Protein AF-A0AAD5XVQ6-F1 (afdb_monomer_lite)

Sequence (714 aa):
MLKSLTPLGGIIAFISSATHSPVLASCSLSILAYYFTKKLIHKSKDAFVKRSIMGKDLLKTDHPIIQEGLSQYLASLLSLFSMLFLGFADDIIDIRWRVKIWLPFLASIPMLMVYLVTFGLMRTTVKVPPFLRGLVGRGQSLVLALSILGNNIFKILTTFDPEREAHFNSFFFLLPFVGVTCGYLRHNWYPATVFGGDTYAYFAGMLFAVVSIQGHFSLTVLLFMTPQIFNFLYSCPQIFRFIECPRHRMPTYNSKTDKLEPSKVSINNAGKFGIAMIKVLDALFLVDLEIDPKTGKLEKCNNLTLINFVLIKSKNKTLSEEECCSRLLKIQSLVSLFLFFVKLSIATYWVYSEIVKMKKQILTTEDLNNFNACSAKSELMDFLHLLNNSIKNKKLSDLKVSDSSTLIHLKNLFKTLKDEIKNFKPVENGKSRFGNPSFRLWFEKVEELLFNQNLLSFLSLGDSQRDEVNSYLLDSFGNKQRIDYGTGHELNFLCFLFCLYKLNIFTKNKENIEVEMEVIFENLVFSVFWNGYINLMRELQKVYWLEPAGSHGVWGLDDFHFLPFLFGSGQIVDHKHLKPKSVRDKEILEQFSNNYIYFDCVKFINETKSVGLGWHSPMLNDISGVKSWKKVNEGMFKMFEAEVLSKLPIMQHLKFGSLIHFRGTDFPEDVVLNNEHVHAFGQEFPTCCGMRIPSSIAANAKGTDNIAKPLPFD

Structure (mmCIF, N/CA/C/O backbone):
data_AF-A0AAD5XVQ6-F1
#
_entry.id   AF-A0AAD5XVQ6-F1
#
loop_
_atom_site.group_PDB
_atom_site.id
_atom_site.type_symbol
_atom_site.label_atom_id
_atom_site.label_alt_id
_atom_site.label_comp_id
_atom_site.label_asym_id
_atom_site.label_entity_id
_atom_site.label_seq_id
_atom_site.pdbx_PDB_ins_code
_atom_site.Cartn_x
_atom_site.Cartn_y
_atom_site.Cartn_z
_atom_site.occupancy
_atom_site.B_iso_or_equiv
_atom_site.auth_seq_id
_atom_site.auth_comp_id
_atom_site.auth_asym_id
_atom_site.auth_atom_id
_atom_site.pdbx_PDB_model_num
ATOM 1 N N . MET A 1 1 ? -46.615 -14.784 -13.186 1.00 34.44 1 MET A N 1
ATOM 2 C CA . MET A 1 1 ? -46.485 -14.525 -11.732 1.00 34.44 1 MET A CA 1
ATOM 3 C C . MET A 1 1 ? -47.573 -15.220 -10.895 1.00 34.44 1 MET A C 1
ATOM 5 O O . MET A 1 1 ? -47.254 -15.677 -9.809 1.00 34.44 1 MET A O 1
ATOM 9 N N . LEU A 1 2 ? -48.804 -15.412 -11.402 1.00 31.55 2 LEU A N 1
ATOM 10 C CA . LEU A 1 2 ? -49.885 -16.094 -10.660 1.00 31.55 2 LEU A CA 1
ATOM 11 C C . LEU A 1 2 ? -49.788 -17.635 -10.552 1.00 31.55 2 LEU A C 1
ATOM 13 O O . LEU A 1 2 ? -50.266 -18.196 -9.575 1.00 31.55 2 LEU A O 1
ATOM 17 N N . LYS A 1 3 ? -49.113 -18.343 -11.472 1.00 33.66 3 LYS A N 1
ATOM 18 C CA . LYS A 1 3 ? -48.981 -19.821 -11.410 1.00 33.66 3 LYS A CA 1
ATOM 19 C C . LYS A 1 3 ? -48.031 -20.347 -10.316 1.00 33.66 3 LYS A C 1
ATOM 21 O O . LYS A 1 3 ? -47.974 -21.547 -10.094 1.00 33.66 3 LYS A O 1
ATOM 26 N N . SER A 1 4 ? -47.279 -19.477 -9.633 1.00 42.44 4 SER A N 1
ATOM 27 C CA . SER A 1 4 ? -46.371 -19.863 -8.536 1.00 42.44 4 SER A CA 1
ATOM 28 C C . SER A 1 4 ? -46.922 -19.592 -7.133 1.00 42.44 4 SER A C 1
ATOM 30 O O . SER A 1 4 ? -46.219 -19.852 -6.161 1.00 42.44 4 SER A O 1
ATOM 32 N N . LEU A 1 5 ? -48.135 -19.042 -7.029 1.00 41.03 5 LEU A N 1
ATOM 33 C CA . LEU A 1 5 ? -48.796 -18.711 -5.759 1.00 41.03 5 LEU A CA 1
ATOM 34 C C . LEU A 1 5 ? -49.705 -19.841 -5.247 1.00 41.03 5 LEU A C 1
ATOM 36 O O . LEU A 1 5 ? -50.014 -19.877 -4.061 1.00 41.03 5 LEU A O 1
ATOM 40 N N . THR A 1 6 ? -50.077 -20.798 -6.099 1.00 51.22 6 THR A N 1
ATOM 41 C CA . THR A 1 6 ? -50.972 -21.913 -5.753 1.00 51.22 6 THR A CA 1
ATOM 42 C C . THR A 1 6 ? -50.390 -22.926 -4.752 1.00 51.22 6 THR A C 1
ATOM 44 O O . THR A 1 6 ? -51.139 -23.335 -3.868 1.00 51.22 6 THR A O 1
ATOM 47 N N . PRO A 1 7 ? -49.085 -23.285 -4.755 1.00 53.81 7 PRO A N 1
ATOM 48 C CA . PRO A 1 7 ? -48.531 -24.162 -3.716 1.00 53.81 7 PRO A CA 1
ATOM 49 C C . PRO A 1 7 ? -48.326 -23.418 -2.390 1.00 53.81 7 PRO A C 1
ATOM 51 O O . PRO A 1 7 ? -48.489 -23.988 -1.317 1.00 53.81 7 PRO A O 1
ATOM 54 N N . LEU A 1 8 ? -47.986 -22.125 -2.463 1.00 49.88 8 LEU A N 1
ATOM 55 C CA . LEU A 1 8 ? -47.715 -21.284 -1.296 1.00 49.88 8 LEU A CA 1
ATOM 56 C C . LEU A 1 8 ? -49.004 -21.000 -0.510 1.00 49.88 8 LEU A C 1
ATOM 58 O O . LEU A 1 8 ? -49.006 -21.095 0.712 1.00 49.88 8 LEU A O 1
ATOM 62 N N . GLY A 1 9 ? -50.106 -20.726 -1.217 1.00 54.72 9 GLY A N 1
ATOM 63 C CA . GLY A 1 9 ? -51.434 -20.584 -0.620 1.00 54.72 9 GLY A CA 1
ATOM 64 C C . GLY A 1 9 ? -51.931 -21.878 0.031 1.00 54.72 9 GLY A C 1
ATOM 65 O O . GLY A 1 9 ? -52.494 -21.824 1.118 1.00 54.72 9 GLY A O 1
ATOM 66 N N . GLY A 1 10 ? -51.645 -23.039 -0.574 1.00 57.25 10 GLY A N 1
ATOM 67 C CA . GLY A 1 10 ? -51.984 -24.348 -0.006 1.00 57.25 10 GLY A CA 1
ATOM 68 C C . GLY A 1 10 ? -51.236 -24.660 1.292 1.00 57.25 10 GLY A C 1
ATOM 69 O O . GLY A 1 10 ? -51.838 -25.150 2.240 1.00 57.25 10 GLY A O 1
ATOM 70 N N . ILE A 1 11 ? -49.947 -24.318 1.381 1.00 56.94 11 ILE A N 1
ATOM 71 C CA . ILE A 1 11 ? -49.161 -24.545 2.603 1.00 56.94 11 ILE A CA 1
ATOM 72 C C . ILE A 1 11 ? -49.516 -23.526 3.697 1.00 56.94 11 ILE A C 1
ATOM 74 O O . ILE A 1 11 ? -49.575 -23.896 4.863 1.00 56.94 11 ILE A O 1
ATOM 78 N N . ILE A 1 12 ? -49.808 -22.267 3.350 1.00 57.09 12 ILE A N 1
ATOM 79 C CA . ILE A 1 12 ? -50.282 -21.262 4.319 1.00 57.09 12 ILE A CA 1
ATOM 80 C C . ILE A 1 12 ? -51.658 -21.656 4.884 1.00 57.09 12 ILE A C 1
ATOM 82 O O . ILE A 1 12 ? -51.857 -21.576 6.094 1.00 57.09 12 ILE A O 1
ATOM 86 N N . ALA A 1 13 ? -52.570 -22.158 4.043 1.00 55.47 13 ALA A N 1
ATOM 87 C CA . ALA A 1 13 ? -53.857 -22.708 4.479 1.00 55.47 13 ALA A CA 1
ATOM 88 C C . ALA A 1 13 ? -53.695 -23.991 5.319 1.00 55.47 13 ALA A C 1
ATOM 90 O O . ALA A 1 13 ? -54.426 -24.203 6.284 1.00 55.47 13 ALA A O 1
ATOM 91 N N . PHE A 1 14 ? -52.699 -24.829 5.009 1.00 58.84 14 PHE A N 1
ATOM 92 C CA . PHE A 1 14 ? -52.388 -26.022 5.799 1.00 58.84 14 PHE A CA 1
ATOM 93 C C . PHE A 1 14 ? -51.796 -25.663 7.172 1.00 58.84 14 PHE A C 1
ATOM 95 O O . PHE A 1 14 ? -52.221 -26.221 8.179 1.00 58.84 14 PHE A O 1
ATOM 102 N N . ILE A 1 15 ? -50.902 -24.668 7.243 1.00 56.88 15 ILE A N 1
ATOM 103 C CA . ILE A 1 15 ? -50.360 -24.115 8.497 1.00 56.88 15 ILE A CA 1
ATOM 104 C C . ILE A 1 15 ? -51.475 -23.487 9.344 1.00 56.88 15 ILE A C 1
ATOM 106 O O . ILE A 1 15 ? -51.491 -23.691 10.555 1.00 56.88 15 ILE A O 1
ATOM 110 N N . SER A 1 16 ? -52.438 -22.787 8.729 1.00 57.31 16 SER A N 1
ATOM 111 C CA . SER A 1 16 ? -53.592 -22.245 9.460 1.00 57.31 16 SER A CA 1
ATOM 112 C C . SER A 1 16 ? -54.584 -23.323 9.908 1.00 57.31 16 SER A C 1
ATOM 114 O O . SER A 1 16 ? -55.347 -23.081 10.835 1.00 57.31 16 SER A O 1
ATOM 116 N N . SER A 1 17 ? -54.586 -24.500 9.271 1.00 56.72 17 SER A N 1
ATOM 117 C CA . SER A 1 17 ? -55.385 -25.667 9.683 1.00 56.72 17 SER A CA 1
ATOM 118 C C . SER A 1 17 ? -54.677 -26.570 10.706 1.00 56.72 17 SER A C 1
ATOM 120 O O . SER A 1 17 ? -55.326 -27.340 11.408 1.00 56.72 17 SER A O 1
ATOM 122 N N . ALA A 1 18 ? -53.348 -26.465 10.831 1.00 55.25 18 ALA A N 1
ATOM 123 C CA . ALA A 1 18 ? -52.510 -27.276 11.718 1.00 55.25 18 ALA A CA 1
ATOM 124 C C . ALA A 1 18 ? -52.457 -26.735 13.162 1.00 55.25 18 ALA A C 1
ATOM 126 O O . ALA A 1 18 ? -51.463 -26.911 13.870 1.00 55.25 18 ALA A O 1
ATOM 127 N N . THR A 1 19 ? -53.535 -26.099 13.622 1.00 52.34 19 THR A N 1
ATOM 128 C CA . THR A 1 19 ? -53.666 -25.462 14.946 1.00 52.34 19 THR A CA 1
ATOM 129 C C . THR A 1 19 ? -53.507 -26.428 16.125 1.00 52.34 19 THR A C 1
ATOM 131 O O . THR A 1 19 ? -53.282 -25.980 17.246 1.00 52.34 19 THR A O 1
ATOM 134 N N . HIS A 1 20 ? -53.571 -27.743 15.893 1.00 54.44 20 HIS A N 1
ATOM 135 C CA . HIS A 1 20 ? -53.539 -28.764 16.946 1.00 54.44 20 HIS A CA 1
ATOM 136 C C . HIS A 1 20 ? -52.226 -29.559 17.057 1.00 54.44 20 HIS A C 1
ATOM 138 O O . HIS A 1 20 ? -52.083 -30.343 17.992 1.00 54.44 20 HIS A O 1
ATOM 144 N N . SER A 1 21 ? -51.247 -29.370 16.159 1.00 58.69 21 SER A N 1
ATOM 145 C CA . SER A 1 21 ? -49.955 -30.073 16.245 1.00 58.69 21 SER A CA 1
ATOM 146 C C . SER A 1 21 ? -48.778 -29.175 15.837 1.00 58.69 21 SER A C 1
ATOM 148 O O . SER A 1 21 ? -48.542 -28.960 14.643 1.00 58.69 21 SER A O 1
ATOM 150 N N . PRO A 1 22 ? -47.977 -28.700 16.812 1.00 53.84 22 PRO A N 1
ATOM 151 C CA . PRO A 1 22 ? -46.770 -27.907 16.561 1.00 53.84 22 PRO A CA 1
ATOM 152 C C . PRO A 1 22 ? -45.763 -28.602 15.629 1.00 53.84 22 PRO A C 1
ATOM 154 O O . PRO A 1 22 ? -45.040 -27.943 14.882 1.00 53.84 22 PRO A O 1
ATOM 157 N N . VAL A 1 23 ? -45.740 -29.940 15.636 1.00 61.81 23 VAL A N 1
ATOM 158 C CA . VAL A 1 23 ? -44.846 -30.752 14.797 1.00 61.81 23 VAL A CA 1
ATOM 159 C C . VAL A 1 23 ? -45.240 -30.652 13.323 1.00 61.81 23 VAL A C 1
ATOM 161 O O . VAL A 1 23 ? -44.382 -30.411 12.478 1.00 61.81 23 VAL A O 1
ATOM 164 N N . LEU A 1 24 ? -46.535 -30.754 13.004 1.00 64.38 24 LEU A N 1
ATOM 165 C CA . LEU A 1 24 ? -47.029 -30.637 11.625 1.00 64.38 24 LEU A CA 1
ATOM 166 C C . LEU A 1 24 ? -46.821 -29.228 11.055 1.00 64.38 24 LEU A C 1
ATOM 168 O O . LEU A 1 24 ? -46.425 -29.089 9.893 1.00 64.38 24 LEU A O 1
ATOM 172 N N . ALA A 1 25 ? -47.016 -28.190 11.872 1.00 55.88 25 ALA A N 1
ATOM 173 C CA . ALA A 1 25 ? -46.714 -26.813 11.487 1.00 55.88 25 ALA A CA 1
ATOM 174 C C . ALA A 1 25 ? -45.213 -26.624 11.190 1.00 55.88 25 ALA A C 1
ATOM 176 O O . ALA A 1 25 ? -44.852 -26.048 10.161 1.00 55.88 25 ALA A O 1
ATOM 177 N N . SER A 1 26 ? -44.337 -27.182 12.033 1.00 57.31 26 SER A N 1
ATOM 178 C CA . SER A 1 26 ? -42.881 -27.134 11.849 1.00 57.31 26 SER A CA 1
ATOM 179 C C . SER A 1 26 ? -42.415 -27.882 10.591 1.00 57.31 26 SER A C 1
ATOM 181 O O . SER A 1 26 ? -41.638 -27.340 9.798 1.00 57.31 26 SER A O 1
ATOM 183 N N . CYS A 1 27 ? -42.940 -29.087 10.335 1.00 67.25 27 CYS A N 1
ATOM 184 C CA . CYS A 1 27 ? -42.651 -29.838 9.108 1.00 67.25 27 CYS A CA 1
ATOM 185 C C . CYS A 1 27 ? -43.090 -29.067 7.853 1.00 67.25 27 CYS A C 1
ATOM 187 O O . CYS A 1 27 ? -42.341 -28.984 6.880 1.00 67.25 27 CYS A O 1
ATOM 189 N N . SER A 1 28 ? -44.270 -28.446 7.893 1.00 62.75 28 SER A N 1
ATOM 190 C CA . SER A 1 28 ? -44.816 -27.673 6.769 1.00 62.75 28 SER A CA 1
ATOM 191 C C . SER A 1 28 ? -43.992 -26.416 6.477 1.00 62.75 28 SER A C 1
ATOM 193 O O . SER A 1 28 ? -43.648 -26.149 5.323 1.00 62.75 28 SER A O 1
ATOM 195 N N . LEU A 1 29 ? -43.603 -25.679 7.522 1.00 59.78 29 LEU A N 1
ATOM 196 C CA . LEU A 1 29 ? -42.700 -24.530 7.414 1.00 59.78 29 LEU A CA 1
ATOM 197 C C . LEU A 1 29 ? -41.318 -24.937 6.890 1.00 59.78 29 LEU A C 1
ATOM 199 O O . LEU A 1 29 ? -40.751 -24.227 6.062 1.00 59.78 29 LEU A O 1
ATOM 203 N N . SER A 1 30 ? -40.803 -26.097 7.302 1.00 64.44 30 SER A N 1
ATOM 204 C CA . SER A 1 30 ? -39.514 -26.623 6.837 1.00 64.44 30 SER A CA 1
ATOM 205 C C . SER A 1 30 ? -39.535 -26.978 5.345 1.00 64.44 30 SER A C 1
ATOM 207 O O . SER A 1 30 ? -38.608 -26.632 4.612 1.00 64.44 30 SER A O 1
ATOM 209 N N . ILE A 1 31 ? -40.616 -27.598 4.859 1.00 71.00 31 ILE A N 1
ATOM 210 C CA . ILE A 1 31 ? -40.805 -27.893 3.428 1.00 71.00 31 ILE A CA 1
ATOM 211 C C . ILE A 1 31 ? -40.901 -26.591 2.617 1.00 71.00 31 ILE A C 1
ATOM 213 O O . ILE A 1 31 ? -40.295 -26.467 1.547 1.00 71.00 31 ILE A O 1
ATOM 217 N N . LEU A 1 32 ? -41.615 -25.590 3.139 1.00 64.75 32 LEU A N 1
ATOM 218 C CA . LEU A 1 32 ? -41.748 -24.285 2.492 1.00 64.75 32 LEU A CA 1
ATOM 219 C C . LEU A 1 32 ? -40.404 -23.542 2.449 1.00 64.75 32 LEU A C 1
ATOM 221 O O . LEU A 1 32 ? -40.034 -23.007 1.401 1.00 64.75 32 LEU A O 1
ATOM 225 N N . ALA A 1 33 ? -39.635 -23.584 3.539 1.00 60.47 33 ALA A N 1
ATOM 226 C CA . ALA A 1 33 ? -38.288 -23.028 3.619 1.00 60.47 33 ALA A CA 1
ATOM 227 C C . ALA A 1 33 ? -37.316 -23.712 2.644 1.00 60.47 33 ALA A C 1
ATOM 229 O O . ALA A 1 33 ? -36.537 -23.018 1.986 1.00 60.47 33 ALA A O 1
ATOM 230 N N . TYR A 1 34 ? -37.392 -25.039 2.478 1.00 71.12 34 TYR A N 1
ATOM 231 C CA . TYR A 1 34 ? -36.612 -25.770 1.473 1.00 71.12 34 TYR A CA 1
ATOM 232 C C . TYR A 1 34 ? -36.933 -25.284 0.056 1.00 71.12 34 TYR A C 1
ATOM 234 O O . TYR A 1 34 ? -36.028 -24.932 -0.707 1.00 71.12 34 TYR A O 1
ATOM 242 N N . TYR A 1 35 ? -38.220 -25.216 -0.296 1.00 70.81 35 TYR A N 1
ATOM 243 C CA . TYR A 1 35 ? -38.636 -24.816 -1.640 1.00 70.81 35 TYR A CA 1
ATOM 244 C C . TYR A 1 35 ? -38.260 -23.361 -1.945 1.00 70.81 35 TYR A C 1
ATOM 246 O O . TYR A 1 35 ? -37.782 -23.052 -3.043 1.00 70.81 35 TYR A O 1
ATOM 254 N N . PHE A 1 36 ? -38.424 -22.472 -0.961 1.00 65.44 36 PHE A N 1
ATOM 255 C CA . PHE A 1 36 ? -38.041 -21.071 -1.080 1.00 65.44 36 PHE A CA 1
ATOM 256 C C . PHE A 1 36 ? -36.526 -20.928 -1.245 1.00 65.44 36 PHE A C 1
ATOM 258 O O . PHE A 1 36 ? -36.087 -20.322 -2.220 1.00 65.44 36 PHE A O 1
ATOM 265 N N . THR A 1 37 ? -35.734 -21.569 -0.380 1.00 59.78 37 THR A N 1
ATOM 266 C CA . THR A 1 37 ? -34.262 -21.563 -0.436 1.00 59.78 37 THR A CA 1
ATOM 267 C C . THR A 1 37 ? -33.749 -22.088 -1.775 1.00 59.78 37 THR A C 1
ATOM 269 O O . THR A 1 37 ? -32.973 -21.404 -2.441 1.00 59.78 37 THR A O 1
ATOM 272 N N . LYS A 1 38 ? -34.243 -23.242 -2.245 1.00 70.88 38 LYS A N 1
ATOM 273 C CA . LYS A 1 38 ? -33.856 -23.821 -3.545 1.00 70.88 38 LYS A CA 1
ATOM 274 C C . LYS A 1 38 ? -34.091 -22.844 -4.700 1.00 70.88 38 LYS A C 1
ATOM 276 O O . LYS A 1 38 ? -33.239 -22.688 -5.575 1.00 70.88 38 LYS A O 1
ATOM 281 N N . LYS A 1 39 ? -35.243 -22.169 -4.702 1.00 73.12 39 LYS A N 1
ATOM 282 C CA . LYS A 1 39 ? -35.609 -21.207 -5.747 1.00 73.12 39 LYS A CA 1
ATOM 283 C C . LYS A 1 39 ? -34.801 -19.912 -5.649 1.00 73.12 39 LYS A C 1
ATOM 285 O O . LYS A 1 39 ? -34.458 -19.339 -6.681 1.00 73.12 39 LYS A O 1
ATOM 290 N N . LEU A 1 40 ? -34.495 -19.465 -4.431 1.00 65.12 40 LEU A N 1
ATOM 291 C CA . LEU A 1 40 ? -33.737 -18.243 -4.177 1.00 65.12 40 LEU A CA 1
ATOM 292 C C . LEU A 1 40 ? -32.276 -18.401 -4.601 1.00 65.12 40 LEU A C 1
ATOM 294 O O . LEU A 1 40 ? -31.803 -17.553 -5.342 1.00 65.12 40 LEU A O 1
ATOM 298 N N . ILE A 1 41 ? -31.630 -19.521 -4.250 1.00 65.19 41 ILE A N 1
ATOM 299 C CA . ILE A 1 41 ? -30.255 -19.869 -4.662 1.00 65.19 41 ILE A CA 1
ATOM 300 C C . ILE A 1 41 ? -30.112 -19.853 -6.186 1.00 65.19 41 ILE A C 1
ATOM 302 O O . ILE A 1 41 ? -29.160 -19.295 -6.725 1.00 65.19 41 ILE A O 1
ATOM 306 N N . HIS A 1 42 ? -31.068 -20.455 -6.898 1.00 68.81 42 HIS A N 1
ATOM 307 C CA . HIS A 1 42 ? -31.017 -20.505 -8.356 1.00 68.81 42 HIS A CA 1
ATOM 308 C C . HIS A 1 42 ? -31.212 -19.118 -8.984 1.00 68.81 42 HIS A C 1
ATOM 310 O O . HIS A 1 42 ? -30.524 -18.767 -9.936 1.00 68.81 42 HIS A O 1
ATOM 316 N N . LYS A 1 43 ? -32.121 -18.308 -8.427 1.00 71.38 43 LYS A N 1
ATOM 317 C CA . LYS A 1 43 ? -32.439 -16.971 -8.948 1.00 71.38 43 LYS A CA 1
ATOM 318 C C . LYS A 1 43 ? -31.412 -15.904 -8.544 1.00 71.38 43 LYS A C 1
ATOM 320 O O . LYS A 1 43 ? -31.303 -14.890 -9.226 1.00 71.38 43 LYS A O 1
ATOM 325 N N . SER A 1 44 ? -30.678 -16.110 -7.448 1.00 59.69 44 SER A N 1
ATOM 326 C CA . SER A 1 44 ? -29.608 -15.216 -6.998 1.00 59.69 44 SER A CA 1
ATOM 327 C C . SER A 1 44 ? -28.306 -15.428 -7.764 1.00 59.69 44 SER A C 1
ATOM 329 O O . SER A 1 44 ? -27.533 -14.482 -7.861 1.00 59.69 44 SER A O 1
ATOM 331 N N . LYS A 1 45 ? -28.081 -16.614 -8.351 1.00 66.56 45 LYS A N 1
ATOM 332 C CA . LYS A 1 45 ? -26.847 -16.951 -9.079 1.00 66.56 45 LYS A CA 1
ATOM 333 C C . LYS A 1 45 ? -26.439 -15.867 -10.080 1.00 66.56 45 LYS A C 1
ATOM 335 O O . LYS A 1 45 ? -25.327 -15.354 -10.007 1.00 66.56 45 LYS A O 1
ATOM 340 N N . ASP A 1 46 ? -27.357 -15.452 -10.950 1.00 68.06 46 ASP A N 1
ATOM 341 C CA . ASP A 1 46 ? -27.072 -14.448 -11.984 1.00 68.06 46 ASP A CA 1
ATOM 342 C C . ASP A 1 46 ? -26.760 -13.063 -11.400 1.00 68.06 46 ASP A C 1
ATOM 344 O O . ASP A 1 46 ? -26.011 -12.289 -11.992 1.00 68.06 46 ASP A O 1
ATOM 348 N N . ALA A 1 47 ? -27.322 -12.732 -10.233 1.00 66.81 47 ALA A N 1
ATOM 349 C CA . ALA A 1 47 ? -27.067 -11.463 -9.557 1.00 66.81 47 ALA A CA 1
ATOM 350 C C . ALA A 1 47 ? -25.676 -11.423 -8.901 1.00 66.81 47 ALA A C 1
ATOM 352 O O . ALA A 1 47 ? -25.034 -10.375 -8.932 1.00 66.81 47 ALA A O 1
ATOM 353 N N . PHE A 1 48 ? -25.208 -12.546 -8.346 1.00 62.06 48 PHE A N 1
ATOM 354 C CA . PHE A 1 48 ? -23.861 -12.674 -7.775 1.00 62.06 48 PHE A CA 1
ATOM 355 C C . PHE A 1 48 ? -22.791 -12.695 -8.874 1.00 62.06 48 PHE A C 1
ATOM 357 O O . PHE A 1 48 ? -21.815 -11.953 -8.790 1.00 62.06 48 PHE A O 1
ATOM 364 N N . VAL A 1 49 ? -23.034 -13.438 -9.962 1.00 63.16 49 VAL A N 1
ATOM 365 C CA . VAL A 1 49 ? -22.156 -13.471 -11.148 1.00 63.16 49 VAL A CA 1
ATOM 366 C C . VAL A 1 49 ? -22.023 -12.081 -11.785 1.00 63.16 49 VAL A C 1
ATOM 368 O O . VAL A 1 49 ? -20.918 -11.655 -12.101 1.00 63.16 49 VAL A O 1
ATOM 371 N N . LYS A 1 50 ? -23.118 -11.314 -11.903 1.00 67.94 50 LYS A N 1
ATOM 372 C CA . LYS A 1 50 ? -23.082 -9.924 -12.409 1.00 67.94 50 LYS A CA 1
ATOM 373 C C . LYS A 1 50 ? -22.288 -8.948 -11.534 1.00 67.94 50 LYS A C 1
ATOM 375 O O . LYS A 1 50 ? -21.954 -7.869 -12.011 1.00 67.94 50 LYS A O 1
ATOM 380 N N . ARG A 1 51 ? -22.044 -9.286 -10.266 1.00 56.50 51 ARG A N 1
ATOM 381 C CA . ARG A 1 51 ? -21.283 -8.471 -9.306 1.00 56.50 51 ARG A CA 1
ATOM 382 C C . ARG A 1 51 ? -19.864 -8.995 -9.074 1.00 56.50 51 ARG A C 1
ATOM 384 O O . ARG A 1 51 ? -19.214 -8.532 -8.150 1.00 56.50 51 ARG A O 1
ATOM 391 N N . SER A 1 52 ? -19.404 -9.950 -9.884 1.00 55.22 52 SER A N 1
ATOM 392 C CA . SER A 1 52 ? -18.077 -10.573 -9.770 1.00 55.22 52 SER A CA 1
ATOM 393 C C . SER A 1 52 ? -17.826 -11.352 -8.468 1.00 55.22 52 SER A C 1
ATOM 395 O O . SER A 1 52 ? -16.685 -11.690 -8.181 1.00 55.22 52 SER A O 1
ATOM 397 N N . ILE A 1 53 ? -18.872 -11.714 -7.712 1.00 56.19 53 ILE A N 1
ATOM 398 C CA . ILE A 1 53 ? -18.760 -12.549 -6.500 1.00 56.19 53 ILE A CA 1
ATOM 399 C C . ILE A 1 53 ? -18.841 -14.024 -6.915 1.00 56.19 53 ILE A C 1
ATOM 401 O O . ILE A 1 53 ? -19.870 -14.697 -6.754 1.00 56.19 53 ILE A O 1
ATOM 405 N N . MET A 1 54 ? -17.785 -14.503 -7.568 1.00 58.97 54 MET A N 1
ATOM 406 C CA . MET A 1 54 ? -17.779 -15.808 -8.217 1.00 58.97 54 MET A CA 1
ATOM 407 C C . MET A 1 54 ? -16.387 -16.442 -8.268 1.00 58.97 54 MET A C 1
ATOM 409 O O . MET A 1 54 ? -15.412 -15.792 -8.628 1.00 58.97 54 MET A O 1
ATOM 413 N N . GLY A 1 55 ? -16.331 -17.739 -7.984 1.00 53.75 55 GLY A N 1
ATOM 414 C CA . GLY A 1 55 ? -15.141 -18.570 -8.103 1.00 53.75 55 GLY A CA 1
ATOM 415 C C . GLY A 1 55 ? -15.213 -19.460 -9.334 1.00 53.75 55 GLY A C 1
ATOM 416 O O . GLY A 1 55 ? -16.292 -19.897 -9.748 1.00 53.75 55 GLY A O 1
ATOM 417 N N . LYS A 1 56 ? -14.059 -19.753 -9.932 1.00 55.72 56 LYS A N 1
ATOM 418 C CA . LYS A 1 56 ? -13.947 -20.816 -10.934 1.00 55.72 56 LYS A CA 1
ATOM 419 C C . LYS A 1 56 ? -13.601 -22.111 -10.222 1.00 55.72 56 LYS A C 1
ATOM 421 O O . LYS A 1 56 ? -12.643 -22.160 -9.458 1.00 55.72 56 LYS A O 1
ATOM 426 N N . ASP A 1 57 ? -14.354 -23.165 -10.507 1.00 63.16 57 ASP A N 1
ATOM 427 C CA . ASP A 1 57 ? -13.974 -24.504 -10.069 1.00 63.16 57 ASP A CA 1
ATOM 428 C C . ASP A 1 57 ? -12.737 -24.955 -10.861 1.00 63.16 57 ASP A C 1
ATOM 430 O O . ASP A 1 57 ? -12.830 -25.376 -12.017 1.00 63.16 57 ASP A O 1
ATOM 434 N N . LEU A 1 58 ? -11.560 -24.794 -10.254 1.00 51.72 58 LEU A N 1
ATOM 435 C CA . LEU A 1 58 ? -10.269 -25.117 -10.868 1.00 51.72 58 LEU A CA 1
ATOM 436 C C . LEU A 1 58 ? -10.075 -26.628 -11.066 1.00 51.72 58 LEU A C 1
ATOM 438 O O . LEU A 1 58 ? -9.214 -27.030 -11.842 1.00 51.72 58 LEU A O 1
ATOM 442 N N . LEU A 1 59 ? -10.887 -27.458 -10.403 1.00 52.41 59 LEU A N 1
ATOM 443 C CA . LEU A 1 59 ? -10.822 -28.919 -10.488 1.00 52.41 59 LEU A CA 1
ATOM 444 C C . LEU A 1 59 ? -11.657 -29.490 -11.644 1.00 52.41 59 LEU A C 1
ATOM 446 O O . LEU A 1 59 ? -11.674 -30.703 -11.848 1.00 52.41 59 LEU A O 1
ATOM 450 N N . LYS A 1 60 ? -12.350 -28.638 -12.407 1.00 55.91 60 LYS A N 1
ATOM 451 C CA . LYS A 1 60 ? -13.110 -29.032 -13.599 1.00 55.91 60 LYS A CA 1
ATOM 452 C C . LYS A 1 60 ? -12.538 -28.357 -14.836 1.00 55.91 60 LYS A C 1
ATOM 454 O O . LYS A 1 60 ? -12.287 -27.156 -14.829 1.00 55.91 60 LYS A O 1
ATOM 459 N N . THR A 1 61 ? -12.413 -29.127 -15.912 1.00 53.94 61 THR A N 1
ATOM 460 C CA . THR A 1 61 ? -11.900 -28.695 -17.226 1.00 53.94 61 THR A CA 1
ATOM 461 C C . THR A 1 61 ? -12.666 -27.517 -17.817 1.00 53.94 61 THR A C 1
ATOM 463 O O . THR A 1 61 ? -12.097 -26.680 -18.508 1.00 53.94 61 THR A O 1
ATOM 466 N N . ASP A 1 62 ? -13.955 -27.430 -17.505 1.00 60.78 62 ASP A N 1
ATOM 467 C CA . ASP A 1 62 ? -14.865 -26.440 -18.080 1.00 60.78 62 ASP A CA 1
ATOM 468 C C . ASP A 1 62 ? -14.866 -25.135 -17.263 1.00 60.78 62 ASP A C 1
ATOM 470 O O . ASP A 1 62 ? -15.586 -24.191 -17.593 1.00 60.78 62 ASP A O 1
ATOM 474 N N . HIS A 1 63 ? -14.105 -25.111 -16.159 1.00 51.62 63 HIS A N 1
ATOM 475 C CA . HIS A 1 63 ? -14.011 -24.028 -15.182 1.00 51.62 63 HIS A CA 1
ATOM 476 C C . HIS A 1 63 ? -15.361 -23.353 -14.890 1.00 51.62 63 HIS A C 1
ATOM 478 O O . HIS A 1 63 ? -15.494 -22.131 -15.050 1.00 51.62 63 HIS A O 1
ATOM 484 N N . PRO A 1 64 ? -16.393 -24.126 -14.487 1.00 59.12 64 PRO A N 1
ATOM 485 C CA . PRO A 1 64 ? -17.715 -23.579 -14.273 1.00 59.12 64 PRO A CA 1
ATOM 486 C C . PRO A 1 64 ? -17.658 -22.502 -13.193 1.00 59.12 64 PRO A C 1
ATOM 488 O O . PRO A 1 64 ? -17.051 -22.669 -12.135 1.00 59.12 64 PRO A O 1
ATOM 491 N N . ILE A 1 65 ? -18.321 -21.390 -13.486 1.00 57.59 65 ILE A N 1
ATOM 492 C CA . ILE A 1 65 ? -18.430 -20.245 -12.592 1.00 57.59 65 ILE A CA 1
ATOM 493 C C . ILE A 1 65 ? -19.445 -20.582 -11.491 1.00 57.59 65 ILE A C 1
ATOM 495 O O . ILE A 1 65 ? -20.632 -20.823 -11.765 1.00 57.59 65 ILE A O 1
ATOM 499 N N . ILE A 1 66 ? -18.979 -20.596 -10.245 1.00 62.56 66 ILE A N 1
ATOM 500 C CA . ILE A 1 66 ? -19.758 -20.884 -9.041 1.00 62.56 66 ILE A CA 1
ATOM 501 C C . ILE A 1 66 ? -19.900 -19.593 -8.229 1.00 62.56 66 ILE A C 1
ATOM 503 O O . ILE A 1 66 ? -18.963 -18.814 -8.113 1.00 62.56 66 ILE A O 1
ATOM 507 N N . GLN A 1 67 ? -21.089 -19.347 -7.678 1.00 61.28 67 GLN A N 1
ATOM 508 C CA . GLN A 1 67 ? -21.318 -18.203 -6.790 1.00 61.28 67 GLN A CA 1
ATOM 509 C C . GLN A 1 67 ? -20.568 -18.389 -5.459 1.00 61.28 67 GLN A C 1
ATOM 511 O O . GLN A 1 67 ? -20.662 -19.456 -4.847 1.00 61.28 67 GLN A O 1
ATOM 516 N N . GLU A 1 68 ? -19.893 -17.345 -4.985 1.00 56.97 68 GLU A N 1
ATOM 517 C CA . GLU A 1 68 ? -19.231 -17.321 -3.673 1.00 56.97 68 GLU A CA 1
ATOM 518 C C . GLU A 1 68 ? -19.987 -16.406 -2.683 1.00 56.97 68 GLU A C 1
ATOM 520 O O . GLU A 1 68 ? -20.959 -15.741 -3.042 1.00 56.97 68 GLU A O 1
ATOM 525 N N . GLY A 1 69 ? -19.639 -16.440 -1.392 1.00 58.09 69 GLY A N 1
ATOM 526 C CA . GLY A 1 69 ? -20.195 -15.539 -0.362 1.00 58.09 69 GLY A CA 1
ATOM 527 C C . GLY A 1 69 ? -21.575 -15.900 0.222 1.00 58.09 69 GLY A C 1
ATOM 528 O O . GLY A 1 69 ? -21.889 -15.501 1.343 1.00 58.09 69 GLY A O 1
ATOM 529 N N . LEU A 1 70 ? -22.397 -16.719 -0.448 1.00 68.31 70 LEU A N 1
ATOM 530 C CA . LEU A 1 70 ? -23.724 -17.121 0.065 1.00 68.31 70 LEU A CA 1
ATOM 531 C C . LEU A 1 70 ? -23.661 -17.866 1.415 1.00 68.31 70 LEU A C 1
ATOM 533 O O . LEU A 1 70 ? -24.523 -17.677 2.277 1.00 68.31 70 LEU A O 1
ATOM 537 N N . SER A 1 71 ? -22.641 -18.704 1.610 1.00 68.25 71 SER A N 1
ATOM 538 C CA . SER A 1 71 ? -22.422 -19.455 2.854 1.00 68.25 71 SER A CA 1
ATOM 539 C C . SER A 1 71 ? -22.248 -18.533 4.062 1.00 68.25 71 SER A C 1
ATOM 541 O O . SER A 1 71 ? -22.764 -18.838 5.137 1.00 68.25 71 SER A O 1
ATOM 543 N N . GLN A 1 72 ? -21.598 -17.380 3.878 1.00 69.50 72 GLN A N 1
ATOM 544 C CA . GLN A 1 72 ? -21.398 -16.381 4.927 1.00 69.50 72 GLN A CA 1
ATOM 545 C C . GLN A 1 72 ? -22.729 -15.767 5.367 1.00 69.50 72 GLN A C 1
ATOM 547 O O . GLN A 1 72 ? -22.995 -15.684 6.563 1.00 69.50 72 GLN A O 1
ATOM 552 N N . TYR A 1 73 ? -23.609 -15.398 4.431 1.00 73.12 73 TYR A N 1
ATOM 553 C CA . TYR A 1 73 ? -24.935 -14.870 4.780 1.00 73.12 73 TYR A CA 1
ATOM 554 C C . TYR A 1 73 ? -25.818 -15.910 5.472 1.00 73.12 73 TYR A C 1
ATOM 556 O O . TYR A 1 73 ? -26.506 -15.588 6.442 1.00 73.12 73 TYR A O 1
ATOM 564 N N . LEU A 1 74 ? -25.800 -17.158 4.997 1.00 75.69 74 LEU A N 1
ATOM 565 C CA . LEU A 1 74 ? -26.582 -18.237 5.603 1.00 75.69 74 LEU A CA 1
ATOM 566 C C . LEU A 1 74 ? -26.094 -18.562 7.018 1.00 75.69 74 LEU A C 1
ATOM 568 O O . LEU A 1 74 ? -26.920 -18.730 7.914 1.00 75.69 74 LEU A O 1
ATOM 572 N N . ALA A 1 75 ? -24.778 -18.584 7.241 1.00 76.00 75 ALA A N 1
ATOM 573 C CA . ALA A 1 75 ? -24.211 -18.747 8.575 1.00 76.00 75 ALA A CA 1
ATOM 574 C C . ALA A 1 75 ? -24.579 -17.580 9.502 1.00 76.00 75 ALA A C 1
ATOM 576 O O . ALA A 1 75 ? -24.958 -17.823 10.648 1.00 76.00 75 ALA A O 1
ATOM 577 N N . SER A 1 76 ? -24.566 -16.339 8.999 1.00 79.56 76 SER A N 1
ATOM 578 C CA . SER A 1 76 ? -24.976 -15.154 9.766 1.00 79.56 76 SER A CA 1
ATOM 579 C C . SER A 1 76 ? -26.420 -15.252 10.218 1.00 79.56 76 SER A C 1
ATOM 581 O O . SER A 1 76 ? -26.723 -15.059 11.396 1.00 79.56 76 SER A O 1
ATOM 583 N N . LEU A 1 77 ? -27.317 -15.588 9.291 1.00 82.19 77 LEU A N 1
ATOM 584 C CA . LEU A 1 77 ? -28.734 -15.767 9.586 1.00 82.19 77 LEU A CA 1
ATOM 585 C C . LEU A 1 77 ? -28.956 -16.920 10.565 1.00 82.19 77 LEU A C 1
ATOM 587 O O . LEU A 1 77 ? -29.725 -16.769 11.510 1.00 82.19 77 LEU A O 1
ATOM 591 N N . LEU A 1 78 ? -28.253 -18.041 10.394 1.00 80.19 78 LEU A N 1
ATOM 592 C CA . LEU A 1 78 ? -28.359 -19.180 11.302 1.00 80.19 78 LEU A CA 1
ATOM 593 C C . LEU A 1 78 ? -27.909 -18.818 12.723 1.00 80.19 78 LEU A C 1
ATOM 595 O O . LEU A 1 78 ? -28.600 -19.158 13.684 1.00 80.19 78 LEU A O 1
ATOM 599 N N . SER A 1 79 ? -26.801 -18.088 12.871 1.00 81.12 79 SER A N 1
ATOM 600 C CA . SER A 1 79 ? -26.333 -17.601 14.172 1.00 81.12 79 SER A CA 1
ATOM 601 C C . SER A 1 79 ? -27.308 -16.608 14.811 1.00 81.12 79 SER A C 1
ATOM 603 O O . SER A 1 79 ? -27.588 -16.708 16.008 1.00 81.12 79 SER A O 1
ATOM 605 N N . LEU A 1 80 ? -27.882 -15.696 14.020 1.00 82.94 80 LEU A N 1
ATOM 606 C CA . LEU A 1 80 ? -28.904 -14.750 14.478 1.00 82.94 80 LEU A CA 1
ATOM 607 C C . LEU A 1 80 ? -30.179 -15.454 14.949 1.00 82.94 80 LEU A C 1
ATOM 609 O O . LEU A 1 80 ? -30.651 -15.178 16.052 1.00 82.94 80 LEU A O 1
ATOM 613 N N . PHE A 1 81 ? -30.721 -16.377 14.153 1.00 84.62 81 PHE A N 1
ATOM 614 C CA . PHE A 1 81 ? -31.943 -17.103 14.504 1.00 84.62 81 PHE A CA 1
ATOM 615 C C . PHE A 1 81 ? -31.739 -18.048 15.686 1.00 84.62 81 PHE A C 1
ATOM 617 O O . PHE A 1 81 ? -32.603 -18.117 16.558 1.00 84.62 81 PHE A O 1
ATOM 624 N N . SER A 1 82 ? -30.582 -18.712 15.771 1.00 82.56 82 SER A N 1
ATOM 625 C CA . SER A 1 82 ? -30.235 -19.545 16.930 1.00 82.56 82 SER A CA 1
ATOM 626 C C . SER A 1 82 ? -30.210 -18.713 18.210 1.00 82.56 82 SER A C 1
ATOM 628 O O . SER A 1 82 ? -30.768 -19.114 19.230 1.00 82.56 82 SER A O 1
ATOM 630 N N . MET A 1 83 ? -29.604 -17.524 18.158 1.00 84.38 83 MET A N 1
ATOM 631 C CA . MET A 1 83 ? -29.539 -16.640 19.316 1.00 84.38 83 MET A CA 1
ATOM 632 C C . MET A 1 83 ? -30.909 -16.048 19.676 1.00 84.38 83 MET A C 1
ATOM 634 O O . MET A 1 83 ? -31.233 -15.959 20.858 1.00 84.38 83 MET A O 1
ATOM 638 N N . LEU A 1 84 ? -31.719 -15.679 18.681 1.00 81.00 84 LEU A N 1
ATOM 639 C CA . LEU A 1 84 ? -33.088 -15.203 18.890 1.00 81.00 84 LEU A CA 1
ATOM 640 C C . LEU A 1 84 ? -33.937 -16.265 19.603 1.00 81.00 84 LEU A C 1
ATOM 642 O O . LEU A 1 84 ? -34.599 -15.963 20.592 1.00 81.00 84 LEU A O 1
ATOM 646 N N . PHE A 1 85 ? -33.867 -17.515 19.139 1.00 80.56 85 PHE A N 1
ATOM 647 C CA . PHE A 1 85 ? -34.566 -18.641 19.754 1.00 80.56 85 PHE A CA 1
ATOM 648 C C . PHE A 1 85 ? -34.103 -18.895 21.193 1.00 80.56 85 PHE A C 1
ATOM 650 O O . PHE A 1 85 ? -34.927 -19.052 22.089 1.00 80.56 85 PHE A O 1
ATOM 657 N N . LEU A 1 86 ? -32.790 -18.905 21.433 1.00 79.38 86 LEU A N 1
ATOM 658 C CA . LEU A 1 86 ? -32.238 -19.111 22.773 1.00 79.38 86 LEU A CA 1
ATOM 659 C C . LEU A 1 86 ? -32.597 -17.974 23.736 1.00 79.38 86 LEU A C 1
ATOM 661 O O . LEU A 1 86 ? -32.836 -18.244 24.908 1.00 79.38 86 LEU A O 1
ATOM 665 N N . GLY A 1 87 ? -32.668 -16.731 23.254 1.00 74.69 87 GLY A N 1
ATOM 666 C CA . GLY A 1 87 ? -33.140 -15.603 24.056 1.00 74.69 87 GLY A CA 1
ATOM 667 C C . GLY A 1 87 ? -34.616 -15.730 24.435 1.00 74.69 87 GLY A C 1
ATOM 668 O O . GLY A 1 87 ? -34.968 -15.514 25.589 1.00 74.69 87 GLY A O 1
ATOM 669 N N . PHE A 1 88 ? -35.454 -16.188 23.503 1.00 77.12 88 PHE A N 1
ATOM 670 C CA . PHE A 1 88 ? -36.860 -16.493 23.782 1.00 77.12 88 PHE A CA 1
ATOM 671 C C . PHE A 1 88 ? -37.023 -17.647 24.779 1.00 77.12 88 PHE A C 1
ATOM 673 O O . PHE A 1 88 ? -37.843 -17.575 25.692 1.00 77.12 88 PHE A O 1
ATOM 680 N N . ALA A 1 89 ? -36.213 -18.699 24.644 1.00 73.56 89 ALA A N 1
ATOM 681 C CA . ALA A 1 89 ? -36.190 -19.795 25.604 1.00 73.56 89 ALA A CA 1
ATOM 682 C C . ALA A 1 89 ? -35.755 -19.322 27.001 1.00 73.56 89 ALA A C 1
ATOM 684 O O . ALA A 1 89 ? -36.294 -19.805 27.993 1.00 73.56 89 ALA A O 1
ATOM 685 N N . ASP A 1 90 ? -34.818 -18.373 27.088 1.00 77.56 90 ASP A N 1
ATOM 686 C CA . ASP A 1 90 ? -34.393 -17.770 28.354 1.00 77.56 90 ASP A CA 1
ATOM 687 C C . ASP A 1 90 ? -35.530 -16.980 29.019 1.00 77.56 90 ASP A C 1
ATOM 689 O O . ASP A 1 90 ? -35.792 -17.179 30.203 1.00 77.56 90 ASP A O 1
ATOM 693 N N . ASP A 1 91 ? -36.273 -16.182 28.245 1.00 73.81 91 ASP A N 1
ATOM 694 C CA . ASP A 1 91 ? -37.436 -15.436 28.750 1.00 73.81 91 ASP A CA 1
ATOM 695 C C . ASP A 1 91 ? -38.552 -16.363 29.287 1.00 73.81 91 ASP A C 1
ATOM 697 O O . ASP A 1 91 ? -39.266 -15.987 30.215 1.00 73.81 91 ASP A O 1
ATOM 701 N N . ILE A 1 92 ? -38.705 -17.580 28.743 1.00 74.50 92 ILE A N 1
ATOM 702 C CA . ILE A 1 92 ? -39.706 -18.563 29.209 1.00 74.50 92 ILE A CA 1
ATOM 703 C C . ILE A 1 92 ? -39.205 -19.387 30.401 1.00 74.50 92 ILE A C 1
ATOM 705 O O . ILE A 1 92 ? -39.969 -19.671 31.323 1.00 74.50 92 ILE A O 1
ATOM 709 N N . ILE A 1 93 ? -37.954 -19.847 30.347 1.00 78.75 93 ILE A N 1
ATOM 710 C CA . ILE A 1 93 ? -37.429 -20.897 31.236 1.00 78.75 93 ILE A CA 1
ATOM 711 C C . ILE A 1 93 ? -36.637 -20.303 32.419 1.00 78.75 93 ILE A C 1
ATOM 713 O O . ILE A 1 93 ? -36.383 -21.016 33.388 1.00 78.75 93 ILE A O 1
ATOM 717 N N . ASP A 1 94 ? -36.262 -19.018 32.365 1.00 74.94 94 ASP A N 1
ATOM 718 C CA . ASP A 1 94 ? -35.367 -18.335 33.316 1.00 74.94 94 ASP A CA 1
ATOM 719 C C . ASP A 1 94 ? -34.068 -19.137 33.534 1.00 74.94 94 ASP A C 1
ATOM 721 O O . ASP A 1 94 ? -33.808 -19.752 34.579 1.00 74.94 94 ASP A O 1
ATOM 725 N N . ILE A 1 95 ? -33.248 -19.210 32.479 1.00 76.75 95 ILE A N 1
ATOM 726 C CA . ILE A 1 95 ? -32.076 -20.087 32.441 1.00 76.75 95 ILE A CA 1
ATOM 727 C C . ILE A 1 95 ? -31.032 -19.621 33.469 1.00 76.75 95 ILE A C 1
ATOM 729 O O . ILE A 1 95 ? -30.751 -18.441 33.665 1.00 76.75 95 ILE A O 1
ATOM 733 N N . ARG A 1 96 ? -30.351 -20.571 34.120 1.00 77.31 96 ARG A N 1
ATOM 734 C CA . ARG A 1 96 ? -29.289 -20.253 35.091 1.00 77.31 96 ARG A CA 1
ATOM 735 C C . ARG A 1 96 ? -28.141 -19.479 34.428 1.00 77.31 96 ARG A C 1
ATOM 737 O O . ARG A 1 96 ? -27.593 -19.922 33.421 1.00 77.31 96 ARG A O 1
ATOM 744 N N . TRP A 1 97 ? -27.670 -18.410 35.077 1.00 72.56 97 TRP A N 1
ATOM 745 C CA . TRP A 1 97 ? -26.613 -17.508 34.575 1.00 72.56 97 TRP A CA 1
ATOM 746 C C . TRP A 1 97 ? -25.351 -18.213 34.039 1.00 72.56 97 TRP A C 1
ATOM 748 O O . TRP A 1 97 ? -24.780 -17.798 33.037 1.00 72.56 97 TRP A O 1
ATOM 758 N N . ARG A 1 98 ? -24.932 -19.316 34.672 1.00 74.12 98 ARG A N 1
ATOM 759 C CA . ARG A 1 98 ? -23.770 -20.120 34.254 1.00 74.12 98 ARG A CA 1
ATOM 760 C C . ARG A 1 98 ? -23.922 -20.728 32.857 1.00 74.12 98 ARG A C 1
ATOM 762 O O . ARG A 1 98 ? -22.930 -20.894 32.162 1.00 74.12 98 ARG A O 1
ATOM 769 N N . VAL A 1 99 ? -25.151 -21.034 32.441 1.00 75.31 99 VAL A N 1
ATOM 770 C CA . VAL A 1 99 ? -25.459 -21.532 31.093 1.00 75.31 99 VAL A CA 1
ATOM 771 C C . VAL A 1 99 ? -25.567 -20.365 30.111 1.00 75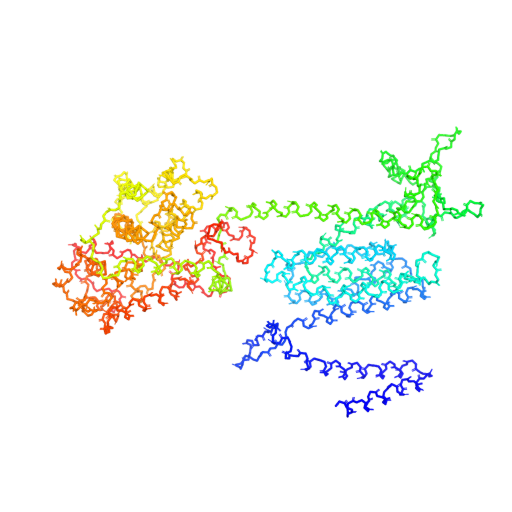.31 99 VAL A C 1
ATOM 773 O O . VAL A 1 99 ? -25.057 -20.475 28.999 1.00 75.31 99 VAL A O 1
ATOM 776 N N . LYS A 1 100 ? -26.116 -19.218 30.547 1.00 73.06 100 LYS A N 1
ATOM 777 C CA . LYS A 1 100 ? -26.224 -17.988 29.735 1.00 73.06 100 LYS A CA 1
ATOM 778 C C . LYS A 1 100 ? -24.878 -17.532 29.142 1.00 73.06 100 LYS A C 1
ATOM 780 O O . LYS A 1 100 ? -24.848 -16.956 28.060 1.00 73.06 100 LYS A O 1
ATOM 785 N N . ILE A 1 101 ? -23.756 -17.832 29.807 1.00 72.50 101 ILE A N 1
ATOM 786 C CA . ILE A 1 101 ? -22.399 -17.535 29.309 1.00 72.50 101 ILE A CA 1
ATOM 787 C C . ILE A 1 101 ? -22.063 -18.331 28.033 1.00 72.50 101 ILE A C 1
ATOM 789 O O . ILE A 1 101 ? -21.436 -17.790 27.122 1.00 72.50 101 ILE A O 1
ATOM 793 N N . TRP A 1 102 ? -22.497 -19.591 27.949 1.00 76.06 102 TRP A N 1
ATOM 794 C CA . TRP A 1 102 ? -22.127 -20.519 26.874 1.00 76.06 102 TRP A CA 1
ATOM 795 C C . TRP A 1 102 ? -23.071 -20.485 25.672 1.00 76.06 102 TRP A C 1
ATOM 797 O O . TRP A 1 102 ? -22.620 -20.714 24.549 1.00 76.06 102 TRP A O 1
ATOM 807 N N . LEU A 1 103 ? -24.356 -20.168 25.882 1.00 75.25 103 LEU A N 1
ATOM 808 C CA . LEU A 1 103 ? -25.371 -20.127 24.814 1.00 75.25 103 LEU A CA 1
ATOM 809 C C . LEU A 1 103 ? -24.897 -19.387 23.556 1.00 75.25 103 LEU A C 1
ATOM 811 O O . LEU A 1 103 ? -25.077 -19.896 22.450 1.00 75.25 103 LEU A O 1
ATOM 815 N N . PRO A 1 104 ? -24.233 -18.230 23.673 1.00 75.88 104 PRO A N 1
ATOM 816 C CA . PRO A 1 104 ? -23.939 -17.469 22.471 1.00 75.88 104 PRO A CA 1
ATOM 817 C C . PRO A 1 104 ? -22.635 -17.894 21.801 1.00 75.88 104 PRO A C 1
ATOM 819 O O . PRO A 1 104 ? -22.448 -17.598 20.627 1.00 75.88 104 PRO A O 1
ATOM 822 N N . PHE A 1 105 ? -21.751 -18.595 22.524 1.00 75.19 105 PHE A N 1
ATOM 823 C CA . PHE A 1 105 ? -20.620 -19.289 21.909 1.00 75.19 105 PHE A CA 1
ATOM 824 C C . PHE A 1 105 ? -21.145 -20.380 20.973 1.00 75.19 105 PHE A C 1
ATOM 826 O O . PHE A 1 105 ? -20.758 -20.419 19.807 1.00 75.19 105 PHE A O 1
ATOM 833 N N . LEU A 1 106 ? -22.114 -21.174 21.449 1.00 74.12 106 LEU A N 1
ATOM 834 C CA . LEU A 1 106 ? -22.786 -22.199 20.647 1.00 74.12 106 LEU A CA 1
ATOM 835 C C . LEU A 1 106 ? -23.509 -21.585 19.443 1.00 74.12 106 LEU A C 1
ATOM 837 O O . LEU A 1 106 ? -23.327 -22.040 18.317 1.00 74.12 106 LEU A O 1
ATOM 841 N N . ALA A 1 107 ? -24.259 -20.501 19.658 1.00 76.19 107 ALA A N 1
ATOM 842 C CA . ALA A 1 107 ? -24.957 -19.810 18.576 1.00 76.19 107 ALA A CA 1
ATOM 843 C C . ALA A 1 107 ? -24.002 -19.180 17.539 1.00 76.19 107 ALA A C 1
ATOM 845 O O . ALA A 1 107 ? -24.386 -19.028 16.382 1.00 76.19 107 ALA A O 1
ATOM 846 N N . SER A 1 108 ? -22.756 -18.843 17.903 1.00 78.38 108 SER A N 1
ATOM 847 C CA . SER A 1 108 ? -21.758 -18.300 16.965 1.00 78.38 108 SER A CA 1
ATOM 848 C C . SER A 1 108 ? -20.968 -19.350 16.171 1.00 78.38 108 SER A C 1
ATOM 850 O O . SER A 1 108 ? -20.250 -18.972 15.247 1.00 78.38 108 SER A O 1
ATOM 852 N N . ILE A 1 109 ? -21.093 -20.648 16.482 1.00 76.44 109 ILE A N 1
ATOM 853 C CA . ILE A 1 109 ? -20.344 -21.722 15.797 1.00 76.44 109 ILE A CA 1
ATOM 854 C C . ILE A 1 109 ? -20.528 -21.698 14.271 1.00 76.44 109 ILE A C 1
ATOM 856 O O . ILE A 1 109 ? -19.511 -21.765 13.582 1.00 76.44 109 ILE A O 1
ATOM 860 N N . PRO A 1 110 ? -21.749 -21.568 13.705 1.00 77.25 110 PRO A N 1
ATOM 861 C CA . PRO A 1 110 ? -21.925 -21.537 12.252 1.00 77.25 110 PRO A CA 1
ATOM 862 C C . PRO A 1 110 ? -21.090 -20.446 11.582 1.00 77.25 110 PRO A C 1
ATOM 864 O O . PRO A 1 110 ? -20.408 -20.697 10.588 1.00 77.25 110 PRO A O 1
ATOM 867 N N . MET A 1 111 ? -21.092 -19.252 12.176 1.00 77.50 111 MET A N 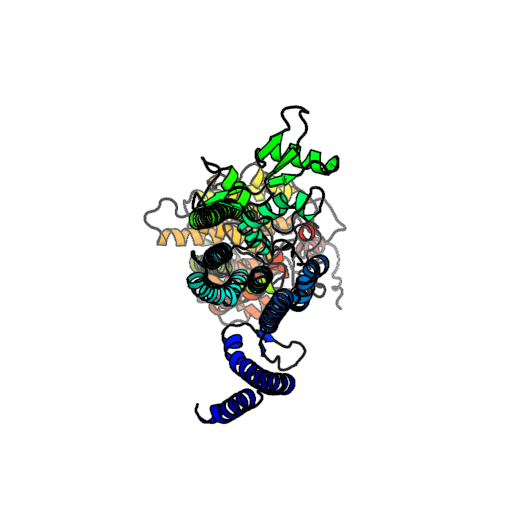1
ATOM 868 C CA . MET A 1 111 ? -20.279 -18.133 11.717 1.00 77.50 111 MET A CA 1
ATOM 869 C C . MET A 1 111 ? -18.787 -18.391 11.853 1.00 77.50 111 MET A C 1
ATOM 871 O O . MET A 1 111 ? -18.034 -18.095 10.928 1.00 77.50 111 MET A O 1
ATOM 875 N N . LEU A 1 112 ? -18.358 -18.972 12.973 1.00 70.12 112 LEU A N 1
ATOM 876 C CA . LEU A 1 112 ? -16.955 -19.299 13.201 1.00 70.12 112 LEU A CA 1
ATOM 877 C C . LEU A 1 112 ? -16.445 -20.322 12.176 1.00 70.12 112 LEU A C 1
ATOM 879 O O . LEU A 1 112 ? -15.365 -20.146 11.625 1.00 70.12 112 LEU A O 1
ATOM 883 N N . MET A 1 113 ? -17.241 -21.352 11.877 1.00 64.94 113 MET A N 1
ATOM 884 C CA . MET A 1 113 ? -16.894 -22.393 10.907 1.00 64.94 113 MET A CA 1
ATOM 885 C C . MET A 1 113 ? -16.759 -21.832 9.494 1.00 64.94 113 MET A C 1
ATOM 887 O O . MET A 1 113 ? -15.768 -22.108 8.822 1.00 64.94 113 MET A O 1
ATOM 891 N N . VAL A 1 114 ? -17.709 -21.007 9.043 1.00 68.44 114 VAL A N 1
ATOM 892 C CA . VAL A 1 114 ? -17.605 -20.387 7.715 1.00 68.44 114 VAL A CA 1
ATOM 893 C C . VAL A 1 114 ? -16.436 -19.406 7.655 1.00 68.44 114 VAL A C 1
ATOM 895 O O . VAL A 1 114 ? -15.724 -19.385 6.654 1.00 68.44 114 VAL A O 1
ATOM 898 N N . TYR A 1 115 ? -16.182 -18.645 8.720 1.00 63.72 115 TYR A N 1
ATOM 899 C CA . TYR A 1 115 ? -15.028 -17.748 8.783 1.00 63.72 115 TYR A CA 1
ATOM 900 C C . TYR A 1 115 ? -13.701 -18.518 8.692 1.00 63.72 115 TYR A C 1
ATOM 902 O O . TYR A 1 115 ? -12.828 -18.135 7.918 1.00 63.72 115 TYR A O 1
ATOM 910 N N . LEU A 1 116 ? -13.576 -19.639 9.412 1.00 59.03 116 LEU A N 1
ATOM 911 C CA . LEU A 1 116 ? -12.404 -20.520 9.354 1.00 59.03 116 LEU A CA 1
ATOM 912 C C . LEU A 1 116 ? -12.186 -21.109 7.957 1.00 59.03 116 LEU A C 1
ATOM 914 O O . LEU A 1 116 ? -11.057 -21.121 7.474 1.00 59.03 116 LEU A O 1
ATOM 918 N N . VAL A 1 117 ? -13.257 -21.568 7.305 1.00 57.62 117 VAL A N 1
ATOM 919 C CA . VAL A 1 117 ? -13.192 -22.136 5.949 1.00 57.62 117 VAL A CA 1
ATOM 920 C C . VAL A 1 117 ? -12.873 -21.066 4.903 1.00 57.62 117 VAL A C 1
ATOM 922 O O . VAL A 1 117 ? -12.159 -21.354 3.951 1.00 57.62 117 VAL A O 1
ATOM 925 N N . THR A 1 118 ? -13.368 -19.836 5.075 1.00 54.72 118 THR A N 1
ATOM 926 C CA . THR A 1 118 ? -13.172 -18.759 4.086 1.00 54.72 118 THR A CA 1
ATOM 927 C C . THR A 1 118 ? -11.812 -18.066 4.230 1.00 54.72 118 THR A C 1
ATOM 929 O O . THR A 1 118 ? -11.208 -17.707 3.227 1.00 54.72 118 THR A O 1
ATOM 932 N N . PHE A 1 119 ? -11.315 -17.863 5.456 1.00 52.44 119 PHE A N 1
ATOM 933 C CA . PHE A 1 119 ? -10.146 -17.003 5.717 1.00 52.44 119 PHE A CA 1
ATOM 934 C C . PHE A 1 119 ? -8.958 -17.712 6.397 1.00 52.44 119 PHE A C 1
ATOM 936 O O . PHE A 1 119 ? -7.932 -17.075 6.646 1.00 52.44 119 PHE A O 1
ATOM 943 N N . GLY A 1 120 ? -9.067 -19.011 6.700 1.00 42.12 120 GLY A N 1
ATOM 944 C CA . GLY A 1 120 ? -8.019 -19.799 7.355 1.00 42.12 120 GLY A CA 1
ATOM 945 C C . GLY A 1 120 ? -7.837 -19.507 8.856 1.00 42.12 120 GLY A C 1
ATOM 946 O O . GLY A 1 120 ? -8.292 -18.498 9.396 1.00 42.12 120 GLY A O 1
ATOM 947 N N . LEU A 1 121 ? -7.135 -20.408 9.559 1.00 37.53 121 LEU A N 1
ATOM 948 C CA . LEU A 1 121 ? -6.901 -20.361 11.018 1.00 37.53 121 LEU A CA 1
ATOM 949 C C . LEU A 1 121 ? -6.095 -19.135 11.503 1.00 37.53 121 LEU A C 1
ATOM 951 O O . LEU A 1 121 ? -6.071 -18.862 12.699 1.00 37.53 121 LEU A O 1
ATOM 955 N N . MET A 1 122 ? -5.441 -18.388 10.607 1.00 33.03 122 MET A N 1
ATOM 956 C CA . MET A 1 122 ? -4.472 -17.340 10.968 1.00 33.03 122 MET A CA 1
ATOM 957 C C . MET A 1 122 ? -5.061 -15.927 11.135 1.00 33.03 122 MET A C 1
ATOM 959 O O . MET A 1 122 ? -4.341 -15.018 11.540 1.00 33.03 122 MET A O 1
ATOM 963 N N . ARG A 1 123 ? -6.364 -15.718 10.881 1.00 33.38 123 ARG A N 1
ATOM 964 C CA . ARG A 1 123 ? -7.046 -14.406 11.013 1.00 33.38 123 ARG A CA 1
ATOM 965 C C . ARG A 1 123 ? -8.126 -14.362 12.105 1.00 33.38 123 ARG A C 1
ATOM 967 O O . ARG A 1 123 ? -9.082 -13.587 12.007 1.00 33.38 123 ARG A O 1
ATOM 974 N N . THR A 1 124 ? -8.040 -15.189 13.148 1.00 28.69 124 THR A N 1
ATOM 975 C CA . THR A 1 124 ? -9.026 -15.173 14.245 1.00 28.69 124 THR A CA 1
ATOM 976 C C . THR A 1 124 ? -8.733 -14.072 15.265 1.00 28.69 124 THR A C 1
ATOM 978 O O . THR A 1 124 ? -8.374 -14.337 16.411 1.00 28.69 124 THR A O 1
ATOM 981 N N . THR A 1 125 ? -8.958 -12.815 14.884 1.00 31.52 125 THR A N 1
ATOM 982 C CA . THR A 1 125 ? -8.981 -11.671 15.815 1.00 31.52 125 THR A CA 1
ATOM 983 C C . THR A 1 125 ? -10.395 -11.464 16.372 1.00 31.52 125 THR A C 1
ATOM 985 O O . THR A 1 125 ? -10.923 -10.354 16.402 1.00 31.52 125 THR A O 1
ATOM 988 N N . VAL A 1 126 ? -11.070 -12.541 16.788 1.00 37.69 126 VAL A N 1
ATOM 989 C CA . VAL A 1 126 ? -12.412 -12.441 17.382 1.00 37.69 126 VAL A CA 1
ATOM 990 C C . VAL A 1 126 ? -12.278 -12.374 18.897 1.00 37.69 126 VAL A C 1
ATOM 992 O O . VAL A 1 126 ? -12.213 -13.386 19.589 1.00 37.69 126 VAL A O 1
ATOM 995 N N . LYS A 1 127 ? -12.257 -11.152 19.426 1.00 36.06 127 LYS A N 1
ATOM 996 C CA . LYS A 1 127 ? -12.500 -10.885 20.847 1.00 36.06 127 LYS A CA 1
ATOM 997 C C . LYS A 1 127 ? -13.592 -9.834 20.965 1.00 36.06 127 LYS A C 1
ATOM 999 O O . LYS A 1 127 ? -13.303 -8.700 21.300 1.00 36.06 127 LYS A O 1
ATOM 1004 N N . VAL A 1 128 ? -14.846 -10.200 20.699 1.00 37.62 128 VAL A N 1
ATOM 1005 C CA . VAL A 1 128 ? -15.990 -9.464 21.262 1.00 37.62 128 VAL A CA 1
ATOM 1006 C C . VAL A 1 128 ? -16.498 -10.292 22.433 1.00 37.62 128 VAL A C 1
ATOM 1008 O O . VAL A 1 128 ? -17.091 -11.347 22.199 1.00 37.62 128 VAL A O 1
ATOM 1011 N N . PRO A 1 129 ? -16.220 -9.900 23.690 1.00 38.16 129 PRO A N 1
ATOM 1012 C CA . PRO A 1 129 ? -16.535 -10.748 24.818 1.00 38.16 129 PRO A CA 1
ATOM 1013 C C . PRO A 1 129 ? -18.053 -10.968 24.971 1.00 38.16 129 PRO A C 1
ATOM 1015 O O . PRO A 1 129 ? -18.809 -10.005 25.130 1.00 38.16 129 PRO A O 1
ATOM 1018 N N . PRO A 1 130 ? -18.510 -12.233 24.977 1.00 38.38 130 PRO A N 1
ATOM 1019 C CA . PRO A 1 130 ? -19.906 -12.648 25.135 1.00 38.38 130 PRO A CA 1
ATOM 1020 C C . PRO A 1 130 ? -20.681 -12.042 26.329 1.00 38.38 130 PRO A C 1
ATOM 1022 O O . PRO A 1 130 ? -21.910 -12.045 26.358 1.00 38.38 130 PRO A O 1
ATOM 1025 N N . PHE A 1 131 ? -19.996 -11.522 27.342 1.00 45.62 131 PHE A N 1
ATOM 1026 C CA . PHE A 1 131 ? -20.602 -11.080 28.601 1.00 45.62 131 PHE A CA 1
ATOM 1027 C C . PHE A 1 131 ? -21.101 -9.621 28.607 1.00 45.62 131 PHE A C 1
ATOM 1029 O O . PHE A 1 131 ? -21.731 -9.205 29.576 1.00 45.62 131 PHE A O 1
ATOM 1036 N N . LEU A 1 132 ? -20.907 -8.852 27.526 1.00 38.75 132 LEU A N 1
ATOM 1037 C CA . LEU A 1 132 ? -21.400 -7.464 27.398 1.00 38.75 132 LEU A CA 1
ATOM 1038 C C . LEU A 1 132 ? -22.908 -7.351 27.069 1.00 38.75 132 LEU A C 1
ATOM 1040 O O . LEU A 1 132 ? -23.414 -6.259 26.819 1.00 38.75 132 LEU A O 1
ATOM 1044 N N . ARG A 1 133 ? -23.637 -8.474 27.053 1.00 50.41 133 ARG A N 1
ATOM 1045 C CA . ARG A 1 133 ? -24.986 -8.589 26.465 1.00 50.41 133 ARG A CA 1
ATOM 1046 C C . ARG A 1 133 ? -26.127 -8.059 27.331 1.00 50.41 133 ARG A C 1
ATOM 1048 O O . ARG A 1 133 ? -27.130 -7.626 26.782 1.00 50.41 133 ARG A O 1
ATOM 1055 N N . GLY A 1 134 ? -25.965 -8.001 28.653 1.00 38.31 134 GLY A N 1
ATOM 1056 C CA . GLY A 1 134 ? -27.017 -7.537 29.573 1.00 38.31 134 GLY A CA 1
ATOM 1057 C C . GLY A 1 134 ? -27.212 -6.016 29.634 1.00 38.31 134 GLY A C 1
ATOM 1058 O O . GLY A 1 134 ? -27.873 -5.530 30.545 1.00 38.31 134 GLY A O 1
ATOM 1059 N N . LEU A 1 135 ? -26.581 -5.255 28.733 1.00 37.75 135 LEU A N 1
ATOM 1060 C CA . LEU A 1 135 ? -26.345 -3.816 28.903 1.00 37.75 135 LEU A CA 1
ATOM 1061 C C . LEU A 1 135 ? -26.629 -2.952 27.691 1.00 37.75 135 LEU A C 1
ATOM 1063 O O . LEU A 1 135 ? -26.332 -1.760 27.699 1.00 37.75 135 LEU A O 1
ATOM 1067 N N . VAL A 1 136 ? -27.230 -3.530 26.661 1.00 43.41 136 VAL A N 1
ATOM 1068 C CA . VAL A 1 136 ? -27.726 -2.736 25.553 1.00 43.41 136 VAL A CA 1
ATOM 1069 C C . VAL A 1 136 ? -29.102 -2.212 25.947 1.00 43.41 136 VAL A C 1
ATOM 1071 O O . VAL A 1 136 ? -30.124 -2.868 25.749 1.00 43.41 136 VAL A O 1
ATOM 1074 N N . GLY A 1 137 ? -29.131 -1.007 26.518 1.00 50.59 137 GLY A N 1
ATOM 1075 C CA . GLY A 1 137 ? -30.357 -0.227 26.577 1.00 50.59 137 GLY A CA 1
ATOM 1076 C C . GLY A 1 137 ? -30.954 -0.158 25.172 1.00 50.59 137 GLY A C 1
ATOM 1077 O O . GLY A 1 137 ? -30.242 -0.038 24.175 1.00 50.59 137 GLY A O 1
ATOM 1078 N N . ARG A 1 138 ? -32.270 -0.275 25.061 1.00 63.81 138 ARG A N 1
ATOM 1079 C CA . ARG A 1 138 ? -32.934 -0.492 23.770 1.00 63.81 138 ARG A CA 1
ATOM 1080 C C . ARG A 1 138 ? -32.667 0.659 22.792 1.00 63.81 138 ARG A C 1
ATOM 1082 O O . ARG A 1 138 ? -32.357 0.411 21.632 1.00 63.81 138 ARG A O 1
ATOM 1089 N N . GLY A 1 139 ? -32.591 1.896 23.289 1.00 68.25 139 GLY A N 1
ATOM 1090 C CA . GLY A 1 139 ? -32.113 3.049 22.515 1.00 68.25 139 GLY A CA 1
ATOM 1091 C C . GLY A 1 139 ? -30.596 3.067 22.263 1.00 68.25 139 GLY A C 1
ATOM 1092 O O . GLY A 1 139 ? -30.154 3.572 21.237 1.00 68.25 139 GLY A O 1
ATOM 1093 N N . GLN A 1 140 ? -29.777 2.477 23.142 1.00 80.56 140 GLN A N 1
ATOM 1094 C CA . GLN A 1 140 ? -28.322 2.391 22.950 1.00 80.56 140 GLN A CA 1
ATOM 1095 C C . GLN A 1 140 ? -27.973 1.480 21.770 1.00 80.56 140 GLN A C 1
ATOM 1097 O O . GLN A 1 140 ? -27.032 1.785 21.043 1.00 80.56 140 GLN A O 1
ATOM 1102 N N . SER A 1 141 ? -28.752 0.412 21.533 1.00 84.12 141 SER A N 1
ATOM 1103 C CA . SER A 1 141 ? -28.588 -0.422 20.331 1.00 84.12 141 SER A CA 1
ATOM 1104 C C . SER A 1 141 ? -28.770 0.379 19.042 1.00 84.12 141 SER A C 1
ATOM 1106 O O . SER A 1 141 ? -28.017 0.183 18.094 1.00 84.12 141 SER A O 1
ATOM 1108 N N . LEU A 1 142 ? -29.721 1.319 19.020 1.00 87.12 142 LEU A N 1
ATOM 1109 C CA . LEU A 1 142 ? -29.952 2.181 17.867 1.00 87.12 142 LEU A CA 1
ATOM 1110 C C . LEU A 1 142 ? -28.771 3.133 17.656 1.00 87.12 142 LEU A C 1
ATOM 1112 O O . LEU A 1 142 ? -28.255 3.222 16.546 1.00 87.12 142 LEU A O 1
ATOM 1116 N N . VAL A 1 143 ? -28.296 3.791 18.720 1.00 89.56 143 VAL A N 1
ATOM 1117 C CA . VAL A 1 143 ? -27.114 4.671 18.653 1.00 89.56 143 VAL A CA 1
ATOM 1118 C C . VAL A 1 143 ? -25.883 3.902 18.168 1.00 89.56 143 VAL A C 1
ATOM 1120 O O . VAL A 1 143 ? -25.145 4.392 17.314 1.00 89.56 143 VAL A O 1
ATOM 1123 N N . LEU A 1 144 ? -25.678 2.680 18.665 1.00 89.25 144 LEU A N 1
ATOM 1124 C CA . LEU A 1 144 ? -24.582 1.811 18.246 1.00 89.25 144 LEU A CA 1
ATOM 1125 C C . LEU A 1 144 ? -24.708 1.422 16.765 1.00 89.25 144 LEU A C 1
ATOM 1127 O O . LEU A 1 144 ? -23.746 1.576 16.017 1.00 89.25 144 LEU A O 1
ATOM 1131 N N . ALA A 1 145 ? -25.891 0.992 16.317 1.00 89.56 145 ALA A N 1
ATOM 1132 C CA . ALA A 1 145 ? -26.139 0.647 14.917 1.00 89.56 145 ALA A CA 1
ATOM 1133 C C . ALA A 1 145 ? -25.898 1.839 13.976 1.00 89.56 145 ALA A C 1
ATOM 1135 O O . ALA A 1 145 ? -25.233 1.684 12.953 1.00 89.56 145 ALA A O 1
ATOM 1136 N N . LEU A 1 146 ? -26.364 3.036 14.348 1.00 91.81 146 LEU A N 1
ATOM 1137 C CA . LEU A 1 146 ? -26.122 4.271 13.595 1.00 91.81 146 LEU A CA 1
ATOM 1138 C C . LEU A 1 146 ? -24.637 4.659 13.575 1.00 91.81 146 LEU A C 1
ATOM 1140 O O . LEU A 1 146 ? -24.131 5.066 12.533 1.00 91.81 146 LEU A O 1
ATOM 1144 N N . SER A 1 147 ? -23.920 4.482 14.688 1.00 92.06 147 SER A N 1
ATOM 1145 C CA . SER A 1 147 ? -22.473 4.747 14.763 1.00 92.06 147 SER A CA 1
ATOM 1146 C C . SER A 1 147 ? -21.680 3.803 13.853 1.00 92.06 147 SER A C 1
ATOM 1148 O O . SER A 1 147 ? -20.771 4.233 13.141 1.00 92.06 147 SER A O 1
ATOM 1150 N N . ILE A 1 148 ? -22.057 2.520 13.815 1.00 91.06 148 ILE A N 1
ATOM 1151 C CA . ILE A 1 148 ? -21.450 1.530 12.917 1.00 91.06 148 ILE A CA 1
ATOM 1152 C C . ILE A 1 148 ? -21.770 1.868 11.456 1.00 91.06 148 ILE A C 1
ATOM 1154 O O . ILE A 1 148 ? -20.860 1.863 10.630 1.00 91.06 148 ILE A O 1
ATOM 1158 N N . LEU A 1 149 ? -23.019 2.225 11.137 1.00 91.62 149 LEU A N 1
ATOM 1159 C CA . LEU A 1 149 ? -23.401 2.669 9.792 1.00 91.62 149 LEU A CA 1
ATOM 1160 C C . LEU A 1 149 ? -22.596 3.896 9.350 1.00 91.62 149 LEU A C 1
ATOM 1162 O O . LEU A 1 149 ? -22.059 3.888 8.247 1.00 91.62 149 LEU A O 1
ATOM 1166 N N . GLY A 1 150 ? -22.442 4.905 10.212 1.00 89.75 150 GLY A N 1
ATOM 1167 C CA . GLY A 1 150 ? -21.611 6.080 9.932 1.00 89.75 150 GLY A CA 1
ATOM 1168 C C . GLY A 1 150 ? -20.154 5.711 9.637 1.00 89.75 150 GLY A C 1
ATOM 1169 O O . GLY A 1 150 ? -19.589 6.164 8.641 1.00 89.75 150 GLY A O 1
ATOM 1170 N N . ASN A 1 151 ? -19.566 4.813 10.435 1.00 88.56 151 ASN A N 1
ATOM 1171 C CA . ASN A 1 151 ? -18.229 4.279 10.169 1.00 88.56 151 ASN A CA 1
ATOM 1172 C C . ASN A 1 151 ? -18.147 3.532 8.832 1.00 88.56 151 ASN A C 1
ATOM 1174 O O . ASN A 1 151 ? -17.160 3.680 8.113 1.00 88.56 151 ASN A O 1
ATOM 1178 N N . ASN A 1 152 ? -19.162 2.739 8.490 1.00 88.44 152 ASN A N 1
ATOM 1179 C CA . ASN A 1 152 ? -19.161 1.987 7.241 1.00 88.44 152 ASN A CA 1
ATOM 1180 C C . ASN A 1 152 ? -19.313 2.906 6.029 1.00 88.44 152 ASN A C 1
ATOM 1182 O O . ASN A 1 152 ? -18.620 2.693 5.042 1.00 88.44 152 ASN A O 1
ATOM 1186 N N . ILE A 1 153 ? -20.143 3.952 6.112 1.00 88.44 153 ILE A N 1
ATOM 1187 C CA . ILE A 1 153 ? -20.232 4.988 5.072 1.00 88.44 153 ILE A CA 1
ATOM 1188 C C . ILE A 1 153 ? -18.862 5.640 4.880 1.00 88.44 153 ILE A C 1
ATOM 1190 O O . ILE A 1 153 ? -18.361 5.674 3.761 1.00 88.44 153 ILE A O 1
ATOM 1194 N N . PHE A 1 154 ? -18.223 6.092 5.963 1.00 83.88 154 PHE A N 1
ATOM 1195 C CA . PHE A 1 154 ? -16.890 6.691 5.888 1.00 83.88 154 PHE A CA 1
ATOM 1196 C C . PHE A 1 154 ? -15.879 5.749 5.223 1.00 83.88 154 PHE A C 1
ATOM 1198 O O . PHE A 1 154 ? -15.159 6.159 4.316 1.00 83.88 154 PHE A O 1
ATOM 1205 N N . LYS A 1 155 ? -15.854 4.473 5.620 1.00 80.94 155 LYS A N 1
ATOM 1206 C CA . LYS A 1 155 ? -14.942 3.478 5.048 1.00 80.94 155 LYS A CA 1
ATOM 1207 C C . LYS A 1 155 ? -15.225 3.172 3.580 1.00 80.94 155 LYS A C 1
ATOM 1209 O O . LYS A 1 155 ? -14.284 3.099 2.800 1.00 80.94 155 LYS A O 1
ATOM 1214 N N . ILE A 1 156 ? -16.488 3.086 3.178 1.00 79.00 156 ILE A N 1
ATOM 1215 C CA . ILE A 1 156 ? -16.876 2.907 1.771 1.00 79.00 156 ILE A CA 1
ATOM 1216 C C . ILE A 1 156 ? -16.446 4.098 0.906 1.00 79.00 156 ILE A C 1
ATOM 1218 O O . ILE A 1 156 ? -16.137 3.907 -0.269 1.00 79.00 156 ILE A O 1
ATOM 1222 N N . LEU A 1 157 ? -16.449 5.311 1.467 1.00 77.62 157 LEU A N 1
ATOM 1223 C CA . LEU A 1 157 ? -16.034 6.530 0.768 1.00 77.62 157 LEU A CA 1
ATOM 1224 C C . LEU A 1 157 ? -14.509 6.711 0.710 1.00 77.62 157 LEU A C 1
ATOM 1226 O O . LEU A 1 157 ? -14.031 7.459 -0.135 1.00 77.62 157 LEU A O 1
ATOM 1230 N N . THR A 1 158 ? -13.755 6.060 1.600 1.00 68.38 158 THR A N 1
ATOM 1231 C CA . THR A 1 158 ? -12.302 6.277 1.764 1.00 68.38 158 THR A CA 1
ATOM 1232 C C . THR A 1 158 ? -11.427 5.089 1.379 1.00 68.38 158 THR A C 1
ATOM 1234 O O . THR A 1 158 ? -10.211 5.238 1.323 1.00 68.38 158 THR A O 1
ATOM 1237 N N . THR A 1 159 ? -12.013 3.921 1.116 1.00 64.56 159 THR A N 1
ATOM 1238 C CA . THR A 1 159 ? -11.272 2.669 0.895 1.00 64.56 159 THR A CA 1
ATOM 1239 C C . THR A 1 159 ? -11.660 2.028 -0.439 1.00 64.56 159 THR A C 1
ATOM 1241 O O . THR A 1 159 ? -12.797 2.172 -0.892 1.00 64.56 159 THR A O 1
ATOM 1244 N N . PHE A 1 160 ? -10.724 1.299 -1.051 1.00 63.97 160 PHE A N 1
ATOM 1245 C CA . PHE A 1 160 ? -10.914 0.558 -2.305 1.00 63.97 160 PHE A CA 1
ATOM 1246 C C . PHE A 1 160 ? -11.169 -0.945 -2.043 1.00 63.97 160 PHE A C 1
ATOM 1248 O O . PHE A 1 160 ? -11.064 -1.409 -0.904 1.00 63.97 160 PHE A O 1
ATOM 1255 N N . ASP A 1 161 ? -11.585 -1.695 -3.069 1.00 54.28 161 ASP A N 1
ATOM 1256 C CA . ASP A 1 161 ? -11.884 -3.137 -2.964 1.00 54.28 161 ASP A CA 1
ATOM 1257 C C . ASP A 1 161 ? -10.611 -3.922 -2.572 1.00 54.28 161 ASP A C 1
ATOM 1259 O O . ASP A 1 161 ? -9.553 -3.604 -3.120 1.00 54.28 161 ASP A O 1
ATOM 1263 N N . PRO A 1 162 ? -10.640 -4.895 -1.623 1.00 55.47 162 PRO A N 1
ATOM 1264 C CA . PRO A 1 162 ? -11.782 -5.659 -1.073 1.00 55.47 162 PRO A CA 1
ATOM 1265 C C . PRO A 1 162 ? -12.376 -5.184 0.277 1.00 55.47 162 PRO A C 1
ATOM 1267 O O . PRO A 1 162 ? -13.436 -5.665 0.685 1.00 55.47 162 PRO A O 1
ATOM 1270 N N . GLU A 1 163 ? -11.758 -4.238 0.998 1.00 63.41 163 GLU A N 1
ATOM 1271 C CA . GLU A 1 163 ? -12.286 -3.762 2.300 1.00 63.41 163 GLU A CA 1
ATOM 1272 C C . GLU A 1 163 ? -13.673 -3.113 2.164 1.00 63.41 163 GLU A C 1
ATOM 1274 O O . GLU A 1 163 ? -14.543 -3.238 3.034 1.00 63.41 163 GLU A O 1
ATOM 1279 N N . ARG A 1 164 ? -13.897 -2.436 1.036 1.00 67.69 164 ARG A N 1
ATOM 1280 C CA . ARG A 1 164 ? -15.161 -1.780 0.704 1.00 67.69 164 ARG A CA 1
ATOM 1281 C C . ARG A 1 164 ? -16.337 -2.762 0.668 1.00 67.69 164 ARG A C 1
ATOM 1283 O O . ARG A 1 164 ? -17.409 -2.443 1.192 1.00 67.69 164 ARG A O 1
ATOM 1290 N N . GLU A 1 165 ? -16.142 -3.958 0.116 1.00 68.12 165 GLU A N 1
ATOM 1291 C CA . GLU A 1 165 ? -17.179 -4.991 0.012 1.00 68.12 165 GLU A CA 1
ATOM 1292 C C . GLU A 1 165 ? -17.597 -5.524 1.393 1.00 68.12 165 GLU A C 1
ATOM 1294 O O . GLU A 1 165 ? -18.790 -5.647 1.687 1.00 68.12 165 GLU A O 1
ATOM 1299 N N . ALA A 1 166 ? -16.634 -5.733 2.295 1.00 71.69 166 ALA A N 1
ATOM 1300 C CA . ALA A 1 166 ? -16.901 -6.161 3.669 1.00 71.69 166 ALA A CA 1
ATOM 1301 C C . ALA A 1 166 ? -17.774 -5.141 4.433 1.00 71.69 166 ALA A C 1
ATOM 1303 O O . ALA A 1 166 ? -18.712 -5.513 5.151 1.00 71.69 166 ALA A O 1
ATOM 1304 N N . HIS A 1 167 ? -17.531 -3.842 4.227 1.00 81.06 167 HIS A N 1
ATOM 1305 C CA . HIS A 1 167 ? -18.371 -2.787 4.793 1.00 81.06 167 HIS A CA 1
ATOM 1306 C C . HIS A 1 167 ? -19.765 -2.746 4.162 1.00 81.06 167 HIS A C 1
ATOM 1308 O O . HIS A 1 167 ? -20.735 -2.606 4.909 1.00 81.06 167 HIS A O 1
ATOM 1314 N N . PHE A 1 168 ? -19.907 -2.937 2.846 1.00 78.69 168 PHE A N 1
ATOM 1315 C CA . PHE A 1 168 ? -21.224 -3.062 2.205 1.00 78.69 168 PHE A CA 1
ATOM 1316 C C . PHE A 1 168 ? -22.030 -4.242 2.758 1.00 78.69 168 PHE A C 1
ATOM 1318 O O . PHE A 1 168 ? -23.224 -4.094 3.031 1.00 78.69 168 PHE A O 1
ATOM 1325 N N . ASN A 1 169 ? -21.384 -5.381 3.011 1.00 76.38 169 ASN A N 1
ATOM 1326 C CA . ASN A 1 169 ? -22.053 -6.581 3.517 1.00 76.38 169 ASN A CA 1
ATOM 1327 C C . ASN A 1 169 ? -22.733 -6.365 4.874 1.00 76.38 169 ASN A C 1
ATOM 1329 O O . ASN A 1 169 ? -23.810 -6.905 5.134 1.00 76.38 169 ASN A O 1
ATOM 1333 N N . SER A 1 170 ? -22.165 -5.504 5.715 1.00 84.31 170 SER A N 1
ATOM 1334 C CA . SER A 1 170 ? -22.765 -5.162 7.006 1.00 84.31 170 SER A CA 1
ATOM 1335 C C . SER A 1 170 ? -24.099 -4.395 6.896 1.00 84.31 170 SER A C 1
ATOM 1337 O O . SER A 1 170 ? -24.939 -4.505 7.795 1.00 84.31 170 SER A O 1
ATOM 1339 N N . PHE A 1 171 ? -24.349 -3.659 5.799 1.00 82.62 171 PHE A N 1
ATOM 1340 C CA . PHE A 1 171 ? -25.588 -2.883 5.620 1.00 82.62 171 PHE A CA 1
ATOM 1341 C C . PHE A 1 171 ? -26.816 -3.785 5.518 1.00 82.62 171 PHE A C 1
ATOM 1343 O O . PHE A 1 171 ? -27.881 -3.410 6.014 1.00 82.62 171 PHE A O 1
ATOM 1350 N N . PHE A 1 172 ? -26.667 -4.980 4.933 1.00 80.81 172 PHE A N 1
ATOM 1351 C CA . PHE A 1 172 ? -27.760 -5.947 4.796 1.00 80.81 172 PHE A CA 1
ATOM 1352 C C . PHE A 1 172 ? -28.349 -6.372 6.144 1.00 80.81 172 PHE A C 1
ATOM 1354 O O . PHE A 1 172 ? -29.525 -6.717 6.209 1.00 80.81 172 PHE A O 1
ATOM 1361 N N . PHE A 1 173 ? -27.561 -6.306 7.219 1.00 85.19 173 PHE A N 1
ATOM 1362 C CA . PHE A 1 173 ? -28.006 -6.630 8.573 1.00 85.19 173 PHE A CA 1
ATOM 1363 C C . PHE A 1 173 ? -28.367 -5.378 9.382 1.00 85.19 173 PHE A C 1
ATOM 1365 O O . PHE A 1 173 ? -29.370 -5.374 10.095 1.00 85.19 173 PHE A O 1
ATOM 1372 N N . LEU A 1 174 ? -27.584 -4.301 9.259 1.00 87.06 174 LEU A N 1
ATOM 1373 C CA . LEU A 1 174 ? -27.768 -3.090 10.065 1.00 87.06 174 LEU A CA 1
ATOM 1374 C C . LEU A 1 174 ? -28.993 -2.266 9.660 1.00 87.06 174 LEU A C 1
ATOM 1376 O O . LEU A 1 174 ? -29.687 -1.770 10.544 1.00 87.06 174 LEU A O 1
ATOM 1380 N N . LEU A 1 175 ? -29.294 -2.118 8.363 1.00 86.88 175 LEU A N 1
ATOM 1381 C CA . LEU A 1 175 ? -30.441 -1.308 7.932 1.00 86.88 175 LEU A CA 1
ATOM 1382 C C . LEU A 1 175 ? -31.789 -1.908 8.376 1.00 86.88 175 LEU A C 1
ATOM 1384 O O . LEU A 1 175 ? -32.586 -1.170 8.963 1.00 86.88 175 LEU A O 1
ATOM 1388 N N . PRO A 1 176 ? -32.060 -3.220 8.189 1.00 85.31 176 PRO A N 1
ATOM 1389 C CA . PRO A 1 176 ? -33.276 -3.827 8.729 1.00 85.31 176 PRO A CA 1
ATOM 1390 C C . PRO A 1 176 ? -33.337 -3.748 10.254 1.00 85.31 176 PRO A C 1
ATOM 1392 O O . PRO A 1 176 ? -34.397 -3.458 10.804 1.00 85.31 176 PRO A O 1
ATOM 1395 N N . PHE A 1 177 ? -32.203 -3.950 10.937 1.00 86.12 177 PHE A N 1
ATOM 1396 C CA . PHE A 1 177 ? -32.129 -3.830 12.391 1.00 86.12 177 PHE A CA 1
ATOM 1397 C C . PHE A 1 177 ? -32.527 -2.428 12.865 1.00 86.12 177 PHE A C 1
ATOM 1399 O O . PHE A 1 177 ? -33.388 -2.308 13.730 1.00 86.12 177 PHE A O 1
ATOM 1406 N N . VAL A 1 178 ? -31.985 -1.369 12.251 1.00 87.00 178 VAL A N 1
ATOM 1407 C CA . VAL A 1 178 ? -32.366 0.021 12.551 1.00 87.00 178 VAL A CA 1
ATOM 1408 C C . VAL A 1 178 ? -33.867 0.232 12.355 1.00 87.00 178 VAL A C 1
ATOM 1410 O O . VAL A 1 178 ? -34.519 0.778 13.242 1.00 87.00 178 VAL A O 1
ATOM 1413 N N . GLY A 1 179 ? -34.438 -0.242 11.242 1.00 77.62 179 GLY A N 1
ATOM 1414 C CA . GLY A 1 179 ? -35.875 -0.124 10.979 1.00 77.62 179 GLY A CA 1
ATOM 1415 C C . GLY A 1 179 ? -36.740 -0.796 12.052 1.00 77.62 179 GLY A C 1
ATOM 1416 O O . GLY A 1 179 ? -37.656 -0.172 12.593 1.00 77.62 179 GLY A O 1
ATOM 1417 N N . VAL A 1 180 ? -36.418 -2.044 12.408 1.00 82.19 180 VAL A N 1
ATOM 1418 C CA . VAL A 1 180 ? -37.138 -2.809 13.441 1.00 82.19 180 VAL A CA 1
ATOM 1419 C C . VAL A 1 180 ? -36.980 -2.163 14.817 1.00 82.19 180 VAL A C 1
ATOM 1421 O O . VAL A 1 180 ? -37.970 -1.983 15.525 1.00 82.19 180 VAL A O 1
ATOM 1424 N N . THR A 1 181 ? -35.764 -1.761 15.191 1.00 81.75 181 THR A N 1
ATOM 1425 C CA . THR A 1 181 ? -35.491 -1.112 16.478 1.00 81.75 181 THR A CA 1
ATOM 1426 C C . THR A 1 181 ? -36.191 0.241 16.594 1.00 81.75 181 THR A C 1
ATOM 1428 O O . THR A 1 181 ? -36.720 0.542 17.661 1.00 81.75 181 THR A O 1
ATOM 1431 N N . CYS A 1 182 ? -36.269 1.038 15.524 1.00 81.81 182 CYS A N 1
ATOM 1432 C CA . CYS A 1 182 ? -37.043 2.284 15.515 1.00 81.81 182 CYS A CA 1
ATOM 1433 C C . CYS A 1 182 ? -38.538 2.032 15.764 1.00 81.81 182 CYS A C 1
ATOM 1435 O O . CYS A 1 182 ? -39.148 2.716 16.588 1.00 81.81 182 CYS A O 1
ATOM 1437 N N . GLY A 1 183 ? -39.125 1.031 15.096 1.00 74.62 183 GLY A N 1
ATOM 1438 C CA . GLY A 1 183 ? -40.521 0.639 15.322 1.00 74.62 183 GLY A CA 1
ATOM 1439 C C . GLY A 1 183 ? -40.762 0.140 16.749 1.00 74.62 183 GLY A C 1
ATOM 1440 O O . GLY A 1 183 ? -41.703 0.570 17.412 1.00 74.62 183 GLY A O 1
ATOM 1441 N N . TYR A 1 184 ? -39.862 -0.701 17.258 1.00 74.31 184 TYR A N 1
ATOM 1442 C CA . TYR A 1 184 ? -39.899 -1.204 18.628 1.00 74.31 184 TYR A CA 1
ATOM 1443 C C . TYR A 1 184 ? -39.788 -0.079 19.673 1.00 74.31 184 TYR A C 1
ATOM 1445 O O . TYR A 1 184 ? -40.563 -0.035 20.632 1.00 74.31 184 TYR A O 1
ATOM 1453 N N . LEU A 1 185 ? -38.868 0.870 19.471 1.00 74.25 185 LEU A N 1
ATOM 1454 C CA . LEU A 1 185 ? -38.674 2.004 20.374 1.00 74.25 185 LEU A CA 1
ATOM 1455 C C . LEU A 1 185 ? -39.906 2.893 20.467 1.00 74.25 185 LEU A C 1
ATOM 1457 O O . LEU A 1 185 ? -40.147 3.433 21.534 1.00 74.25 185 LEU A O 1
ATOM 1461 N N . ARG A 1 186 ? -40.738 2.992 19.428 1.00 75.94 186 ARG A N 1
ATOM 1462 C CA . ARG A 1 186 ? -41.997 3.748 19.511 1.00 75.94 186 ARG A CA 1
ATOM 1463 C C . ARG A 1 186 ? -42.935 3.232 20.612 1.00 75.94 186 ARG A C 1
ATOM 1465 O O . ARG A 1 186 ? -43.658 4.022 21.203 1.00 75.94 186 ARG A O 1
ATOM 1472 N N . HIS A 1 187 ? -42.912 1.929 20.888 1.00 71.12 187 HIS A N 1
ATOM 1473 C CA . HIS A 1 187 ? -43.734 1.293 21.926 1.00 71.12 187 HIS A CA 1
ATOM 1474 C C . HIS A 1 187 ? -42.997 1.118 23.255 1.00 71.12 187 HIS A C 1
ATOM 1476 O O . HIS A 1 187 ? -43.624 0.963 24.304 1.00 71.12 187 HIS A O 1
ATOM 1482 N N . ASN A 1 188 ? -41.666 1.106 23.214 1.00 74.50 188 ASN A N 1
ATOM 1483 C CA . ASN A 1 188 ? -40.839 0.939 24.396 1.00 74.50 188 ASN A CA 1
ATOM 1484 C C . ASN A 1 188 ? -40.335 2.260 25.009 1.00 74.50 188 ASN A C 1
ATOM 1486 O O . ASN A 1 188 ? -39.896 2.254 26.159 1.00 74.50 188 ASN A O 1
ATOM 1490 N N . TRP A 1 189 ? -40.382 3.372 24.273 1.00 71.81 189 TRP A N 1
ATOM 1491 C CA . TRP A 1 189 ? -40.032 4.685 24.806 1.00 71.81 189 TRP A CA 1
ATOM 1492 C C . TRP A 1 189 ? -40.931 5.047 25.983 1.00 71.81 189 TRP A C 1
ATOM 1494 O O . TRP A 1 189 ? -42.052 4.554 26.080 1.00 71.81 189 TRP A O 1
ATOM 1504 N N . TYR A 1 190 ? -40.433 5.898 26.878 1.00 68.62 190 TYR A N 1
ATOM 1505 C CA . TYR A 1 190 ? -41.188 6.318 28.048 1.00 68.62 190 TYR A CA 1
ATOM 1506 C C . TYR A 1 190 ? -42.499 7.022 27.637 1.00 68.62 190 TYR A C 1
ATOM 1508 O O . TYR A 1 190 ? -42.443 7.935 26.807 1.00 68.62 190 TYR A O 1
ATOM 1516 N N . PRO A 1 191 ? -43.657 6.643 28.213 1.00 74.25 191 PRO A N 1
ATOM 1517 C CA . PRO A 1 191 ? -43.889 5.500 29.107 1.00 74.25 191 PRO A CA 1
ATOM 1518 C C . PRO A 1 191 ? -43.965 4.159 28.345 1.00 74.25 191 PRO A C 1
ATOM 1520 O O . PRO A 1 191 ? -44.719 4.010 27.383 1.00 74.25 191 PRO A O 1
ATOM 1523 N N . ALA A 1 192 ? -43.199 3.156 28.790 1.00 66.75 192 ALA A N 1
ATOM 1524 C CA . ALA A 1 192 ? -43.052 1.894 28.062 1.00 66.75 192 ALA A CA 1
ATOM 1525 C C . ALA A 1 192 ? -44.327 1.030 28.098 1.00 66.75 192 ALA A C 1
ATOM 1527 O O . ALA A 1 192 ? -44.823 0.684 29.167 1.00 66.75 192 ALA A O 1
ATOM 1528 N N . THR A 1 193 ? -44.799 0.596 26.924 1.00 62.09 193 THR A N 1
ATOM 1529 C CA . THR A 1 193 ? -45.957 -0.318 26.782 1.00 62.09 193 THR A CA 1
ATOM 1530 C C . THR A 1 193 ? -45.554 -1.773 26.546 1.00 62.09 193 THR A C 1
ATOM 1532 O O . THR A 1 193 ? -46.313 -2.690 26.850 1.00 62.09 193 THR A O 1
ATOM 1535 N N . VAL A 1 194 ? -44.348 -1.999 26.014 1.00 67.06 194 VAL A N 1
ATOM 1536 C CA . VAL A 1 194 ? -43.816 -3.331 25.694 1.00 67.06 194 VAL A CA 1
ATOM 1537 C C . VAL A 1 194 ? -42.369 -3.444 26.164 1.00 67.06 194 VAL A C 1
ATOM 1539 O O . VAL A 1 194 ? -41.556 -2.539 25.947 1.00 67.06 194 VAL A O 1
ATOM 1542 N N . PHE A 1 195 ? -42.018 -4.587 26.758 1.00 63.62 195 PHE A N 1
ATOM 1543 C CA . PHE A 1 195 ? -40.643 -4.946 27.103 1.00 63.62 195 PHE A CA 1
ATOM 1544 C C . PHE A 1 195 ? -40.088 -5.978 26.118 1.00 63.62 195 PHE A C 1
ATOM 1546 O O . PHE A 1 195 ? -40.788 -6.881 25.690 1.00 63.62 195 PHE A O 1
ATOM 1553 N N . GLY A 1 196 ? -38.818 -5.827 25.746 1.00 58.78 196 GLY A N 1
ATOM 1554 C CA . GLY A 1 196 ? -38.137 -6.697 24.779 1.00 58.78 196 GLY A CA 1
ATOM 1555 C C . GLY A 1 196 ? -37.443 -7.909 25.402 1.00 58.78 196 GLY A C 1
ATOM 1556 O O . GLY A 1 196 ? -36.929 -8.738 24.661 1.00 58.78 196 GLY A O 1
ATOM 1557 N N . GLY A 1 197 ? -37.408 -7.984 26.738 1.00 67.81 197 GLY A N 1
ATOM 1558 C CA . GLY A 1 197 ? -36.813 -9.099 27.480 1.00 67.81 197 GLY A CA 1
ATOM 1559 C C . GLY A 1 197 ? -35.332 -9.346 27.186 1.00 67.81 197 GLY A C 1
ATOM 1560 O O . GLY A 1 197 ? -34.632 -8.483 26.632 1.00 67.81 197 GLY A O 1
ATOM 1561 N N . ASP A 1 198 ? -34.882 -10.542 27.555 1.00 64.50 198 ASP A N 1
ATOM 1562 C CA . ASP A 1 198 ? -33.562 -11.059 27.209 1.00 64.50 198 ASP A CA 1
ATOM 1563 C C . ASP A 1 198 ? -33.491 -11.368 25.702 1.00 64.50 198 ASP A C 1
ATOM 1565 O O . ASP A 1 198 ? -32.445 -11.145 25.082 1.00 64.50 198 ASP A O 1
ATOM 1569 N N . THR A 1 199 ? -34.608 -11.761 25.071 1.00 71.88 199 THR A N 1
ATOM 1570 C CA . THR A 1 199 ? -34.706 -12.018 23.619 1.00 71.88 199 THR A CA 1
ATOM 1571 C C . THR A 1 199 ? -34.094 -10.896 22.781 1.00 71.88 199 THR A C 1
ATOM 1573 O O . THR A 1 199 ? -33.227 -11.144 21.934 1.00 71.88 199 THR A O 1
ATOM 1576 N N . TYR A 1 200 ? -34.498 -9.645 23.028 1.00 72.50 200 TYR A N 1
ATOM 1577 C CA . TYR A 1 200 ? -33.976 -8.495 22.288 1.00 72.50 200 TYR A CA 1
ATOM 1578 C C . TYR A 1 200 ? -32.477 -8.283 22.528 1.00 72.50 200 TYR A C 1
ATOM 1580 O O . TYR A 1 200 ? -31.725 -8.019 21.587 1.00 72.50 200 TYR A O 1
ATOM 1588 N N . ALA A 1 201 ? -32.030 -8.401 23.780 1.00 70.19 201 ALA A N 1
ATOM 1589 C CA . ALA A 1 201 ? -30.638 -8.176 24.159 1.00 70.19 201 ALA A CA 1
ATOM 1590 C C . ALA A 1 201 ? -29.700 -9.206 23.510 1.00 70.19 201 ALA A C 1
ATOM 1592 O O . ALA A 1 201 ? -28.645 -8.851 22.973 1.00 70.19 201 ALA A O 1
ATOM 1593 N N . TYR A 1 202 ? -30.118 -10.472 23.491 1.00 72.81 202 TYR A N 1
ATOM 1594 C CA . TYR A 1 202 ? -29.414 -11.547 22.807 1.00 72.81 202 TYR A CA 1
ATOM 1595 C C . TYR A 1 202 ? -29.352 -11.324 21.293 1.00 72.81 202 TYR A C 1
ATOM 1597 O O . TYR A 1 202 ? -28.268 -11.412 20.709 1.00 72.81 202 TYR A O 1
ATOM 1605 N N . PHE A 1 203 ? -30.480 -10.981 20.667 1.00 78.06 203 PHE A N 1
ATOM 1606 C CA . PHE A 1 203 ? -30.538 -10.704 19.233 1.00 78.06 203 PHE A CA 1
ATOM 1607 C C . PHE A 1 203 ? -29.636 -9.527 18.832 1.00 78.06 203 PHE A C 1
ATOM 1609 O O . PHE A 1 203 ? -28.781 -9.680 17.958 1.00 78.06 203 PHE A O 1
ATOM 1616 N N . ALA A 1 204 ? -29.759 -8.381 19.510 1.00 80.06 204 ALA A N 1
ATOM 1617 C CA . ALA A 1 204 ? -28.952 -7.194 19.231 1.00 80.06 204 ALA A CA 1
ATOM 1618 C C . ALA A 1 204 ? -27.452 -7.463 19.439 1.00 80.06 204 ALA A C 1
ATOM 1620 O O . ALA A 1 204 ? -26.629 -7.118 18.590 1.00 80.06 204 ALA A O 1
ATOM 1621 N N . GLY A 1 205 ? -27.086 -8.131 20.538 1.00 82.75 205 GLY A N 1
ATOM 1622 C CA . GLY A 1 205 ? -25.696 -8.483 20.823 1.00 82.75 205 GLY A CA 1
ATOM 1623 C C . GLY A 1 205 ? -25.082 -9.409 19.768 1.00 82.75 205 GLY A C 1
ATOM 1624 O O . GLY A 1 205 ? -23.935 -9.205 19.368 1.00 82.75 205 GLY A O 1
ATOM 1625 N N . MET A 1 206 ? -25.834 -10.406 19.291 1.00 83.69 206 MET A N 1
ATOM 1626 C CA . MET A 1 206 ? -25.368 -11.289 18.217 1.00 83.69 206 MET A CA 1
ATOM 1627 C C . MET A 1 206 ? -25.277 -10.564 16.878 1.00 83.69 206 MET A C 1
ATOM 1629 O O . MET A 1 206 ? -24.307 -10.773 16.160 1.00 83.69 206 MET A O 1
ATOM 1633 N N . LEU A 1 207 ? -26.213 -9.669 16.558 1.00 87.50 207 LEU A N 1
ATOM 1634 C CA . LEU A 1 207 ? -26.148 -8.872 15.333 1.00 87.50 207 LEU A CA 1
ATOM 1635 C C . LEU A 1 207 ? -24.867 -8.042 15.257 1.00 87.50 207 LEU A C 1
ATOM 1637 O O . LEU A 1 207 ? -24.163 -8.122 14.252 1.00 87.50 207 LEU A O 1
ATOM 1641 N N . PHE A 1 208 ? -24.504 -7.326 16.325 1.00 88.38 208 PHE A N 1
ATOM 1642 C CA . PHE A 1 208 ? -23.247 -6.571 16.356 1.00 88.38 208 PHE A CA 1
ATOM 1643 C C . PHE A 1 208 ? -22.009 -7.472 16.269 1.00 88.38 208 PHE A C 1
ATOM 1645 O O . PHE A 1 208 ? -21.037 -7.116 15.601 1.00 88.38 208 PHE A O 1
ATOM 1652 N N . ALA A 1 209 ? -22.046 -8.659 16.880 1.00 84.75 209 ALA A N 1
ATOM 1653 C CA . ALA A 1 209 ? -20.972 -9.638 16.738 1.00 84.75 209 ALA A CA 1
ATOM 1654 C C . ALA A 1 209 ? -20.842 -10.119 15.282 1.00 84.75 209 ALA A C 1
ATOM 1656 O O . ALA A 1 209 ? -19.757 -10.042 14.716 1.00 84.75 209 ALA A O 1
ATOM 1657 N N . VAL A 1 210 ? -21.943 -10.524 14.647 1.00 85.19 210 VAL A N 1
ATOM 1658 C CA . VAL A 1 210 ? -21.975 -11.019 13.263 1.00 85.19 210 VAL A CA 1
ATOM 1659 C C . VAL A 1 210 ? -21.447 -9.975 12.281 1.00 85.19 210 VAL A C 1
ATOM 1661 O O . VAL A 1 210 ? -20.514 -10.267 11.535 1.00 85.19 210 VAL A O 1
ATOM 1664 N N . VAL A 1 211 ? -21.980 -8.749 12.310 1.00 87.50 211 VAL A N 1
ATOM 1665 C CA . VAL A 1 211 ? -21.561 -7.704 11.357 1.00 87.50 211 VAL A CA 1
ATOM 1666 C C . VAL A 1 211 ? -20.109 -7.290 11.557 1.00 87.50 211 VAL A C 1
ATOM 1668 O O . VAL A 1 211 ? -19.435 -6.953 10.590 1.00 87.50 211 VAL A O 1
ATOM 1671 N N . SER A 1 212 ? -19.612 -7.338 12.794 1.00 85.12 212 SER A N 1
ATOM 1672 C CA . SER A 1 212 ? -18.229 -6.971 13.093 1.00 85.12 212 SER A CA 1
ATOM 1673 C C . SER A 1 212 ? -17.220 -8.050 12.711 1.00 85.12 212 SER A C 1
ATOM 1675 O O . SER A 1 212 ? -16.132 -7.711 12.244 1.00 85.12 212 SER A O 1
ATOM 1677 N N . ILE A 1 213 ? -17.603 -9.327 12.831 1.00 81.44 213 ILE A N 1
ATOM 1678 C CA . ILE A 1 213 ? -16.815 -10.471 12.360 1.00 81.44 213 ILE A CA 1
ATOM 1679 C C . ILE A 1 213 ? -16.767 -10.477 10.830 1.00 81.44 213 ILE A C 1
ATOM 1681 O O . ILE A 1 213 ? -15.682 -10.569 10.267 1.00 81.44 213 ILE A O 1
ATOM 1685 N N . GLN A 1 214 ? -17.914 -10.329 10.156 1.00 78.31 214 GLN A N 1
ATOM 1686 C CA . GLN A 1 214 ? -17.962 -10.305 8.687 1.00 78.31 214 GLN A CA 1
ATOM 1687 C C . GLN A 1 214 ? -17.274 -9.084 8.087 1.00 78.31 214 GLN A C 1
ATOM 1689 O O . GLN A 1 214 ? -16.654 -9.180 7.037 1.00 78.31 214 GLN A O 1
ATOM 1694 N N . GLY A 1 215 ? -17.396 -7.933 8.742 1.00 73.69 215 GLY A N 1
ATOM 1695 C CA . GLY A 1 215 ? -16.788 -6.696 8.277 1.00 73.69 215 GLY A CA 1
ATOM 1696 C C . GLY A 1 215 ? -15.340 -6.491 8.724 1.00 73.69 215 GLY A C 1
ATOM 1697 O O . GLY A 1 215 ? -14.777 -5.439 8.452 1.00 73.69 215 GLY A O 1
ATOM 1698 N N . HIS A 1 216 ? -14.749 -7.437 9.461 1.00 78.38 216 HIS A N 1
ATOM 1699 C CA . HIS A 1 216 ? -13.404 -7.327 10.044 1.00 78.38 216 HIS A CA 1
ATOM 1700 C C . HIS A 1 216 ? -13.167 -6.058 10.892 1.00 78.38 216 HIS A C 1
ATOM 1702 O O . HIS A 1 216 ? -12.037 -5.611 11.073 1.00 78.38 216 HIS A O 1
ATOM 1708 N N . PHE A 1 217 ? -14.224 -5.487 11.477 1.00 81.75 217 PHE A N 1
ATOM 1709 C CA . PHE A 1 217 ? -14.155 -4.251 12.265 1.00 81.75 217 PHE A CA 1
ATOM 1710 C C . PHE A 1 217 ? -14.552 -4.446 13.739 1.00 81.75 217 PHE A C 1
ATOM 1712 O O . PHE A 1 217 ? -14.976 -3.500 14.406 1.00 81.75 217 PHE A O 1
ATOM 1719 N N . SER A 1 218 ? -14.355 -5.649 14.288 1.00 83.44 218 SER A N 1
ATOM 1720 C CA . SER A 1 218 ? -14.595 -6.013 15.701 1.00 83.44 218 SER A CA 1
ATOM 1721 C C . SER A 1 218 ? -14.068 -4.996 16.715 1.00 83.44 218 SER A C 1
ATOM 1723 O O . SER A 1 218 ? -14.797 -4.614 17.629 1.00 83.44 218 SER A O 1
ATOM 1725 N N . LEU A 1 219 ? -12.843 -4.484 16.533 1.00 82.25 219 LEU A N 1
ATOM 1726 C CA . LEU A 1 219 ? -12.292 -3.453 17.424 1.00 82.25 219 LEU A CA 1
ATOM 1727 C C . LEU A 1 219 ? -13.088 -2.143 17.363 1.00 82.25 219 LEU A C 1
ATOM 1729 O O . LEU A 1 219 ? -13.276 -1.491 18.384 1.00 82.25 219 LEU A O 1
ATOM 1733 N N . THR A 1 220 ? -13.597 -1.769 16.187 1.00 85.38 220 THR A N 1
ATOM 1734 C CA . THR A 1 220 ? -14.413 -0.555 16.031 1.00 85.38 220 THR A CA 1
ATOM 1735 C C . THR A 1 220 ? -15.744 -0.692 16.762 1.00 85.38 220 THR A C 1
ATOM 1737 O O . THR A 1 220 ? -16.170 0.239 17.440 1.00 85.38 220 THR A O 1
ATOM 1740 N N . VAL A 1 221 ? -16.384 -1.862 16.681 1.00 87.38 221 VAL A N 1
ATOM 1741 C CA . VAL A 1 221 ? -17.613 -2.120 17.445 1.00 87.38 221 VAL A CA 1
ATOM 1742 C C . VAL A 1 221 ? -17.336 -2.100 18.942 1.00 87.38 221 VAL A C 1
ATOM 1744 O O . VAL A 1 221 ? -18.092 -1.468 19.672 1.00 87.38 221 VAL A O 1
ATOM 1747 N N . LEU A 1 222 ? -16.235 -2.700 19.407 1.00 85.88 222 LEU A N 1
ATOM 1748 C CA . LEU A 1 222 ? -15.849 -2.626 20.818 1.00 85.88 222 LEU A CA 1
ATOM 1749 C C . LEU A 1 222 ? -15.618 -1.193 21.300 1.00 85.88 222 LEU A C 1
ATOM 1751 O O . LEU A 1 222 ? -16.053 -0.857 22.399 1.00 85.88 222 LEU A O 1
ATOM 1755 N N . LEU A 1 223 ? -14.988 -0.348 20.479 1.00 87.19 223 LEU A N 1
ATOM 1756 C CA . LEU A 1 223 ? -14.820 1.071 20.791 1.00 87.19 223 LEU A CA 1
ATOM 1757 C C . LEU A 1 223 ? -16.182 1.745 20.989 1.00 87.19 223 LEU A C 1
ATOM 1759 O O . LEU A 1 223 ? -16.414 2.374 22.018 1.00 87.19 223 LEU A O 1
ATOM 1763 N N . PHE A 1 224 ? -17.127 1.559 20.070 1.00 89.56 224 PHE A N 1
ATOM 1764 C CA . PHE A 1 224 ? -18.481 2.091 20.251 1.00 89.56 224 PHE A CA 1
ATOM 1765 C C . PHE A 1 224 ? -19.243 1.445 21.426 1.00 89.56 224 PHE A C 1
ATOM 1767 O O . PHE A 1 224 ? -20.099 2.093 22.023 1.00 89.56 224 PHE A O 1
ATOM 1774 N N . MET A 1 225 ? -18.896 0.220 21.836 1.00 88.25 225 MET A N 1
ATOM 1775 C CA . MET A 1 225 ? -19.447 -0.448 23.026 1.00 88.25 225 MET A CA 1
ATOM 1776 C C . MET A 1 225 ? -18.804 -0.007 24.353 1.00 88.25 225 MET A C 1
ATOM 1778 O O . MET A 1 225 ? -19.037 -0.623 25.395 1.00 88.25 225 MET A O 1
ATOM 1782 N N . THR A 1 226 ? -17.994 1.054 24.356 1.00 89.06 226 THR A N 1
ATOM 1783 C CA . THR A 1 226 ? -17.271 1.518 25.550 1.00 89.06 226 THR A CA 1
ATOM 1784 C C . THR A 1 226 ? -18.181 1.748 26.770 1.00 89.06 226 THR A C 1
ATOM 1786 O O . THR A 1 226 ? -17.811 1.294 27.852 1.00 89.06 226 THR A O 1
ATOM 1789 N N . PRO A 1 227 ? -19.380 2.360 26.669 1.00 87.94 227 PRO A N 1
ATOM 1790 C CA . PRO A 1 227 ? -20.275 2.496 27.825 1.00 87.94 227 PRO A CA 1
ATOM 1791 C C . PRO A 1 227 ? -20.761 1.149 28.387 1.00 87.94 227 PRO A C 1
ATOM 1793 O O . PRO A 1 227 ? -20.863 0.989 29.605 1.00 87.94 227 PRO A O 1
ATOM 1796 N N . GLN A 1 228 ? -21.007 0.156 27.525 1.00 86.19 228 GLN A N 1
ATOM 1797 C CA . GLN A 1 228 ? -21.372 -1.207 27.930 1.00 86.19 228 GLN A CA 1
ATOM 1798 C C . GLN A 1 228 ? -20.190 -1.917 28.599 1.00 86.19 228 GLN A C 1
ATOM 1800 O O . GLN A 1 228 ? -20.371 -2.566 29.631 1.00 86.19 228 GLN A O 1
ATOM 1805 N N . ILE A 1 229 ? -18.981 -1.754 28.048 1.00 87.00 229 ILE A N 1
ATOM 1806 C CA . ILE A 1 229 ? -17.734 -2.280 28.621 1.00 87.00 229 ILE A CA 1
ATOM 1807 C C . ILE A 1 229 ? -17.484 -1.668 29.993 1.00 87.00 229 ILE A C 1
ATOM 1809 O O . ILE A 1 229 ? -17.258 -2.399 30.955 1.00 87.00 229 ILE A O 1
ATOM 1813 N N . PHE A 1 230 ? -17.595 -0.347 30.106 1.00 89.12 230 PHE A N 1
ATOM 1814 C CA . PHE A 1 230 ? -17.444 0.357 31.370 1.00 89.12 230 PHE A CA 1
ATOM 1815 C C . PHE A 1 230 ? -18.457 -0.135 32.402 1.00 89.12 230 PHE A C 1
ATOM 1817 O O . PHE A 1 230 ? -18.061 -0.480 33.512 1.00 89.12 230 PHE A O 1
ATOM 1824 N N . ASN A 1 231 ? -19.744 -0.242 32.050 1.00 86.81 231 ASN A N 1
ATOM 1825 C CA . ASN A 1 231 ? -20.731 -0.769 32.988 1.00 86.81 231 ASN A CA 1
ATOM 1826 C C . ASN A 1 231 ? -20.386 -2.196 33.422 1.00 86.81 231 ASN A C 1
ATOM 1828 O O . ASN A 1 231 ? -20.519 -2.515 34.599 1.00 86.81 231 ASN A O 1
ATOM 1832 N N . PHE A 1 232 ? -19.990 -3.070 32.494 1.00 85.94 232 PHE A N 1
ATOM 1833 C CA . PHE A 1 232 ? -19.613 -4.440 32.832 1.00 85.94 232 PHE A CA 1
ATOM 1834 C C . PHE A 1 232 ? -18.447 -4.463 33.826 1.00 85.94 232 PHE A C 1
ATOM 1836 O O . PHE A 1 232 ? -18.576 -5.077 34.883 1.00 85.94 232 PHE A O 1
ATOM 1843 N N . LEU A 1 233 ? -17.363 -3.740 33.525 1.00 87.56 233 LEU A N 1
ATOM 1844 C CA . LEU A 1 233 ? -16.184 -3.647 34.389 1.00 87.56 233 LEU A CA 1
ATOM 1845 C C . LEU A 1 233 ? -16.527 -3.055 35.758 1.00 87.56 233 LEU A C 1
ATOM 1847 O O . LEU A 1 233 ? -16.105 -3.584 36.784 1.00 87.56 233 LEU A O 1
ATOM 1851 N N . TYR A 1 234 ? -17.351 -2.009 35.782 1.00 88.81 234 TYR A N 1
ATOM 1852 C CA . TYR A 1 234 ? -17.848 -1.398 37.011 1.00 88.81 234 TYR A CA 1
ATOM 1853 C C . TYR A 1 234 ? -18.708 -2.374 37.830 1.00 88.81 234 TYR A C 1
ATOM 1855 O O . TYR A 1 234 ? -18.593 -2.427 39.049 1.00 88.81 234 TYR A O 1
ATOM 1863 N N . SER A 1 235 ? -19.508 -3.215 37.168 1.00 87.06 235 SER A N 1
ATOM 1864 C CA . SER A 1 235 ? -20.329 -4.259 37.791 1.00 87.06 235 SER A CA 1
ATOM 1865 C C . SER A 1 235 ? -19.557 -5.508 38.238 1.00 87.06 235 SER A C 1
ATOM 1867 O O . SER A 1 235 ? -20.120 -6.302 38.997 1.00 87.06 235 SER A O 1
ATOM 1869 N N . CYS A 1 236 ? -18.312 -5.724 37.797 1.00 88.62 236 CYS A N 1
ATOM 1870 C CA . CYS A 1 236 ? -17.533 -6.935 38.087 1.00 88.62 236 CYS A CA 1
ATOM 1871 C C . CYS A 1 236 ? -17.465 -7.316 39.579 1.00 88.62 236 CYS A C 1
ATOM 1873 O O . CYS A 1 236 ? -17.680 -8.496 39.871 1.00 88.62 236 CYS A O 1
ATOM 1875 N N . PRO A 1 237 ? -17.239 -6.388 40.537 1.00 90.81 237 PRO A N 1
ATOM 1876 C CA . PRO A 1 237 ? -17.208 -6.740 41.958 1.00 90.81 237 PRO A CA 1
ATOM 1877 C C . PRO A 1 237 ? -18.495 -7.428 42.438 1.00 90.81 237 PRO A C 1
ATOM 1879 O O . PRO A 1 237 ? -18.440 -8.346 43.254 1.00 90.81 237 PRO A O 1
ATOM 1882 N N . GLN A 1 238 ? -19.649 -7.034 41.888 1.00 86.69 238 GLN A N 1
ATOM 1883 C CA . GLN A 1 238 ? -20.944 -7.641 42.197 1.00 86.69 238 GLN A CA 1
ATOM 1884 C C . GLN A 1 238 ? -21.200 -8.908 41.366 1.00 86.69 238 GLN A C 1
ATOM 1886 O O . GLN A 1 238 ? -21.612 -9.931 41.906 1.00 86.69 238 GLN A O 1
ATOM 1891 N N . ILE A 1 239 ? -20.938 -8.887 40.055 1.00 84.75 239 ILE A N 1
ATOM 1892 C CA . ILE A 1 239 ? -21.204 -10.037 39.167 1.00 84.75 239 ILE A CA 1
ATOM 1893 C C . ILE A 1 239 ? -20.411 -11.274 39.609 1.00 84.75 239 ILE A C 1
ATOM 1895 O O . ILE A 1 239 ? -20.965 -12.372 39.660 1.00 84.75 239 ILE A O 1
ATOM 1899 N N . PHE A 1 240 ? -19.146 -11.092 39.991 1.00 86.75 240 PHE A N 1
ATOM 1900 C CA . PHE A 1 240 ? -18.289 -12.171 40.486 1.00 86.75 240 PHE A CA 1
ATOM 1901 C C . PHE A 1 240 ? -18.451 -12.447 41.988 1.00 86.75 240 PHE A C 1
ATOM 1903 O O . PHE A 1 240 ? -17.737 -13.285 42.531 1.00 86.75 240 PHE A O 1
ATOM 1910 N N . ARG A 1 241 ? -19.412 -11.788 42.653 1.00 86.94 241 ARG A N 1
ATOM 1911 C CA . ARG A 1 241 ? -19.737 -11.959 44.080 1.00 86.94 241 ARG A CA 1
ATOM 1912 C C . ARG A 1 241 ? -18.564 -11.691 45.036 1.00 86.94 241 ARG A C 1
ATOM 1914 O O . ARG A 1 241 ? -18.513 -12.267 46.118 1.00 86.94 241 ARG A O 1
ATOM 1921 N N . PHE A 1 242 ? -17.642 -10.795 44.672 1.00 89.69 242 PHE A N 1
ATOM 1922 C CA . PHE A 1 242 ? -16.655 -10.252 45.621 1.00 89.69 242 PHE A CA 1
ATOM 1923 C C . PHE A 1 242 ? -17.313 -9.328 46.657 1.00 89.69 242 PHE A C 1
ATOM 1925 O O . PHE A 1 242 ? -16.777 -9.124 47.748 1.00 89.69 242 PHE A O 1
ATOM 1932 N N . ILE A 1 243 ? -18.474 -8.781 46.296 1.00 89.75 243 ILE A N 1
ATOM 1933 C CA . ILE A 1 243 ? -19.388 -7.995 47.124 1.00 89.75 243 ILE A CA 1
ATOM 1934 C C . ILE A 1 243 ? -20.788 -8.575 46.925 1.00 89.75 243 ILE A C 1
ATOM 1936 O O . ILE A 1 243 ? -21.060 -9.220 45.906 1.00 89.75 243 ILE A O 1
ATOM 1940 N N . GLU A 1 244 ? -21.680 -8.346 47.885 1.00 88.31 244 GLU A N 1
ATOM 1941 C CA . GLU A 1 244 ? -23.082 -8.716 47.757 1.00 88.31 244 GLU A CA 1
ATOM 1942 C C . GLU A 1 244 ? -23.686 -8.172 46.447 1.00 88.31 244 GLU A C 1
ATOM 1944 O O . GLU A 1 244 ? -23.478 -7.025 46.037 1.00 88.31 244 GLU A O 1
ATOM 1949 N N . CYS A 1 245 ? -24.407 -9.047 45.750 1.00 83.56 245 CYS A N 1
ATOM 1950 C CA . CYS A 1 245 ? -25.018 -8.765 44.462 1.00 83.56 245 CYS A CA 1
ATOM 1951 C C . CYS A 1 245 ? -26.510 -9.080 44.567 1.00 83.56 245 CYS A C 1
ATOM 1953 O O . CYS A 1 245 ? -26.881 -10.259 44.532 1.00 83.56 245 CYS A O 1
ATOM 1955 N N . PRO A 1 246 ? -27.365 -8.058 44.740 1.00 80.00 246 PRO A N 1
ATOM 1956 C CA . PRO A 1 246 ? -28.795 -8.275 44.856 1.00 80.00 246 PRO A CA 1
ATOM 1957 C C . PRO A 1 246 ? -29.359 -8.756 43.517 1.00 80.00 246 PRO A C 1
ATOM 1959 O O . PRO A 1 246 ? -28.819 -8.454 42.448 1.00 80.00 246 PRO A O 1
ATOM 1962 N N . ARG A 1 247 ? -30.478 -9.494 43.566 1.00 74.94 247 ARG A N 1
ATOM 1963 C CA . ARG A 1 247 ? -31.135 -10.029 42.359 1.00 74.94 247 ARG A CA 1
ATOM 1964 C C . ARG A 1 247 ? -31.483 -8.918 41.364 1.00 74.94 247 ARG A C 1
ATOM 1966 O O . ARG A 1 247 ? -31.275 -9.085 40.166 1.00 74.94 247 ARG A O 1
ATOM 1973 N N . HIS A 1 248 ? -31.959 -7.781 41.868 1.00 74.00 248 HIS A N 1
ATOM 1974 C CA . HIS A 1 248 ? -32.235 -6.587 41.078 1.00 74.00 248 HIS A CA 1
ATOM 1975 C C . HIS A 1 248 ? -31.282 -5.463 41.484 1.00 74.00 248 HIS A C 1
ATOM 1977 O O . HIS A 1 248 ? -31.146 -5.147 42.662 1.00 74.00 248 HIS A O 1
ATOM 1983 N N . ARG A 1 249 ? -30.628 -4.861 40.486 1.00 78.56 249 ARG A N 1
ATOM 1984 C CA . ARG A 1 249 ? -29.670 -3.750 40.647 1.00 78.56 249 ARG A CA 1
ATOM 1985 C C . ARG A 1 249 ? -30.180 -2.445 40.021 1.00 78.56 249 ARG A C 1
ATOM 1987 O O . ARG A 1 249 ? -29.396 -1.543 39.733 1.00 78.56 249 ARG A O 1
ATOM 1994 N N . MET A 1 250 ? -31.486 -2.380 39.759 1.00 76.31 250 MET A N 1
ATOM 1995 C CA . MET A 1 250 ? -32.160 -1.200 39.219 1.00 76.31 250 MET A CA 1
ATOM 1996 C C . MET A 1 250 ? -32.288 -0.115 40.298 1.00 76.31 250 MET A C 1
ATOM 1998 O O . MET A 1 250 ? -32.340 -0.460 41.479 1.00 76.31 250 MET A O 1
ATOM 2002 N N . PRO A 1 251 ? -32.342 1.174 39.918 1.00 79.06 251 PRO A N 1
ATOM 2003 C CA . PRO A 1 251 ? -32.654 2.259 40.844 1.00 79.06 251 PRO A CA 1
ATOM 2004 C C . PRO A 1 251 ? -33.973 2.042 41.590 1.00 79.06 251 PRO A C 1
ATOM 2006 O O . PRO A 1 251 ? -34.886 1.391 41.077 1.00 79.06 251 PRO A O 1
ATOM 2009 N N . THR A 1 252 ? -34.084 2.631 42.775 1.00 82.88 252 THR A N 1
ATOM 2010 C CA . THR A 1 252 ? -35.319 2.613 43.563 1.00 82.88 252 THR A CA 1
ATOM 2011 C C . THR A 1 252 ? -36.235 3.733 43.081 1.00 82.88 252 THR A C 1
ATOM 2013 O O . THR A 1 252 ? -35.798 4.872 42.950 1.00 82.88 252 THR A O 1
ATOM 2016 N N . TYR A 1 253 ? -37.504 3.433 42.817 1.00 81.94 253 TYR A N 1
ATOM 2017 C CA . TYR A 1 253 ? -38.497 4.446 42.464 1.00 81.94 253 TYR A CA 1
ATOM 2018 C C . TYR A 1 253 ? -39.147 5.027 43.725 1.00 81.94 253 TYR A C 1
ATOM 2020 O O . TYR A 1 253 ? -39.640 4.278 44.572 1.00 81.94 253 TYR A O 1
ATOM 2028 N N . ASN A 1 254 ? -39.160 6.354 43.846 1.00 86.19 254 ASN A N 1
ATOM 2029 C CA . ASN A 1 254 ? -39.803 7.064 44.944 1.00 86.19 254 ASN A CA 1
ATOM 2030 C C . ASN A 1 254 ? -41.159 7.621 44.490 1.00 86.19 254 ASN A C 1
ATOM 2032 O O . ASN A 1 254 ? -41.236 8.613 43.765 1.00 86.19 254 ASN A O 1
ATOM 2036 N N . SER A 1 255 ? -42.240 7.005 44.973 1.00 85.31 255 SER A N 1
ATOM 2037 C CA . SER A 1 255 ? -43.615 7.368 44.608 1.00 85.31 255 SER A CA 1
ATOM 2038 C C . SER A 1 255 ? -44.038 8.770 45.052 1.00 85.31 255 SER A C 1
ATOM 2040 O O . SER A 1 255 ? -45.018 9.293 44.532 1.00 85.31 255 SER A O 1
ATOM 2042 N N . LYS A 1 256 ? -43.333 9.386 46.012 1.00 87.62 256 LYS A N 1
ATOM 2043 C CA . LYS A 1 256 ? -43.646 10.742 46.494 1.00 87.62 256 LYS A CA 1
ATOM 2044 C C . LYS A 1 256 ? -43.053 11.829 45.606 1.00 87.62 256 LYS A C 1
ATOM 2046 O O . LYS A 1 256 ? -43.601 12.922 45.543 1.00 87.62 256 LYS A O 1
ATOM 2051 N N . THR A 1 257 ? -41.911 11.553 44.981 1.00 86.00 257 THR A N 1
ATOM 2052 C CA . THR A 1 257 ? -41.169 12.527 44.169 1.00 86.00 257 THR A CA 1
ATOM 2053 C C . THR A 1 257 ? -41.252 12.244 42.673 1.00 86.00 257 THR A C 1
ATOM 2055 O O . THR A 1 257 ? -40.782 13.080 41.903 1.00 86.00 257 THR A O 1
ATOM 2058 N N . ASP A 1 258 ? -41.837 11.104 42.280 1.00 83.00 258 ASP A N 1
ATOM 2059 C CA . ASP A 1 258 ? -41.912 10.595 40.901 1.00 83.00 258 ASP A CA 1
ATOM 2060 C C . ASP A 1 258 ? -40.523 10.512 40.237 1.00 83.00 258 ASP A C 1
ATOM 2062 O O . ASP A 1 258 ? -40.296 10.883 39.083 1.00 83.00 258 ASP A O 1
ATOM 2066 N N . LYS A 1 259 ? -39.525 10.098 41.029 1.00 85.75 259 LYS A N 1
ATOM 2067 C CA . LYS A 1 259 ? -38.113 10.072 40.629 1.00 85.75 259 LYS A CA 1
ATOM 2068 C C . LYS A 1 259 ? -37.422 8.784 41.047 1.00 85.75 259 LYS A C 1
ATOM 2070 O O . LYS A 1 259 ? -37.806 8.110 42.000 1.00 85.75 259 LYS A O 1
ATOM 2075 N N . LEU A 1 260 ? -36.360 8.471 40.315 1.00 80.94 260 LEU A N 1
ATOM 2076 C CA . LEU A 1 260 ? -35.432 7.385 40.580 1.00 80.94 260 LEU A CA 1
ATOM 2077 C C . LEU A 1 260 ? -34.327 7.845 41.534 1.00 80.94 260 LEU A C 1
ATOM 2079 O O . LEU A 1 260 ? -33.719 8.898 41.330 1.00 80.94 260 LEU A O 1
ATOM 2083 N N . GLU A 1 261 ? -34.028 7.008 42.519 1.00 88.62 261 GLU A N 1
ATOM 2084 C CA . GLU A 1 261 ? -32.964 7.164 43.509 1.00 88.62 261 GLU A CA 1
ATOM 2085 C C . GLU A 1 261 ? -31.939 6.018 43.391 1.00 88.62 261 GLU A C 1
ATOM 2087 O O . GLU A 1 261 ? -32.307 4.886 43.052 1.00 88.62 261 GLU A O 1
ATOM 2092 N N . PRO A 1 262 ? -30.642 6.264 43.665 1.00 87.50 262 PRO A N 1
ATOM 2093 C CA . PRO A 1 262 ? -29.629 5.223 43.675 1.00 87.50 262 PRO A CA 1
ATOM 2094 C C . PRO A 1 262 ? -29.976 4.114 44.669 1.00 87.50 262 PRO A C 1
ATOM 2096 O O . PRO A 1 262 ? -30.080 4.332 45.875 1.00 87.50 262 PRO A O 1
ATOM 2099 N N . SER A 1 263 ? -30.089 2.897 44.157 1.00 87.75 263 SER A N 1
ATOM 2100 C CA . SER A 1 263 ? -30.200 1.692 44.977 1.00 87.75 263 SER A CA 1
ATOM 2101 C C . SER A 1 263 ? -28.859 1.385 45.659 1.00 87.75 263 SER A C 1
ATOM 2103 O O . SER A 1 263 ? -27.796 1.576 45.057 1.00 87.75 263 SER A O 1
ATOM 2105 N N . LYS A 1 264 ? -28.893 0.900 46.906 1.00 90.44 264 LYS A N 1
ATOM 2106 C CA . LYS A 1 264 ? -27.702 0.604 47.723 1.00 90.44 264 LYS A CA 1
ATOM 2107 C C . LYS A 1 264 ? -27.642 -0.867 48.137 1.00 90.44 264 LYS A C 1
ATOM 2109 O O . LYS A 1 264 ? -28.665 -1.545 48.179 1.00 90.44 264 LYS A O 1
ATOM 2114 N N . VAL A 1 265 ? -26.439 -1.348 48.434 1.00 90.38 265 VAL A N 1
ATOM 2115 C CA . VAL A 1 265 ? -26.130 -2.720 48.856 1.00 90.38 265 VAL A CA 1
ATOM 2116 C C . VAL A 1 265 ? -25.189 -2.705 50.062 1.00 90.38 265 VAL A C 1
ATOM 2118 O O . VAL A 1 265 ? -24.389 -1.779 50.206 1.00 90.38 265 VAL A O 1
ATOM 2121 N N . SER A 1 266 ? -25.287 -3.710 50.938 1.00 87.94 266 SER A N 1
ATOM 2122 C CA . SER A 1 266 ? -24.408 -3.830 52.103 1.00 87.94 266 SER A CA 1
ATOM 2123 C C . SER A 1 266 ? -23.012 -4.329 51.721 1.00 87.94 266 SER A C 1
ATOM 2125 O O . SER A 1 266 ? -22.850 -5.199 50.864 1.00 87.94 266 SER A O 1
ATOM 2127 N N . ILE A 1 267 ? -21.990 -3.786 52.385 1.00 87.75 267 ILE A N 1
ATOM 2128 C CA . ILE A 1 267 ? -20.580 -4.185 52.228 1.00 87.75 267 ILE A CA 1
ATOM 2129 C C . ILE A 1 267 ? -20.093 -4.989 53.447 1.00 87.75 267 ILE A C 1
ATOM 2131 O O . ILE A 1 267 ? -18.970 -5.486 53.459 1.00 87.75 267 ILE A O 1
ATOM 2135 N N . ASN A 1 268 ? -20.943 -5.190 54.459 1.00 83.19 268 ASN A N 1
ATOM 2136 C CA . ASN A 1 268 ? -20.554 -5.786 55.743 1.00 83.19 268 ASN A CA 1
ATOM 2137 C C . ASN A 1 268 ? -19.954 -7.196 55.608 1.00 83.19 268 ASN A C 1
ATOM 2139 O O . ASN A 1 268 ? -19.061 -7.563 56.367 1.00 83.19 268 ASN A O 1
ATOM 2143 N N . ASN A 1 269 ? -20.406 -7.959 54.610 1.00 82.81 269 ASN A N 1
ATOM 2144 C CA . ASN A 1 269 ? -19.967 -9.334 54.357 1.00 82.81 269 ASN A CA 1
ATOM 2145 C C . ASN A 1 269 ? -18.885 -9.444 53.263 1.00 82.81 269 ASN A C 1
ATOM 2147 O O . ASN A 1 269 ? -18.568 -10.549 52.821 1.00 82.81 269 ASN A O 1
ATOM 2151 N N . ALA A 1 270 ? -18.334 -8.326 52.778 1.00 86.62 270 ALA A N 1
ATOM 2152 C CA . ALA A 1 270 ? -17.335 -8.345 51.712 1.00 86.62 270 ALA A CA 1
ATOM 2153 C C . ALA A 1 270 ? -15.962 -8.820 52.224 1.00 86.62 270 ALA A C 1
ATOM 2155 O O . ALA A 1 270 ? -15.471 -8.388 53.267 1.00 86.62 270 ALA A O 1
ATOM 2156 N N . GLY A 1 271 ? -15.297 -9.687 51.455 1.00 88.19 271 GLY A N 1
ATOM 2157 C CA . GLY A 1 271 ? -13.925 -10.108 51.751 1.00 88.19 271 GLY A CA 1
ATOM 2158 C C . GLY A 1 271 ? -12.908 -8.970 51.580 1.00 88.19 271 GLY A C 1
ATOM 2159 O O . GLY A 1 271 ? -13.187 -7.958 50.935 1.00 88.19 271 GLY A O 1
ATOM 2160 N N . LYS A 1 272 ? -11.675 -9.158 52.081 1.00 90.19 272 LYS A N 1
ATOM 2161 C CA . LYS A 1 272 ? -10.582 -8.160 51.984 1.00 90.19 272 LYS A CA 1
ATOM 2162 C C . LYS A 1 272 ? -10.361 -7.651 50.551 1.00 90.19 272 LYS A C 1
ATOM 2164 O O . LYS A 1 272 ? -10.137 -6.462 50.350 1.00 90.19 272 LYS A O 1
ATOM 2169 N N . PHE A 1 273 ? -10.463 -8.547 49.567 1.00 90.88 273 PHE A N 1
ATOM 2170 C CA . PHE A 1 273 ? -10.326 -8.210 48.150 1.00 90.88 273 PHE A CA 1
ATOM 2171 C C . PHE A 1 273 ? -11.485 -7.339 47.638 1.00 90.88 273 PHE A C 1
ATOM 2173 O O . PHE A 1 273 ? -11.240 -6.317 47.006 1.00 90.88 273 PHE A O 1
ATOM 2180 N N . GLY A 1 274 ? -12.736 -7.672 47.978 1.00 90.12 274 GLY A N 1
ATOM 2181 C CA . GLY A 1 274 ? -13.905 -6.862 47.615 1.00 90.12 274 GLY A CA 1
ATOM 2182 C C . GLY A 1 274 ? -13.854 -5.457 48.221 1.00 90.12 274 GLY A C 1
ATOM 2183 O O . GLY A 1 274 ? -14.121 -4.476 47.530 1.00 90.12 274 GLY A O 1
ATOM 2184 N N . ILE A 1 275 ? -13.410 -5.340 49.477 1.00 89.75 275 ILE A N 1
ATOM 2185 C CA . ILE A 1 275 ? -13.194 -4.043 50.138 1.00 89.75 275 ILE A CA 1
ATOM 2186 C C . ILE A 1 275 ? -12.098 -3.237 49.427 1.00 89.75 275 ILE A C 1
ATOM 2188 O O . ILE A 1 275 ? -12.263 -2.036 49.219 1.00 89.75 275 ILE A O 1
ATOM 2192 N N . ALA A 1 276 ? -10.992 -3.873 49.027 1.00 91.81 276 ALA A N 1
ATOM 2193 C CA . ALA A 1 276 ? -9.939 -3.205 48.262 1.00 91.81 276 ALA A CA 1
ATOM 2194 C C . ALA A 1 276 ? -10.466 -2.674 46.917 1.00 91.81 276 ALA A C 1
ATOM 2196 O O . ALA A 1 276 ? -10.201 -1.522 46.579 1.00 91.81 276 ALA A O 1
ATOM 2197 N N . MET A 1 277 ? -11.273 -3.463 46.195 1.00 92.25 277 MET A N 1
ATOM 2198 C CA . MET A 1 277 ? -11.920 -3.016 44.953 1.00 92.25 277 MET A CA 1
ATOM 2199 C C . MET A 1 277 ? -12.822 -1.795 45.185 1.00 92.25 277 MET A C 1
ATOM 2201 O O . MET A 1 277 ? -12.759 -0.846 44.409 1.00 92.25 277 MET A O 1
ATOM 2205 N N . ILE A 1 278 ? -13.620 -1.778 46.260 1.00 91.94 278 ILE A N 1
ATOM 2206 C CA . ILE A 1 278 ? -14.451 -0.612 46.607 1.00 91.94 278 ILE A CA 1
ATOM 2207 C C . ILE A 1 278 ? -13.609 0.617 46.913 1.00 91.94 278 ILE A C 1
ATOM 2209 O O . ILE A 1 278 ? -13.923 1.685 46.404 1.00 91.94 278 ILE A O 1
ATOM 2213 N N . LYS A 1 279 ? -12.531 0.482 47.690 1.00 90.25 279 LYS A N 1
ATOM 2214 C CA . LYS A 1 279 ? -11.635 1.609 47.989 1.00 90.25 279 LYS A CA 1
ATOM 2215 C C . LYS A 1 279 ? -11.010 2.198 46.726 1.00 90.25 279 LYS A C 1
ATOM 2217 O O . LYS A 1 279 ? -10.884 3.411 46.624 1.00 90.25 279 LYS A O 1
ATOM 2222 N N . VAL A 1 280 ? -10.652 1.357 45.753 1.00 92.69 280 VAL A N 1
ATOM 2223 C CA . VAL A 1 280 ? -10.173 1.824 44.442 1.00 92.69 280 VAL A CA 1
ATOM 2224 C C . VAL A 1 280 ? -11.276 2.578 43.699 1.00 92.69 280 VAL A C 1
ATOM 2226 O O . VAL A 1 280 ? -11.028 3.658 43.173 1.00 92.69 280 VAL A O 1
ATOM 2229 N N . LEU A 1 281 ? -12.500 2.045 43.667 1.00 92.62 281 LEU A N 1
ATOM 2230 C CA . LEU A 1 281 ? -13.623 2.716 43.007 1.00 92.62 281 LEU A CA 1
ATOM 2231 C C . LEU A 1 281 ? -14.010 4.039 43.689 1.00 92.62 281 LEU A C 1
ATOM 2233 O O . LEU A 1 281 ? -14.373 4.989 43.001 1.00 92.62 281 LEU A O 1
ATOM 2237 N N . ASP A 1 282 ? -13.908 4.112 45.012 1.00 91.94 282 ASP A N 1
ATOM 2238 C CA . ASP A 1 282 ? -14.122 5.324 45.805 1.00 91.94 282 ASP A CA 1
ATOM 2239 C C . ASP A 1 282 ? -13.037 6.378 45.542 1.00 91.94 282 ASP A C 1
ATOM 2241 O O . ASP A 1 282 ? -13.356 7.529 45.257 1.00 91.94 282 ASP A O 1
ATOM 2245 N N . ALA A 1 283 ? -11.763 5.970 45.484 1.00 92.00 283 ALA A N 1
ATOM 2246 C CA . ALA A 1 283 ? -10.653 6.849 45.101 1.00 92.00 283 ALA A CA 1
ATOM 2247 C C . ALA A 1 283 ? -10.802 7.418 43.676 1.00 92.00 283 ALA A C 1
ATOM 2249 O O . ALA A 1 283 ? -10.342 8.521 43.390 1.00 92.00 283 ALA A O 1
ATOM 2250 N N . LEU A 1 284 ? -11.472 6.684 42.781 1.00 90.75 284 LEU A N 1
ATOM 2251 C CA . LEU A 1 284 ? -11.839 7.142 41.436 1.00 90.75 284 LEU A CA 1
ATOM 2252 C C . LEU A 1 284 ? -13.154 7.946 41.404 1.00 90.75 284 LEU A C 1
ATOM 2254 O O . LEU A 1 284 ? -13.631 8.311 40.328 1.00 90.75 284 LEU A O 1
ATOM 2258 N N . PHE A 1 285 ? -13.758 8.218 42.563 1.00 90.25 285 PHE A N 1
ATOM 2259 C CA . PHE A 1 285 ? -15.047 8.892 42.726 1.00 90.25 285 PHE A CA 1
ATOM 2260 C C . PHE A 1 285 ? -16.196 8.199 41.977 1.00 90.25 285 PHE A C 1
ATOM 2262 O O . PHE A 1 285 ? -17.112 8.863 41.478 1.00 90.25 285 PHE A O 1
ATOM 2269 N N . LEU A 1 286 ? -16.155 6.872 41.853 1.00 89.69 286 LEU A N 1
ATOM 2270 C CA . LEU A 1 286 ? -17.155 6.076 41.135 1.00 89.69 286 LEU A CA 1
ATOM 2271 C C . LEU A 1 286 ? -18.223 5.474 42.051 1.00 89.69 286 LEU A C 1
ATOM 2273 O O . LEU A 1 286 ? -19.191 4.911 41.542 1.00 89.69 286 LEU A O 1
ATOM 2277 N N . VAL A 1 287 ? -18.068 5.558 43.370 1.00 91.56 287 VAL A N 1
ATOM 2278 C CA . VAL A 1 287 ? -18.974 4.945 44.352 1.00 91.56 287 VAL A CA 1
ATOM 2279 C C . VAL A 1 287 ? -19.421 5.988 45.374 1.00 91.56 287 VAL A C 1
ATOM 2281 O O . VAL A 1 287 ? -18.667 6.889 45.718 1.00 91.56 287 VAL A O 1
ATOM 2284 N N . ASP A 1 288 ? -20.668 5.878 45.824 1.00 90.12 288 ASP A N 1
ATOM 2285 C CA . ASP A 1 288 ? -21.224 6.613 46.959 1.00 90.12 288 ASP A CA 1
ATOM 2286 C C . ASP A 1 288 ? -21.229 5.676 48.173 1.00 90.12 288 ASP A C 1
ATOM 2288 O O . ASP A 1 288 ? -21.961 4.678 48.176 1.00 90.12 288 ASP A O 1
ATOM 2292 N N . LEU A 1 289 ? -20.381 5.962 49.164 1.00 89.88 289 LEU A N 1
ATOM 2293 C CA . LEU A 1 289 ? -20.211 5.146 50.367 1.00 89.88 289 LEU A CA 1
ATOM 2294 C C . LEU A 1 289 ? -20.971 5.724 51.559 1.00 89.88 289 LEU A C 1
ATOM 2296 O O . LEU A 1 289 ? -20.904 6.918 51.839 1.00 89.88 289 LEU A O 1
ATOM 2300 N N . GLU A 1 290 ? -21.646 4.847 52.298 1.00 87.81 290 GLU A N 1
ATOM 2301 C CA . GLU A 1 290 ? -22.160 5.138 53.634 1.00 87.81 290 GLU A CA 1
ATOM 2302 C C . GLU A 1 290 ? -21.244 4.489 54.668 1.00 87.81 290 GLU A C 1
ATOM 2304 O O . GLU A 1 290 ? -21.015 3.273 54.659 1.00 87.81 290 GLU A O 1
ATOM 2309 N N . ILE A 1 291 ? -20.702 5.330 55.543 1.00 85.75 291 ILE A N 1
ATOM 2310 C CA . ILE A 1 291 ? -19.830 4.936 56.644 1.00 85.75 291 ILE A CA 1
ATOM 2311 C C . ILE A 1 291 ? -20.647 5.043 57.922 1.00 85.75 291 ILE A C 1
ATOM 2313 O O . ILE A 1 291 ? -21.278 6.075 58.158 1.00 85.75 291 ILE A O 1
ATOM 2317 N N . ASP A 1 292 ? -20.617 4.001 58.746 1.00 82.31 292 ASP A N 1
ATOM 2318 C CA . ASP A 1 292 ? -21.255 4.043 60.056 1.00 82.31 292 ASP A CA 1
ATOM 2319 C C . ASP A 1 292 ? -20.540 5.093 60.934 1.00 82.31 292 ASP A C 1
ATOM 2321 O O . ASP A 1 292 ? -19.348 4.935 61.234 1.00 82.31 292 ASP A O 1
ATOM 2325 N N . PRO A 1 293 ? -21.239 6.156 61.376 1.00 74.75 293 PRO A N 1
ATOM 2326 C CA . PRO A 1 293 ? -20.643 7.240 62.151 1.00 74.75 293 PRO A CA 1
ATOM 2327 C C . PRO A 1 293 ? -20.123 6.799 63.527 1.00 74.75 293 PRO A C 1
ATOM 2329 O O . PRO A 1 293 ? -19.323 7.519 64.122 1.00 74.75 293 PRO A O 1
ATOM 2332 N N . LYS A 1 294 ? -20.549 5.638 64.050 1.00 77.56 294 LYS A N 1
ATOM 2333 C CA . LYS A 1 294 ? -20.106 5.125 65.359 1.00 77.56 294 LYS A CA 1
ATOM 2334 C C . LYS A 1 294 ? -18.886 4.214 65.269 1.00 77.56 294 LYS A C 1
ATOM 2336 O O . LYS A 1 294 ? -18.080 4.194 66.194 1.00 77.56 294 LYS A O 1
ATOM 2341 N N . THR A 1 295 ? -18.757 3.438 64.193 1.00 76.00 295 THR A N 1
ATOM 2342 C CA . THR A 1 295 ? -17.702 2.415 64.062 1.00 76.00 295 THR A CA 1
ATOM 2343 C C . THR A 1 295 ? -16.640 2.755 63.018 1.00 76.00 295 THR A C 1
ATOM 2345 O O . THR A 1 295 ? -15.603 2.091 62.971 1.00 76.00 295 THR A O 1
ATOM 2348 N N . GLY A 1 296 ? -16.881 3.760 62.167 1.00 74.94 296 GLY A N 1
ATOM 2349 C CA . GLY A 1 296 ? -15.993 4.130 61.061 1.00 74.94 296 GLY A CA 1
ATOM 2350 C C . GLY A 1 296 ? -15.875 3.050 59.978 1.00 74.94 296 GLY A C 1
ATOM 2351 O O . GLY A 1 296 ? -15.001 3.137 59.114 1.00 74.94 296 GLY A O 1
ATOM 2352 N N . LYS A 1 297 ? -16.717 2.007 60.023 1.00 79.75 297 LYS A N 1
ATOM 2353 C CA . LYS A 1 297 ? -16.717 0.911 59.050 1.00 79.75 297 LYS A CA 1
ATOM 2354 C C . LYS A 1 297 ? -17.617 1.236 57.860 1.00 79.75 297 LYS A C 1
ATOM 2356 O O . LYS A 1 297 ? -18.649 1.885 57.995 1.00 79.75 297 LYS A O 1
ATOM 2361 N N . LEU A 1 298 ? -17.206 0.750 56.690 1.00 84.00 298 LEU A N 1
ATOM 2362 C CA . LEU A 1 298 ? -17.984 0.827 55.455 1.00 84.00 298 LEU A CA 1
ATOM 2363 C C . LEU A 1 298 ? -19.233 -0.053 55.586 1.00 84.00 298 LEU A C 1
ATOM 2365 O O . LEU A 1 298 ? -19.093 -1.268 55.717 1.00 84.00 298 LEU A O 1
ATOM 2369 N N . GLU A 1 299 ? -20.423 0.546 55.531 1.00 86.69 299 GLU A N 1
ATOM 2370 C CA . GLU A 1 299 ? -21.685 -0.172 55.743 1.00 86.69 299 GLU A CA 1
ATOM 2371 C C . GLU A 1 299 ? -22.381 -0.497 54.416 1.00 86.69 299 GLU A C 1
ATOM 2373 O O . GLU A 1 299 ? -22.764 -1.648 54.164 1.00 86.69 299 GLU A O 1
ATOM 2378 N N . LYS A 1 300 ? -22.533 0.511 53.545 1.00 90.69 300 LYS A N 1
ATOM 2379 C CA . LYS A 1 300 ? -23.241 0.383 52.263 1.00 90.69 300 LYS A CA 1
ATOM 2380 C C . LYS A 1 300 ? -22.535 1.130 51.140 1.00 90.69 300 LYS A C 1
ATOM 2382 O O . LYS A 1 300 ? -21.898 2.158 51.359 1.00 90.69 300 LYS A O 1
ATOM 2387 N N . CYS A 1 301 ? -22.691 0.629 49.920 1.00 91.88 301 CYS A N 1
ATOM 2388 C CA . CYS A 1 301 ? -22.368 1.351 48.691 1.00 91.88 301 CYS A CA 1
ATOM 2389 C C . CYS A 1 301 ? -23.578 1.373 47.764 1.00 91.88 301 CYS A C 1
ATOM 2391 O O . CYS A 1 301 ? -24.505 0.577 47.908 1.00 91.88 301 CYS A O 1
ATOM 2393 N N . ASN A 1 302 ? -23.579 2.260 46.774 1.00 91.56 302 ASN A N 1
ATOM 2394 C CA . ASN A 1 302 ? -24.528 2.145 45.673 1.00 91.56 302 ASN A CA 1
ATOM 2395 C C . ASN A 1 302 ? -24.329 0.847 44.871 1.00 91.56 302 ASN A C 1
ATOM 2397 O O . ASN A 1 302 ? -23.221 0.320 44.763 1.00 91.56 302 ASN A O 1
ATOM 2401 N N . ASN A 1 303 ? -25.388 0.377 44.211 1.00 87.69 303 ASN A N 1
ATOM 2402 C CA . ASN A 1 303 ? -25.269 -0.694 43.229 1.00 87.69 303 ASN A CA 1
ATOM 2403 C C . ASN A 1 303 ? -24.357 -0.266 42.076 1.00 87.69 303 ASN A C 1
ATOM 2405 O O . ASN A 1 303 ? -24.528 0.810 41.490 1.00 87.69 303 ASN A O 1
ATOM 2409 N N . LEU A 1 304 ? -23.415 -1.138 41.720 1.00 88.81 304 LEU A N 1
ATOM 2410 C CA . LEU A 1 304 ? -22.357 -0.849 40.758 1.00 88.81 304 LEU A CA 1
ATOM 2411 C C . LEU A 1 304 ? -22.864 -1.035 39.324 1.00 88.81 304 LEU A C 1
ATOM 2413 O O . LEU A 1 304 ? -22.551 -2.003 38.633 1.00 88.81 304 LEU A O 1
ATOM 2417 N N . THR A 1 305 ? -23.704 -0.103 38.882 1.00 85.75 305 THR A N 1
ATOM 2418 C CA . THR A 1 305 ? -24.237 -0.029 37.515 1.00 85.75 305 THR A CA 1
ATOM 2419 C C . THR A 1 305 ? -24.167 1.409 37.006 1.00 85.75 305 THR A C 1
ATOM 2421 O O . THR A 1 305 ? -24.283 2.358 37.778 1.00 85.75 305 THR A O 1
ATOM 2424 N N . LEU A 1 306 ? -24.020 1.582 35.697 1.00 85.25 306 LEU A N 1
ATOM 2425 C CA . LEU A 1 306 ? -23.959 2.872 35.015 1.00 85.25 306 LEU A CA 1
ATOM 2426 C C . LEU A 1 306 ? -25.218 3.709 35.266 1.00 85.25 306 LEU A C 1
ATOM 2428 O O . LEU A 1 306 ? -25.120 4.922 35.400 1.00 85.25 306 LEU A O 1
ATOM 2432 N N . ILE A 1 307 ? -26.386 3.071 35.395 1.00 82.50 307 ILE A N 1
ATOM 2433 C CA . ILE A 1 307 ? -27.650 3.752 35.715 1.00 82.50 307 ILE A CA 1
ATOM 2434 C C . ILE A 1 307 ? -27.562 4.413 37.101 1.00 82.50 307 ILE A C 1
ATOM 2436 O O . ILE A 1 307 ? -27.808 5.611 37.235 1.00 82.50 307 ILE A O 1
ATOM 2440 N N . ASN A 1 308 ? -27.141 3.659 38.124 1.00 85.19 308 ASN A N 1
ATOM 2441 C CA . ASN A 1 308 ? -26.946 4.201 39.472 1.00 85.19 308 ASN A CA 1
ATOM 2442 C C . ASN A 1 308 ? -25.804 5.235 39.508 1.00 85.19 308 ASN A C 1
ATOM 2444 O O . ASN A 1 308 ? -25.927 6.252 40.181 1.00 85.19 308 ASN A O 1
ATOM 2448 N N . PHE A 1 309 ? -24.735 5.038 38.732 1.00 89.25 309 PHE A N 1
ATOM 2449 C CA . PHE A 1 309 ? -23.647 6.011 38.599 1.00 89.25 309 PHE A CA 1
ATOM 2450 C C . PHE A 1 309 ? -24.126 7.359 38.031 1.00 89.25 309 PHE A C 1
ATOM 2452 O O . PHE A 1 309 ? -23.794 8.412 38.578 1.00 89.25 309 PHE A O 1
ATOM 2459 N N . VAL A 1 310 ? -24.955 7.347 36.979 1.00 87.19 310 VAL A N 1
ATOM 2460 C CA . VAL A 1 310 ? -25.549 8.569 36.405 1.00 87.19 310 VAL A CA 1
ATOM 2461 C C . VAL A 1 310 ? -26.430 9.291 37.424 1.00 87.19 310 VAL A C 1
ATOM 2463 O O . VAL A 1 310 ? -26.407 10.523 37.482 1.00 87.19 310 VAL A O 1
ATOM 2466 N N . LEU A 1 311 ? -27.168 8.547 38.254 1.00 86.75 311 LEU A N 1
ATOM 2467 C CA . LEU A 1 311 ? -27.943 9.129 39.348 1.00 86.75 311 LEU A CA 1
ATOM 2468 C C . LEU A 1 311 ? -27.027 9.777 40.390 1.00 86.75 311 LEU A C 1
ATOM 2470 O O . LEU A 1 311 ? -27.234 10.940 40.714 1.00 86.75 311 LEU A O 1
ATOM 2474 N N . ILE A 1 312 ? -25.971 9.102 40.846 1.00 90.38 312 ILE A N 1
ATOM 2475 C CA . ILE A 1 312 ? -25.031 9.635 41.854 1.00 90.38 312 ILE A CA 1
ATOM 2476 C C . ILE A 1 312 ? -24.340 10.915 41.385 1.00 90.38 312 ILE A C 1
ATOM 2478 O O . ILE A 1 312 ? -24.130 11.829 42.177 1.00 90.38 312 ILE A O 1
ATOM 2482 N N . LYS A 1 313 ? -23.999 10.998 40.095 1.00 90.25 313 LYS A N 1
ATOM 2483 C CA . LYS A 1 313 ? -23.378 12.189 39.498 1.00 90.25 313 LYS A CA 1
ATOM 2484 C C . LYS A 1 313 ? -24.376 13.295 39.147 1.00 90.25 313 LYS A C 1
ATOM 2486 O O . LYS A 1 313 ? -23.970 14.362 38.690 1.00 90.25 313 LYS A O 1
ATOM 2491 N N . SER A 1 314 ? -25.674 13.078 39.353 1.00 87.25 314 SER A N 1
ATOM 2492 C CA . SER A 1 314 ? -26.681 14.129 39.208 1.00 87.25 314 SER A CA 1
ATOM 2493 C C . SER A 1 314 ? -26.721 15.028 40.452 1.00 87.25 314 SER A C 1
ATOM 2495 O O . SER A 1 314 ? -26.535 14.555 41.570 1.00 87.25 314 SER A O 1
ATOM 2497 N N . LYS A 1 315 ? -26.995 16.330 40.267 1.00 79.75 315 LYS A N 1
ATOM 2498 C CA . LYS A 1 315 ? -26.941 17.353 41.334 1.00 79.75 315 LYS A CA 1
ATOM 2499 C C . LYS A 1 315 ? -27.726 16.985 42.602 1.00 79.75 315 LYS A C 1
ATOM 2501 O O . LYS A 1 315 ? -27.259 17.275 43.693 1.00 79.75 315 LYS A O 1
ATOM 2506 N N . ASN A 1 316 ? -28.875 16.322 42.452 1.00 82.88 316 ASN A N 1
ATOM 2507 C CA . ASN A 1 316 ? -29.767 15.967 43.563 1.00 82.88 316 ASN A CA 1
ATOM 2508 C C . ASN A 1 316 ? -29.832 14.457 43.818 1.00 82.88 316 ASN A C 1
ATOM 2510 O O . ASN A 1 316 ? -30.781 13.993 44.448 1.00 82.88 316 ASN A O 1
ATOM 2514 N N . LYS A 1 317 ? -28.895 13.679 43.256 1.00 86.25 317 LYS A N 1
ATOM 2515 C CA . LYS A 1 317 ? -28.921 12.208 43.273 1.00 86.25 317 LYS A CA 1
ATOM 2516 C C . LYS A 1 317 ? -30.282 11.601 42.873 1.00 86.25 317 LYS A C 1
ATOM 2518 O O . LYS A 1 317 ? -30.627 10.520 43.324 1.00 86.25 317 LYS A O 1
ATOM 2523 N N . THR A 1 318 ? -31.058 12.298 42.042 1.00 90.25 318 THR A N 1
ATOM 2524 C CA . THR A 1 318 ? -32.427 11.936 41.644 1.00 90.25 318 THR A CA 1
ATOM 2525 C C . THR A 1 318 ? -32.705 12.395 40.219 1.00 90.25 318 THR A C 1
ATOM 2527 O O . THR A 1 318 ? -32.308 13.498 39.838 1.00 90.25 318 THR A O 1
ATOM 2530 N N . LEU A 1 319 ? -33.384 11.562 39.427 1.00 84.06 319 LEU A N 1
ATOM 2531 C CA . LEU A 1 319 ? -33.806 11.867 38.049 1.00 84.06 319 LEU A CA 1
ATOM 2532 C C . LEU A 1 319 ? -35.144 11.194 37.744 1.00 84.06 319 LEU A C 1
ATOM 2534 O O . LEU A 1 319 ? -35.428 10.146 38.318 1.00 84.06 319 LEU A O 1
ATOM 2538 N N . SER A 1 320 ? -35.937 11.738 36.818 1.00 82.50 320 SER A N 1
ATOM 2539 C CA . SER A 1 320 ? -37.057 10.967 36.257 1.00 82.50 320 SER A CA 1
ATOM 2540 C C . SER A 1 320 ? -36.533 9.807 35.398 1.00 82.50 320 SER A C 1
ATOM 2542 O O . SER A 1 320 ? -35.373 9.803 34.965 1.00 82.50 320 SER A O 1
ATOM 2544 N N . GLU A 1 321 ? -37.373 8.804 35.141 1.00 75.88 321 GLU A N 1
ATOM 2545 C CA . GLU A 1 321 ? -37.002 7.667 34.291 1.00 75.88 321 GLU A CA 1
ATOM 2546 C C . GLU A 1 321 ? -36.617 8.113 32.872 1.00 75.88 321 GLU A C 1
ATOM 2548 O O . GLU A 1 321 ? -35.578 7.699 32.345 1.00 75.88 321 GLU A O 1
ATOM 2553 N N . GLU A 1 322 ? -37.396 9.028 32.290 1.00 79.31 322 GLU A N 1
ATOM 2554 C CA . GLU A 1 322 ? -37.127 9.599 30.971 1.00 79.31 322 GLU A CA 1
ATOM 2555 C C . GLU A 1 322 ? -35.796 10.363 30.938 1.00 79.31 322 GLU A C 1
ATOM 2557 O O . GLU A 1 322 ? -34.971 10.151 30.043 1.00 79.31 322 GLU A O 1
ATOM 2562 N N . GLU A 1 323 ? -35.535 11.212 31.936 1.00 83.06 323 GLU A N 1
ATOM 2563 C CA . GLU A 1 323 ? -34.281 11.961 32.027 1.00 83.06 323 GLU A CA 1
ATOM 2564 C C . GLU A 1 323 ? -33.078 11.031 32.193 1.00 83.06 323 GLU A C 1
ATOM 2566 O O . GLU A 1 323 ? -32.033 11.251 31.571 1.00 83.06 323 GLU A O 1
ATOM 2571 N N . CYS A 1 324 ? -33.211 9.991 33.018 1.00 78.38 324 CYS A N 1
ATOM 2572 C CA . CYS A 1 324 ? -32.165 8.997 33.224 1.00 78.38 324 CYS A CA 1
ATOM 2573 C C . CYS A 1 324 ? -31.846 8.264 31.911 1.00 78.38 324 CYS A C 1
ATOM 2575 O O . CYS A 1 324 ? -30.680 8.199 31.503 1.00 78.38 324 CYS A O 1
ATOM 2577 N N . CYS A 1 325 ? -32.878 7.798 31.200 1.00 77.12 325 CYS A N 1
ATOM 2578 C CA . CYS A 1 325 ? -32.739 7.138 29.902 1.00 77.12 325 CYS A CA 1
ATOM 2579 C C . CYS A 1 325 ? -32.096 8.068 28.859 1.00 77.12 325 CYS A C 1
ATOM 2581 O O . CYS A 1 325 ? -31.099 7.713 28.223 1.00 77.12 325 CYS A O 1
ATOM 2583 N N . SER A 1 326 ? -32.598 9.301 28.743 1.00 82.56 326 SER A N 1
ATOM 2584 C CA . SER A 1 326 ? -32.081 10.316 27.821 1.00 82.56 326 SER A CA 1
ATOM 2585 C C . SER A 1 326 ? -30.606 10.637 28.088 1.00 82.56 326 SER A C 1
ATOM 2587 O O . SER A 1 326 ? -29.803 10.705 27.154 1.00 82.56 326 SER A O 1
ATOM 2589 N N . ARG A 1 327 ? -30.194 10.768 29.358 1.00 87.06 327 ARG A N 1
ATOM 2590 C CA . ARG A 1 327 ? -28.784 11.000 29.721 1.00 87.06 327 ARG A CA 1
ATOM 2591 C C . ARG A 1 327 ? -27.883 9.827 29.343 1.00 87.06 327 ARG A C 1
ATOM 2593 O O . ARG A 1 327 ? -26.798 10.063 28.817 1.00 87.06 327 ARG A O 1
ATOM 2600 N N . LEU A 1 328 ? -28.324 8.586 29.546 1.00 81.81 328 LEU A N 1
ATOM 2601 C CA . LEU A 1 328 ? -27.564 7.399 29.133 1.00 81.81 328 LEU A CA 1
ATOM 2602 C C . LEU A 1 328 ? -27.373 7.337 27.611 1.00 81.81 328 LEU A C 1
ATOM 2604 O O . LEU A 1 328 ? -26.286 6.996 27.141 1.00 81.81 328 LEU A O 1
ATOM 2608 N N . LEU A 1 329 ? -28.396 7.707 26.835 1.00 84.81 329 LEU A N 1
ATOM 2609 C CA . LEU A 1 329 ? -28.306 7.784 25.372 1.00 84.81 329 LEU A CA 1
ATOM 2610 C C . LEU A 1 329 ? -27.402 8.924 24.900 1.00 84.81 329 LEU A C 1
ATOM 2612 O O . LEU A 1 329 ? -26.633 8.743 23.953 1.00 84.81 329 LEU A O 1
ATOM 2616 N N . LYS A 1 330 ? -27.438 10.075 25.580 1.00 89.19 330 LYS A N 1
ATOM 2617 C CA . LYS A 1 330 ? -26.513 11.187 25.322 1.00 89.19 330 LYS A CA 1
ATOM 2618 C C . LYS A 1 330 ? -25.068 10.778 25.593 1.00 89.19 330 LYS A C 1
ATOM 2620 O O . LYS A 1 330 ? -24.224 11.006 24.734 1.00 89.19 330 LYS A O 1
ATOM 2625 N N . ILE A 1 331 ? -24.791 10.117 26.721 1.00 89.62 331 ILE A N 1
ATOM 2626 C CA . ILE A 1 331 ? -23.454 9.579 27.031 1.00 89.62 331 ILE A CA 1
ATOM 2627 C C . ILE A 1 331 ? -23.003 8.617 25.927 1.00 89.62 331 ILE A C 1
ATOM 2629 O O . ILE A 1 331 ? -21.906 8.775 25.400 1.00 89.62 331 ILE A O 1
ATOM 2633 N N . GLN A 1 332 ? -23.859 7.671 25.523 1.00 88.31 332 GLN A N 1
ATOM 2634 C CA . GLN A 1 332 ? -23.546 6.734 24.441 1.00 88.31 332 GLN A CA 1
ATOM 2635 C C . GLN A 1 332 ? -23.200 7.456 23.133 1.00 88.31 332 GLN A C 1
ATOM 2637 O O . GLN A 1 332 ? -22.204 7.124 22.491 1.00 88.31 332 GLN A O 1
ATOM 2642 N N . SER A 1 333 ? -24.007 8.444 22.749 1.00 90.88 333 SER A N 1
ATOM 2643 C CA . SER A 1 333 ? -23.835 9.188 21.497 1.00 90.88 333 SER A CA 1
ATOM 2644 C C . SER A 1 333 ? -22.553 10.021 21.512 1.00 90.88 333 SER A C 1
ATOM 2646 O O . SER A 1 333 ? -21.779 9.966 20.561 1.00 90.88 333 SER A O 1
ATOM 2648 N N . LEU A 1 334 ? -22.287 10.734 22.611 1.00 93.44 334 LEU A N 1
ATOM 2649 C CA . LEU A 1 334 ? -21.091 11.566 22.768 1.00 93.44 334 LEU A CA 1
ATOM 2650 C C . LEU A 1 334 ? -19.808 10.732 22.786 1.00 93.44 334 LEU A C 1
ATOM 2652 O O . LEU A 1 334 ? -18.853 11.082 22.099 1.00 93.44 334 LEU A O 1
ATOM 2656 N N . VAL A 1 335 ? -19.792 9.613 23.519 1.00 91.75 335 VAL A N 1
ATOM 2657 C CA . VAL A 1 335 ? -18.636 8.702 23.548 1.00 91.75 335 VAL A CA 1
ATOM 2658 C C . VAL A 1 335 ? -18.395 8.096 22.167 1.00 91.75 335 VAL A C 1
ATOM 2660 O O . VAL A 1 335 ? -17.254 8.064 21.711 1.00 91.75 335 VAL A O 1
ATOM 2663 N N . SER A 1 336 ? -19.453 7.668 21.470 1.00 90.56 336 SER A N 1
ATOM 2664 C CA . SER A 1 336 ? -19.323 7.091 20.124 1.00 90.56 336 SER A CA 1
ATOM 2665 C C . SER A 1 336 ? -18.790 8.120 19.123 1.00 90.56 336 SER A C 1
ATOM 2667 O O . SER A 1 336 ? -17.886 7.806 18.352 1.00 90.56 336 SER A O 1
ATOM 2669 N N . LEU A 1 337 ? -19.283 9.363 19.179 1.00 90.94 337 LEU A N 1
ATOM 2670 C CA . LEU A 1 337 ? -18.819 10.459 18.328 1.00 90.94 337 LEU A CA 1
ATOM 2671 C C . LEU A 1 337 ? -17.359 10.833 18.620 1.00 90.94 337 LEU A C 1
ATOM 2673 O O . LEU A 1 337 ? -16.557 10.942 17.697 1.00 90.94 337 LEU A O 1
ATOM 2677 N N . PHE A 1 338 ? -16.992 10.982 19.895 1.00 90.69 338 PHE A N 1
ATOM 2678 C CA . PHE A 1 338 ? -15.617 11.275 20.301 1.00 90.69 338 PHE A CA 1
ATOM 2679 C C . PHE A 1 338 ? -14.644 10.191 19.826 1.00 90.69 338 PHE A C 1
ATOM 2681 O O . PHE A 1 338 ? -13.630 10.498 19.203 1.00 90.69 338 PHE A O 1
ATOM 2688 N N . LEU A 1 339 ? -14.970 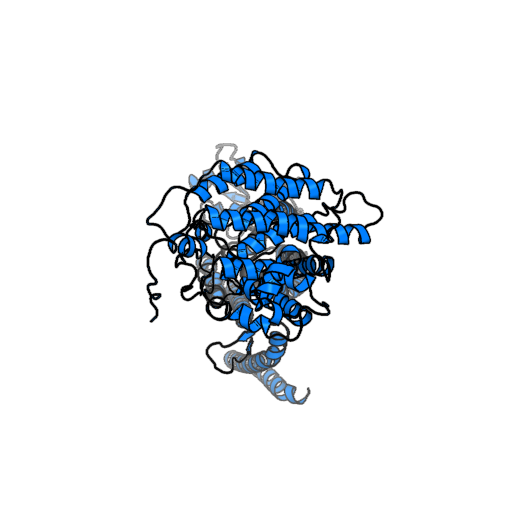8.916 20.060 1.00 87.12 339 LEU A N 1
ATOM 2689 C CA . LEU A 1 339 ? -14.124 7.798 19.639 1.00 87.12 339 LEU A CA 1
ATOM 2690 C C . LEU A 1 339 ? -14.048 7.667 18.114 1.00 87.12 339 LEU A C 1
ATOM 2692 O O . LEU A 1 339 ? -13.003 7.278 17.592 1.00 87.12 339 LEU A O 1
ATOM 2696 N N . PHE A 1 340 ? -15.112 8.033 17.395 1.00 86.44 340 PHE A N 1
ATOM 2697 C CA . PHE A 1 340 ? -15.073 8.140 15.940 1.00 86.44 340 PHE A CA 1
ATOM 2698 C C . PHE A 1 340 ? -14.053 9.195 15.488 1.00 86.44 340 PHE A C 1
ATOM 2700 O O . PHE A 1 340 ? -13.198 8.886 14.661 1.00 86.44 340 PHE A O 1
ATOM 2707 N N . PHE A 1 341 ? -14.059 10.394 16.080 1.00 85.25 341 PHE A N 1
ATOM 2708 C CA . PHE A 1 341 ? -13.070 11.435 15.771 1.00 85.25 341 PHE A CA 1
ATOM 2709 C C . PHE A 1 341 ? -11.637 11.031 16.125 1.00 85.25 341 PHE A C 1
ATOM 2711 O O . PHE A 1 341 ? -10.742 11.205 15.304 1.00 85.25 341 PHE A O 1
ATOM 2718 N N . VAL A 1 342 ? -11.409 10.441 17.303 1.00 83.31 342 VAL A N 1
ATOM 2719 C CA . VAL A 1 342 ? -10.077 9.940 17.693 1.00 83.31 342 VAL A CA 1
ATOM 2720 C C . VAL A 1 342 ? -9.560 8.931 16.667 1.00 83.31 342 VAL A C 1
ATOM 2722 O O . VAL A 1 342 ? -8.412 9.018 16.230 1.00 83.31 342 VAL A O 1
ATOM 2725 N N . LYS A 1 343 ? -10.424 8.010 16.225 1.00 79.62 343 LYS A N 1
ATOM 2726 C CA . LYS A 1 343 ? -10.090 7.039 15.182 1.00 79.62 343 LYS A CA 1
ATOM 2727 C C . LYS A 1 343 ? -9.742 7.721 13.856 1.00 79.62 343 LYS A C 1
ATOM 2729 O O . LYS A 1 343 ? -8.774 7.308 13.226 1.00 79.62 343 LYS A O 1
ATOM 2734 N N . LEU A 1 344 ? -10.490 8.747 13.440 1.00 75.81 344 LEU A N 1
ATOM 2735 C CA . LEU A 1 344 ? -10.200 9.505 12.216 1.00 75.81 344 LEU A CA 1
ATOM 2736 C C . LEU A 1 344 ? -8.832 10.195 12.278 1.00 75.81 344 LEU A C 1
ATOM 2738 O O . LEU A 1 344 ? -8.048 10.083 11.335 1.00 75.81 344 LEU A O 1
ATOM 2742 N N . SER A 1 345 ? -8.517 10.853 13.394 1.00 71.75 345 SER A N 1
ATOM 2743 C CA . SER A 1 345 ? -7.244 11.559 13.568 1.00 71.75 345 SER A CA 1
ATOM 2744 C C . SER A 1 345 ? -6.050 10.602 13.541 1.00 71.75 345 SER A C 1
ATOM 2746 O O . SER A 1 345 ? -5.067 10.859 12.848 1.00 71.75 345 SER A O 1
ATOM 2748 N N . ILE A 1 346 ? -6.152 9.463 14.237 1.00 67.44 346 ILE A N 1
ATOM 2749 C CA . ILE A 1 346 ? -5.096 8.440 14.253 1.00 67.44 346 ILE A CA 1
ATOM 2750 C C . ILE A 1 346 ? -4.952 7.781 12.877 1.00 67.44 346 ILE A C 1
ATOM 2752 O O . ILE A 1 346 ? -3.831 7.591 12.416 1.00 67.44 346 ILE A O 1
ATOM 2756 N N . ALA A 1 347 ? -6.063 7.459 12.205 1.00 61.12 347 ALA A N 1
ATOM 2757 C CA . ALA A 1 347 ? -6.034 6.843 10.881 1.00 61.12 347 ALA A CA 1
ATOM 2758 C C . ALA A 1 347 ? -5.386 7.761 9.840 1.00 61.12 347 ALA A C 1
ATOM 2760 O O . ALA A 1 347 ? -4.575 7.298 9.049 1.00 61.12 347 ALA A O 1
ATOM 2761 N N . THR A 1 348 ? -5.686 9.060 9.872 1.00 56.72 348 THR A N 1
ATOM 2762 C CA . THR A 1 348 ? -5.071 10.034 8.955 1.00 56.72 348 THR A CA 1
ATOM 2763 C C . THR A 1 348 ? -3.559 10.121 9.179 1.00 56.72 348 THR A C 1
ATOM 2765 O O . THR A 1 348 ? -2.800 10.144 8.216 1.00 56.72 348 THR A O 1
ATOM 2768 N N . TYR A 1 349 ? -3.108 10.087 10.437 1.00 53.97 349 TYR A N 1
ATOM 2769 C CA . TYR A 1 349 ? -1.683 10.085 10.777 1.00 53.97 349 TYR A CA 1
ATOM 2770 C C . TYR A 1 349 ? -0.965 8.794 10.345 1.00 53.97 349 TYR A C 1
ATOM 2772 O O . TYR A 1 349 ? 0.118 8.855 9.769 1.00 53.97 349 TYR A O 1
ATOM 2780 N N . TRP A 1 350 ? -1.577 7.629 10.579 1.00 47.69 350 TRP A N 1
ATOM 2781 C CA . TRP A 1 350 ? -1.018 6.326 10.196 1.00 47.69 350 TRP A CA 1
ATOM 2782 C C . TRP A 1 350 ? -0.968 6.120 8.681 1.00 47.69 350 TRP A C 1
ATOM 2784 O O . TRP A 1 350 ? 0.041 5.660 8.161 1.00 47.69 350 TRP A O 1
ATOM 2794 N N . VAL A 1 351 ? -2.021 6.511 7.959 1.00 49.44 351 VAL A N 1
ATOM 2795 C CA . VAL A 1 351 ? -2.032 6.468 6.490 1.00 49.44 351 VAL A CA 1
ATOM 2796 C C . VAL A 1 351 ? -0.934 7.373 5.930 1.00 49.44 351 VAL A C 1
ATOM 2798 O O . VAL A 1 351 ? -0.218 6.970 5.019 1.00 49.44 351 VAL A O 1
ATOM 2801 N N . TYR A 1 352 ? -0.730 8.558 6.513 1.00 45.25 352 TYR A N 1
ATOM 2802 C CA . TYR A 1 352 ? 0.351 9.447 6.091 1.00 45.25 352 TYR A CA 1
ATOM 2803 C C . TYR A 1 352 ? 1.746 8.868 6.384 1.00 45.25 352 TYR A C 1
ATOM 2805 O O . TYR A 1 352 ? 2.661 9.093 5.600 1.00 45.25 352 TYR A O 1
ATOM 2813 N N . SER A 1 353 ? 1.930 8.100 7.467 1.00 44.19 353 SER A N 1
ATOM 2814 C CA . SER A 1 353 ? 3.231 7.486 7.775 1.00 44.19 353 SER A CA 1
ATOM 2815 C C . SER A 1 353 ? 3.520 6.215 6.962 1.00 44.19 353 SER A C 1
ATOM 2817 O O . SER A 1 353 ? 4.675 5.988 6.599 1.00 44.19 353 SER A O 1
ATOM 2819 N N . GLU A 1 354 ? 2.504 5.416 6.610 1.00 46.75 354 GLU A N 1
ATOM 2820 C CA . GLU A 1 354 ? 2.668 4.236 5.744 1.00 46.75 354 GLU A CA 1
ATOM 2821 C C . GLU A 1 354 ? 2.923 4.600 4.277 1.00 46.75 354 GLU A C 1
ATOM 2823 O O . GLU A 1 354 ? 3.728 3.934 3.627 1.00 46.75 354 GLU A O 1
ATOM 2828 N N . ILE A 1 355 ? 2.303 5.672 3.763 1.00 50.91 355 ILE A N 1
ATOM 2829 C CA . ILE A 1 355 ? 2.485 6.133 2.371 1.00 50.91 355 ILE A CA 1
ATOM 2830 C C . ILE A 1 355 ? 3.938 6.560 2.081 1.00 50.91 355 ILE A C 1
ATOM 2832 O O . ILE A 1 355 ? 4.374 6.539 0.932 1.00 50.91 355 ILE A O 1
ATOM 2836 N N . VAL A 1 356 ? 4.707 6.934 3.106 1.00 56.00 356 VAL A N 1
ATOM 2837 C CA . VAL A 1 356 ? 6.020 7.578 2.938 1.00 56.00 356 VAL A CA 1
ATOM 2838 C C . VAL A 1 356 ? 7.176 6.585 2.750 1.00 56.00 356 VAL A C 1
ATOM 2840 O O . VAL A 1 356 ? 8.217 6.965 2.216 1.00 56.00 356 VAL A O 1
ATOM 2843 N N . LYS A 1 357 ? 7.041 5.310 3.144 1.00 67.44 357 LYS A N 1
ATOM 2844 C CA . LYS A 1 357 ? 8.176 4.368 3.116 1.00 67.44 357 LYS A CA 1
ATOM 2845 C C . LYS A 1 357 ? 8.175 3.505 1.851 1.00 67.44 357 LYS A C 1
ATOM 2847 O O . LYS A 1 357 ? 7.246 2.737 1.628 1.00 67.44 357 LYS A O 1
ATOM 2852 N N . MET A 1 358 ? 9.269 3.563 1.088 1.00 82.56 358 MET A N 1
ATOM 2853 C CA . MET A 1 358 ? 9.519 2.696 -0.071 1.00 82.56 358 MET A CA 1
ATOM 2854 C C . MET A 1 358 ? 9.480 1.212 0.321 1.00 82.56 358 MET A C 1
ATOM 2856 O O . MET A 1 358 ? 10.300 0.761 1.127 1.00 82.56 358 MET A O 1
ATOM 2860 N N . LYS A 1 359 ? 8.554 0.437 -0.256 1.00 85.44 359 LYS A N 1
ATOM 2861 C CA . LYS A 1 359 ? 8.400 -1.005 0.026 1.00 85.44 359 LYS A CA 1
ATOM 2862 C C . LYS A 1 359 ? 8.100 -1.807 -1.238 1.00 85.44 359 LYS A C 1
ATOM 2864 O O . LYS A 1 359 ? 7.530 -1.294 -2.195 1.00 85.44 359 LYS A O 1
ATOM 2869 N N . LYS A 1 360 ? 8.464 -3.091 -1.233 1.00 87.19 360 LYS A N 1
ATOM 2870 C CA . LYS A 1 360 ? 8.008 -4.047 -2.253 1.00 87.19 360 LYS A CA 1
ATOM 2871 C C . LYS A 1 360 ? 6.528 -4.336 -2.021 1.00 87.19 360 LYS A C 1
ATOM 2873 O O . LYS A 1 360 ? 6.146 -4.634 -0.895 1.00 87.19 360 LYS A O 1
ATOM 2878 N N . GLN A 1 361 ? 5.730 -4.237 -3.076 1.00 85.88 361 GLN A N 1
ATOM 2879 C CA . GLN A 1 361 ? 4.272 -4.411 -3.015 1.00 85.88 361 GLN A CA 1
ATOM 2880 C C . GLN A 1 361 ? 3.785 -5.533 -3.939 1.00 85.88 361 GLN A C 1
ATOM 2882 O O . GLN A 1 361 ? 2.710 -6.076 -3.735 1.00 85.88 361 GLN A O 1
ATOM 2887 N N . ILE A 1 362 ? 4.572 -5.916 -4.948 1.00 86.38 362 ILE A N 1
ATOM 2888 C CA . ILE A 1 362 ? 4.241 -7.025 -5.845 1.00 86.38 362 ILE A CA 1
ATOM 2889 C C . ILE A 1 362 ? 4.953 -8.270 -5.330 1.00 86.38 362 ILE A C 1
ATOM 2891 O O . ILE A 1 362 ? 6.155 -8.424 -5.539 1.00 86.38 362 ILE A O 1
ATOM 2895 N N . LEU A 1 363 ? 4.229 -9.139 -4.630 1.00 83.44 363 LEU A N 1
ATOM 2896 C CA . LEU A 1 363 ? 4.792 -10.359 -4.049 1.00 83.44 363 LEU A CA 1
ATOM 2897 C C . LEU A 1 363 ? 4.108 -11.616 -4.574 1.00 83.44 363 LEU A C 1
ATOM 2899 O O . LEU A 1 363 ? 4.665 -12.697 -4.459 1.00 83.44 363 LEU A O 1
ATOM 2903 N N . THR A 1 364 ? 2.931 -11.503 -5.175 1.00 80.62 364 THR A N 1
ATOM 2904 C CA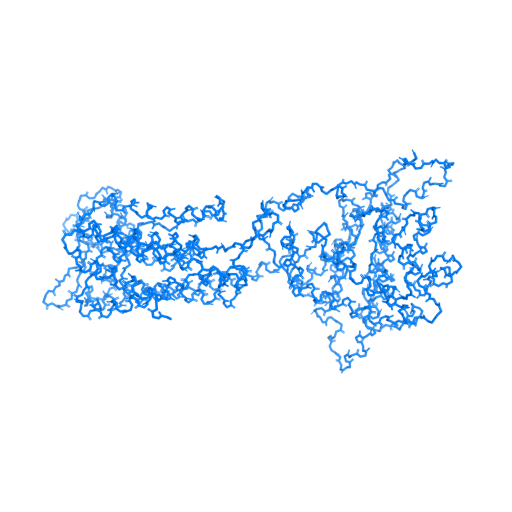 . THR A 1 364 ? 2.181 -12.625 -5.740 1.00 80.62 364 THR A CA 1
ATOM 2905 C C . THR A 1 364 ? 1.783 -12.349 -7.188 1.00 80.62 364 THR A C 1
ATOM 2907 O O . THR A 1 364 ? 1.807 -11.215 -7.670 1.00 80.62 364 THR A O 1
ATOM 2910 N N . THR A 1 365 ? 1.375 -13.399 -7.902 1.00 80.38 365 THR A N 1
ATOM 2911 C CA . THR A 1 365 ? 0.779 -13.262 -9.240 1.00 80.38 365 THR A CA 1
ATOM 2912 C C . THR A 1 365 ? -0.505 -12.427 -9.202 1.00 80.38 365 THR A C 1
ATOM 2914 O O . THR A 1 365 ? -0.814 -11.728 -10.162 1.00 80.38 365 THR A O 1
ATOM 2917 N N . GLU A 1 366 ? -1.241 -12.463 -8.088 1.00 80.06 366 GLU A N 1
ATOM 2918 C CA . GLU A 1 366 ? -2.421 -11.626 -7.876 1.00 80.06 366 GLU A CA 1
ATOM 2919 C C . GLU A 1 366 ? -2.043 -10.147 -7.744 1.00 80.06 366 GLU A C 1
ATOM 2921 O O . GLU A 1 366 ? -2.611 -9.319 -8.454 1.00 80.06 366 GLU A O 1
ATOM 2926 N N . ASP A 1 367 ? -1.020 -9.814 -6.946 1.00 83.00 367 ASP A N 1
ATOM 2927 C CA . ASP A 1 367 ? -0.521 -8.434 -6.852 1.00 83.00 367 ASP A CA 1
ATOM 2928 C C . ASP A 1 367 ? -0.054 -7.917 -8.217 1.00 83.00 367 ASP A C 1
ATOM 2930 O O . ASP A 1 367 ? -0.309 -6.768 -8.568 1.00 83.00 367 ASP A O 1
ATOM 2934 N N . LEU A 1 368 ? 0.594 -8.766 -9.019 1.00 85.88 368 LEU A N 1
ATOM 2935 C CA . LEU A 1 368 ? 1.015 -8.400 -10.368 1.00 85.88 368 LEU A CA 1
ATOM 2936 C C . LEU A 1 368 ? -0.179 -8.133 -11.294 1.00 85.88 368 LEU A C 1
ATOM 2938 O O . LEU A 1 368 ? -0.157 -7.175 -12.065 1.00 85.88 368 LEU A O 1
ATOM 2942 N N . ASN A 1 369 ? -1.232 -8.947 -11.215 1.00 85.81 369 ASN A N 1
ATOM 2943 C CA . ASN A 1 369 ? -2.464 -8.712 -11.970 1.00 85.81 369 ASN A CA 1
ATOM 2944 C C . ASN A 1 369 ? -3.152 -7.412 -11.530 1.00 85.81 369 ASN A C 1
ATOM 2946 O O . ASN A 1 369 ? -3.618 -6.648 -12.377 1.00 85.81 369 ASN A O 1
ATOM 2950 N N . ASN A 1 370 ? -3.147 -7.118 -10.229 1.00 86.06 370 ASN A N 1
ATOM 2951 C CA . ASN A 1 370 ? -3.674 -5.869 -9.683 1.00 86.06 370 ASN A CA 1
ATOM 2952 C C . ASN A 1 370 ? -2.842 -4.661 -10.137 1.00 86.06 370 ASN A C 1
ATOM 2954 O O . ASN A 1 370 ? -3.405 -3.643 -10.538 1.00 86.06 370 ASN A O 1
ATOM 2958 N N . PHE A 1 371 ? -1.512 -4.780 -10.154 1.00 88.62 371 PHE A N 1
ATOM 2959 C CA . PHE A 1 371 ? -0.620 -3.758 -10.706 1.00 88.62 371 PHE A CA 1
ATOM 2960 C C . PHE A 1 371 ? -0.879 -3.537 -12.198 1.00 88.62 371 PHE A C 1
ATOM 2962 O O . PHE A 1 371 ? -0.941 -2.398 -12.657 1.00 88.62 371 PHE A O 1
ATOM 2969 N N . ASN A 1 372 ? -1.110 -4.616 -12.948 1.00 86.75 372 ASN A N 1
ATOM 2970 C CA . ASN A 1 372 ? -1.433 -4.546 -14.368 1.00 86.75 372 ASN A CA 1
ATOM 2971 C C . ASN A 1 372 ? -2.726 -3.779 -14.670 1.00 86.75 372 ASN A C 1
ATOM 2973 O O . ASN A 1 372 ? -2.834 -3.210 -15.756 1.00 86.75 372 ASN A O 1
ATOM 2977 N N . ALA A 1 373 ? -3.666 -3.744 -13.724 1.00 84.69 373 ALA A N 1
ATOM 2978 C CA . ALA A 1 373 ? -4.902 -2.969 -13.802 1.00 84.69 373 ALA A CA 1
ATOM 2979 C C . ALA A 1 373 ? -4.810 -1.581 -13.127 1.00 84.69 373 ALA A C 1
ATOM 2981 O O . ALA A 1 373 ? -5.775 -0.817 -13.163 1.00 84.69 373 ALA A O 1
ATOM 2982 N N . CYS A 1 374 ? -3.681 -1.246 -12.496 1.00 85.94 374 CYS A N 1
ATOM 2983 C CA . CYS A 1 374 ? -3.510 -0.022 -11.717 1.00 85.94 374 CYS A CA 1
ATOM 2984 C C . CYS A 1 374 ? -3.172 1.196 -12.597 1.00 85.94 374 CYS A C 1
ATOM 2986 O O . CYS A 1 374 ? -2.478 1.084 -13.611 1.00 85.94 374 CYS A O 1
ATOM 2988 N N . SER A 1 375 ? -3.588 2.391 -12.158 1.00 87.12 375 SER A N 1
ATOM 2989 C CA . SER A 1 375 ? -3.266 3.657 -12.830 1.00 87.12 375 SER A CA 1
ATOM 2990 C C . SER A 1 375 ? -1.763 3.925 -12.904 1.00 87.12 375 SER A C 1
ATOM 2992 O O . SER A 1 375 ? -1.298 4.437 -13.915 1.00 87.12 375 SER A O 1
ATOM 2994 N N . ALA A 1 376 ? -0.984 3.519 -11.894 1.00 89.00 376 ALA A N 1
ATOM 2995 C CA . ALA A 1 376 ? 0.462 3.741 -11.864 1.00 89.00 376 ALA A CA 1
ATOM 2996 C C . ALA A 1 376 ? 1.187 3.113 -13.068 1.00 89.00 376 ALA A C 1
ATOM 2998 O O . ALA A 1 376 ? 2.092 3.730 -13.630 1.00 89.00 376 ALA A O 1
ATOM 2999 N N . LYS A 1 377 ? 0.763 1.916 -13.504 1.00 92.75 377 LYS A N 1
ATOM 3000 C CA . LYS A 1 377 ? 1.294 1.279 -14.717 1.00 92.75 377 LYS A CA 1
ATOM 3001 C C . LYS A 1 377 ? 0.924 2.078 -15.967 1.00 92.75 377 LYS A C 1
ATOM 3003 O O . LYS A 1 377 ? 1.785 2.290 -16.817 1.00 92.75 377 LYS A O 1
ATOM 3008 N N . SER A 1 378 ? -0.335 2.510 -16.076 1.00 91.69 378 SER A N 1
ATOM 3009 C CA . SER A 1 378 ? -0.805 3.307 -17.218 1.00 91.69 378 SER A CA 1
ATOM 3010 C C . SER A 1 378 ? -0.019 4.610 -17.339 1.00 91.69 378 SER A C 1
ATOM 3012 O O . SER A 1 378 ? 0.531 4.883 -18.398 1.00 91.69 378 SER A O 1
ATOM 3014 N N . GLU A 1 379 ? 0.125 5.363 -16.244 1.00 92.81 379 GLU A N 1
ATOM 3015 C CA . GLU A 1 379 ? 0.863 6.631 -16.242 1.00 92.81 379 GLU A CA 1
ATOM 3016 C C . GLU A 1 379 ? 2.343 6.442 -16.628 1.00 92.81 379 GLU A C 1
ATOM 3018 O O . GLU A 1 379 ? 2.908 7.256 -17.362 1.00 92.81 379 GLU A O 1
ATOM 3023 N N . LEU A 1 380 ? 2.976 5.355 -16.166 1.00 95.56 380 LEU A N 1
ATOM 3024 C CA . LEU A 1 380 ? 4.356 5.025 -16.529 1.00 95.56 380 LEU A CA 1
ATOM 3025 C C . LEU A 1 380 ? 4.490 4.708 -18.028 1.00 95.56 380 LEU A C 1
ATOM 3027 O O . LEU A 1 380 ? 5.452 5.139 -18.668 1.00 95.56 380 LEU A O 1
ATOM 3031 N N . MET A 1 381 ? 3.529 3.975 -18.596 1.00 96.62 381 MET A N 1
ATOM 3032 C CA . MET A 1 381 ? 3.489 3.673 -20.030 1.00 96.62 381 MET A CA 1
ATOM 3033 C C . MET A 1 381 ? 3.227 4.924 -20.871 1.00 96.62 381 MET A C 1
ATOM 3035 O O . MET A 1 381 ? 3.885 5.113 -21.897 1.00 96.62 381 MET A O 1
ATOM 3039 N N . ASP A 1 382 ? 2.338 5.809 -20.423 1.00 95.44 382 ASP A N 1
ATOM 3040 C CA . ASP A 1 382 ? 2.077 7.092 -21.080 1.00 95.44 382 ASP A CA 1
ATOM 3041 C C . ASP A 1 382 ? 3.346 7.953 -21.113 1.00 95.44 382 ASP A C 1
ATOM 3043 O O . ASP A 1 382 ? 3.718 8.491 -22.159 1.00 95.44 382 ASP A O 1
ATOM 3047 N N . PHE A 1 383 ? 4.083 8.011 -20.000 1.00 96.31 383 PHE A N 1
ATOM 3048 C CA . PHE A 1 383 ? 5.374 8.692 -19.945 1.00 96.31 383 PHE A CA 1
ATOM 3049 C C . PHE A 1 383 ? 6.409 8.073 -20.897 1.00 96.31 383 PHE A C 1
ATOM 3051 O O . PHE A 1 383 ? 7.104 8.798 -21.614 1.00 96.31 383 PHE A O 1
ATOM 3058 N N . LEU A 1 384 ? 6.484 6.742 -20.975 1.00 97.81 384 LEU A N 1
ATOM 3059 C CA . LEU A 1 384 ? 7.364 6.059 -21.926 1.00 97.81 384 LEU A CA 1
ATOM 3060 C C . LEU A 1 384 ? 7.001 6.388 -23.386 1.00 97.81 384 LEU A C 1
ATOM 3062 O O . LEU A 1 384 ? 7.893 6.604 -24.213 1.00 97.81 384 LEU A O 1
ATOM 3066 N N . HIS A 1 385 ? 5.707 6.482 -23.706 1.00 97.38 385 HIS A N 1
ATOM 3067 C CA . HIS A 1 385 ? 5.241 6.935 -25.017 1.00 97.38 385 HIS A CA 1
ATOM 3068 C C . HIS A 1 385 ? 5.650 8.384 -25.311 1.00 97.38 385 HIS A C 1
ATOM 3070 O O . HIS A 1 385 ? 6.097 8.656 -26.428 1.00 97.38 385 HIS A O 1
ATOM 3076 N N . LEU A 1 386 ? 5.560 9.297 -24.336 1.00 95.44 386 LEU A N 1
ATOM 3077 C CA . LEU A 1 386 ? 6.021 10.685 -24.489 1.00 95.44 386 LEU A CA 1
ATOM 3078 C C . LEU A 1 386 ? 7.517 10.750 -24.828 1.00 95.44 386 LEU A C 1
ATOM 3080 O O . LEU A 1 386 ? 7.898 11.431 -25.784 1.00 95.44 386 LEU A O 1
ATOM 3084 N N . LEU A 1 387 ? 8.350 9.990 -24.110 1.00 96.75 387 LEU A N 1
ATOM 3085 C CA . LEU A 1 387 ? 9.790 9.899 -24.377 1.00 96.75 387 LEU A CA 1
ATOM 3086 C C . LEU A 1 387 ? 10.095 9.313 -25.764 1.00 96.75 387 LEU A C 1
ATOM 3088 O O . LEU A 1 387 ? 10.960 9.811 -26.475 1.00 96.75 387 LEU A O 1
ATOM 3092 N N . ASN A 1 388 ? 9.388 8.262 -26.183 1.00 97.12 388 ASN A N 1
ATOM 3093 C CA . ASN A 1 388 ? 9.605 7.655 -27.499 1.00 97.12 388 ASN A CA 1
ATOM 3094 C C . ASN A 1 388 ? 9.142 8.563 -28.651 1.00 97.12 388 ASN A C 1
ATOM 3096 O O . ASN A 1 388 ? 9.760 8.586 -29.715 1.00 97.12 388 ASN A O 1
ATOM 3100 N N . ASN A 1 389 ? 8.056 9.310 -28.457 1.00 95.25 389 ASN A N 1
ATOM 3101 C CA . ASN A 1 389 ? 7.530 10.205 -29.484 1.00 95.25 389 ASN A CA 1
ATOM 3102 C C . ASN A 1 389 ? 8.427 11.433 -29.695 1.00 95.25 389 ASN A C 1
ATOM 3104 O O . ASN A 1 389 ? 8.573 11.869 -30.837 1.00 95.25 389 ASN A O 1
ATOM 3108 N N . SER A 1 390 ? 9.070 11.948 -28.641 1.00 93.81 390 SER A N 1
ATOM 3109 C CA . SER A 1 390 ? 9.941 13.131 -28.734 1.00 93.81 390 SER A CA 1
ATOM 3110 C C . SER A 1 390 ? 11.183 12.912 -29.607 1.00 93.81 390 SER A C 1
ATOM 3112 O O . SER A 1 390 ? 11.715 13.865 -30.171 1.00 93.81 390 SER A O 1
ATOM 3114 N N . ILE A 1 391 ? 11.633 11.666 -29.767 1.00 94.31 391 ILE A N 1
ATOM 3115 C CA . ILE A 1 391 ? 12.833 11.300 -30.539 1.00 94.31 391 ILE A CA 1
ATOM 3116 C C . ILE A 1 391 ? 12.524 10.774 -31.946 1.00 94.31 391 ILE A C 1
ATOM 3118 O O . ILE A 1 391 ? 13.429 10.345 -32.671 1.00 94.31 391 ILE A O 1
ATOM 3122 N N . LYS A 1 392 ? 11.246 10.740 -32.334 1.00 94.25 392 LYS A N 1
ATOM 3123 C CA . LYS A 1 392 ? 10.812 10.077 -33.561 1.00 94.25 392 LYS A CA 1
ATOM 3124 C C . LYS A 1 392 ? 11.462 10.714 -34.793 1.00 94.25 392 LYS A C 1
ATOM 3126 O O . LYS A 1 392 ? 11.310 11.906 -35.037 1.00 94.25 392 LYS A O 1
ATOM 3131 N N . ASN A 1 393 ? 12.131 9.897 -35.609 1.00 90.75 393 ASN A N 1
ATOM 3132 C CA . ASN A 1 393 ? 12.841 10.323 -36.825 1.00 90.75 393 ASN A CA 1
ATOM 3133 C C . ASN A 1 393 ? 13.986 11.337 -36.590 1.00 90.75 393 ASN A C 1
ATOM 3135 O O . ASN A 1 393 ? 14.382 12.021 -37.535 1.00 90.75 393 ASN A O 1
ATOM 3139 N N . LYS A 1 394 ? 14.536 11.424 -35.369 1.00 93.19 394 LYS A N 1
ATOM 3140 C CA . LYS A 1 394 ? 15.670 12.300 -35.020 1.00 93.19 394 LYS A CA 1
ATOM 3141 C C . LYS A 1 394 ? 16.954 11.488 -34.830 1.00 93.19 394 LYS A C 1
ATOM 3143 O O . LYS A 1 394 ? 16.919 10.393 -34.262 1.00 93.19 394 LYS A O 1
ATOM 3148 N N . LYS A 1 395 ? 18.093 12.014 -35.295 1.00 94.00 395 LYS A N 1
ATOM 3149 C CA . LYS A 1 395 ? 19.416 11.410 -35.058 1.00 94.00 395 LYS A CA 1
ATOM 3150 C C . LYS A 1 395 ? 20.024 11.931 -33.764 1.00 94.00 395 LYS A C 1
ATOM 3152 O O . LYS A 1 395 ? 19.744 13.052 -33.352 1.00 94.00 395 LYS A O 1
ATOM 3157 N N . LEU A 1 396 ? 20.953 11.164 -33.195 1.00 92.81 396 LEU A N 1
ATOM 3158 C CA . LEU A 1 396 ? 21.779 11.634 -32.077 1.00 92.81 396 LEU A CA 1
ATOM 3159 C C . LEU A 1 396 ? 22.578 12.901 -32.433 1.00 92.81 396 LEU A C 1
ATOM 3161 O O . LEU A 1 396 ? 22.731 13.780 -31.590 1.00 92.81 396 LEU A O 1
ATOM 3165 N N . SER A 1 397 ? 23.040 13.017 -33.684 1.00 89.56 397 SER A N 1
ATOM 3166 C CA . SER A 1 397 ? 23.744 14.201 -34.197 1.00 89.56 397 SER A CA 1
ATOM 3167 C C . SER A 1 397 ? 22.894 15.468 -34.230 1.00 89.56 397 SER A C 1
ATOM 3169 O O . SER A 1 397 ? 23.444 16.565 -34.240 1.00 89.56 397 SER A O 1
ATOM 3171 N N . ASP A 1 398 ? 21.570 15.320 -34.273 1.00 87.38 398 ASP A N 1
ATOM 3172 C CA . ASP A 1 398 ? 20.636 16.429 -34.469 1.00 87.38 398 ASP A CA 1
ATOM 3173 C C . ASP A 1 398 ? 20.165 17.016 -33.125 1.00 87.38 398 ASP A C 1
ATOM 3175 O O . ASP A 1 398 ? 19.382 17.969 -33.109 1.00 87.38 398 ASP A O 1
ATOM 3179 N N . LEU A 1 399 ? 20.641 16.454 -32.003 1.00 87.31 399 LEU A N 1
ATOM 3180 C CA . LEU A 1 399 ? 20.236 16.834 -30.656 1.00 87.31 399 LEU A CA 1
ATOM 3181 C C . LEU A 1 399 ? 20.521 18.314 -30.395 1.00 87.31 399 LEU A C 1
ATOM 3183 O O . LEU A 1 399 ? 21.673 18.748 -30.298 1.00 87.31 399 LEU A O 1
ATOM 3187 N N . LYS A 1 400 ? 19.453 19.075 -30.163 1.00 82.69 400 LYS A N 1
ATOM 3188 C CA . LYS A 1 400 ? 19.558 20.432 -29.626 1.00 82.69 400 LYS A CA 1
ATOM 3189 C C . LYS A 1 400 ? 19.755 20.350 -28.119 1.00 82.69 400 LYS A C 1
ATOM 3191 O O . LYS A 1 400 ? 18.847 19.951 -27.388 1.00 82.69 400 LYS A O 1
ATOM 3196 N N . VAL A 1 401 ? 20.946 20.720 -27.656 1.00 79.50 401 VAL A N 1
ATOM 3197 C CA . VAL A 1 401 ? 21.257 20.754 -26.224 1.00 79.50 401 VAL A CA 1
ATOM 3198 C C . VAL A 1 401 ? 20.366 21.795 -25.553 1.00 79.50 401 VAL A C 1
ATOM 3200 O O . VAL A 1 401 ? 20.348 22.953 -25.957 1.00 79.50 401 VAL A O 1
ATOM 3203 N N . SER A 1 402 ? 19.603 21.366 -24.550 1.00 79.19 402 SER A N 1
ATOM 3204 C CA . SER A 1 402 ? 18.776 22.272 -23.756 1.00 79.19 402 SER A CA 1
ATOM 3205 C C . SER A 1 402 ? 19.629 23.062 -22.760 1.00 79.19 402 SER A C 1
ATOM 3207 O O . SER A 1 402 ? 20.445 22.475 -22.049 1.00 79.19 402 SER A O 1
ATOM 3209 N N . ASP A 1 403 ? 19.353 24.361 -22.627 1.00 76.62 403 ASP A N 1
ATOM 3210 C CA . ASP A 1 403 ? 19.949 25.236 -21.603 1.00 76.62 403 ASP A CA 1
ATOM 3211 C C . ASP A 1 403 ? 19.330 25.043 -20.205 1.00 76.62 403 ASP A C 1
ATOM 3213 O O . ASP A 1 403 ? 19.623 25.786 -19.266 1.00 76.62 403 ASP A O 1
ATOM 3217 N N . SER A 1 404 ? 18.447 24.050 -20.033 1.00 82.94 404 SER A N 1
ATOM 3218 C CA . SER A 1 404 ? 17.881 23.715 -18.728 1.00 82.94 404 SER A CA 1
ATOM 3219 C C . SER A 1 404 ? 18.993 23.369 -17.739 1.00 82.94 404 SER A C 1
ATOM 3221 O O . SER A 1 404 ? 19.697 22.365 -17.889 1.00 82.94 404 SER A O 1
ATOM 3223 N N . SER A 1 405 ? 19.099 24.169 -16.676 1.00 84.44 405 SER A N 1
ATOM 3224 C CA . SER A 1 405 ? 20.042 23.927 -15.586 1.00 84.44 405 SER A CA 1
ATOM 3225 C C . SER A 1 405 ? 19.878 22.513 -15.029 1.00 84.44 405 SER A C 1
ATOM 3227 O O . SER A 1 405 ? 20.871 21.816 -14.846 1.00 84.44 405 SER A O 1
ATOM 3229 N N . THR A 1 406 ? 18.648 22.032 -14.838 1.00 87.69 406 THR A N 1
ATOM 3230 C CA . THR A 1 406 ? 18.373 20.669 -14.366 1.00 87.69 406 THR A CA 1
ATOM 3231 C C . THR A 1 406 ? 18.973 19.601 -15.281 1.00 87.69 406 THR A C 1
ATOM 3233 O O . THR A 1 406 ? 19.612 18.676 -14.785 1.00 87.69 406 THR A O 1
ATOM 3236 N N . LEU A 1 407 ? 18.819 19.719 -16.606 1.00 88.81 407 LEU A N 1
ATOM 3237 C CA . LEU A 1 407 ? 19.375 18.745 -17.556 1.00 88.81 407 LEU A CA 1
ATOM 3238 C C . LEU A 1 407 ? 20.909 18.754 -17.556 1.00 88.81 407 LEU A C 1
ATOM 3240 O O . LEU A 1 407 ? 21.531 17.693 -17.630 1.00 88.81 407 LEU A O 1
ATOM 3244 N N . ILE A 1 408 ? 21.522 19.930 -17.412 1.00 89.12 408 ILE A N 1
ATOM 3245 C CA . ILE A 1 408 ? 22.979 20.066 -17.284 1.00 89.12 408 ILE A CA 1
ATOM 3246 C C . ILE A 1 408 ? 23.474 19.378 -16.003 1.00 89.12 408 ILE A C 1
ATOM 3248 O O . ILE A 1 408 ? 24.434 18.607 -16.053 1.00 89.12 408 ILE A O 1
ATOM 3252 N N . HIS A 1 409 ? 22.803 19.593 -14.868 1.00 91.75 409 HIS A N 1
ATOM 3253 C CA . HIS A 1 409 ? 23.154 18.934 -13.606 1.00 91.75 409 HIS A CA 1
ATOM 3254 C C . HIS A 1 409 ? 22.946 17.414 -13.672 1.00 91.75 409 HIS A C 1
ATOM 3256 O O . HIS A 1 409 ? 23.825 16.671 -13.239 1.00 91.75 409 HIS A O 1
ATOM 3262 N N . LEU A 1 410 ? 21.858 16.935 -14.289 1.00 92.81 410 LEU A N 1
ATOM 3263 C CA . LEU A 1 410 ? 21.635 15.502 -14.527 1.00 92.81 410 LEU A CA 1
ATOM 3264 C C . LEU A 1 410 ? 22.713 14.887 -15.427 1.00 92.81 410 LEU A C 1
ATOM 3266 O O . LEU A 1 410 ? 23.129 13.757 -15.200 1.00 92.81 410 LEU A O 1
ATOM 3270 N N . LYS A 1 411 ? 23.213 15.611 -16.430 1.00 90.12 411 LYS A N 1
ATOM 3271 C CA . LYS A 1 411 ? 24.337 15.140 -17.252 1.00 90.12 411 LYS A CA 1
ATOM 3272 C C . LYS A 1 411 ? 25.637 15.068 -16.443 1.00 90.12 411 LYS A C 1
ATOM 3274 O O . LYS A 1 411 ? 26.378 14.090 -16.547 1.00 90.12 411 LYS A O 1
ATOM 3279 N N . ASN A 1 412 ? 25.908 16.089 -15.631 1.00 92.06 412 ASN A N 1
ATOM 3280 C CA . ASN A 1 412 ? 27.094 16.137 -14.774 1.00 92.06 412 ASN A CA 1
ATOM 3281 C C . ASN A 1 412 ? 27.078 15.039 -13.704 1.00 92.06 412 ASN A C 1
ATOM 3283 O O . ASN A 1 412 ? 28.127 14.464 -13.436 1.00 92.06 412 ASN A O 1
ATOM 3287 N N . LEU A 1 413 ? 25.902 14.685 -13.178 1.00 94.88 413 LEU A N 1
ATOM 3288 C CA . LEU A 1 413 ? 25.708 13.551 -12.273 1.00 94.88 413 LEU A CA 1
ATOM 3289 C C . LEU A 1 413 ? 26.334 12.265 -12.837 1.00 94.88 413 LEU A C 1
ATOM 3291 O O . LEU A 1 413 ? 27.187 11.673 -12.182 1.00 94.88 413 LEU A O 1
ATOM 3295 N N . PHE A 1 414 ? 25.989 11.850 -14.062 1.00 95.06 414 PHE A N 1
ATOM 3296 C CA . PHE A 1 414 ? 26.553 10.616 -14.639 1.00 95.06 414 PHE A CA 1
ATOM 3297 C C . PHE A 1 414 ? 28.050 10.717 -14.908 1.00 95.06 414 PHE A C 1
ATOM 3299 O O . PHE A 1 414 ? 28.754 9.715 -14.799 1.00 95.06 414 PHE A O 1
ATOM 3306 N N . LYS A 1 415 ? 28.558 11.916 -15.211 1.00 94.12 415 LYS A N 1
ATOM 3307 C CA . LYS A 1 415 ? 30.002 12.143 -15.313 1.00 94.12 415 LYS A CA 1
ATOM 3308 C C . LYS A 1 415 ? 30.689 11.907 -13.965 1.00 94.12 415 LYS A C 1
ATOM 3310 O O . LYS A 1 415 ? 31.662 11.164 -13.925 1.00 94.12 415 LYS A O 1
ATOM 3315 N N . THR A 1 416 ? 30.151 12.461 -12.877 1.00 94.75 416 THR A N 1
ATOM 3316 C CA . THR A 1 416 ? 30.656 12.238 -11.513 1.00 94.75 416 THR A CA 1
ATOM 3317 C C . THR A 1 416 ? 30.637 10.754 -11.146 1.00 94.75 416 THR A C 1
ATOM 3319 O O . THR A 1 416 ? 31.656 10.220 -10.720 1.00 94.75 416 THR A O 1
ATOM 3322 N N . LEU A 1 417 ? 29.520 10.055 -11.380 1.00 95.81 417 LEU A N 1
ATOM 3323 C CA . LEU A 1 417 ? 29.399 8.621 -11.076 1.00 95.81 417 LEU A CA 1
ATOM 3324 C C . LEU A 1 417 ? 30.370 7.755 -11.897 1.00 95.81 417 LEU A C 1
ATOM 3326 O O . LEU A 1 417 ? 30.918 6.775 -11.388 1.00 95.81 417 LEU A O 1
ATOM 3330 N N . LYS A 1 418 ? 30.606 8.129 -13.158 1.00 94.75 418 LYS A N 1
ATOM 3331 C CA . LYS A 1 418 ? 31.594 7.487 -14.031 1.00 94.75 418 LYS A CA 1
ATOM 3332 C C . LYS A 1 418 ? 33.024 7.736 -13.556 1.00 94.75 418 LYS A C 1
ATOM 3334 O O . LYS A 1 418 ? 33.833 6.814 -13.560 1.00 94.75 418 LYS A O 1
ATOM 3339 N N . ASP A 1 419 ? 33.346 8.955 -13.127 1.00 94.12 419 ASP A N 1
ATOM 3340 C CA . ASP A 1 419 ? 34.678 9.283 -12.615 1.00 94.12 419 ASP A CA 1
ATOM 3341 C C . ASP A 1 419 ? 35.020 8.484 -11.344 1.00 94.12 419 ASP A C 1
ATOM 3343 O O . ASP A 1 419 ? 36.168 8.060 -11.196 1.00 94.12 419 ASP A O 1
ATOM 3347 N N . GLU A 1 420 ? 34.031 8.163 -10.500 1.00 94.19 420 GLU A N 1
ATOM 3348 C CA . GLU A 1 420 ? 34.222 7.301 -9.322 1.00 94.19 420 GLU A CA 1
ATOM 3349 C C . GLU A 1 420 ? 34.686 5.876 -9.665 1.00 94.19 420 GLU A C 1
ATOM 3351 O O . GLU A 1 420 ? 35.366 5.247 -8.856 1.00 94.19 420 GLU A O 1
ATOM 3356 N N . ILE A 1 421 ? 34.422 5.360 -10.873 1.00 94.12 421 ILE A N 1
ATOM 3357 C CA . ILE A 1 421 ? 34.917 4.033 -11.297 1.00 94.12 421 ILE A CA 1
ATOM 3358 C C . ILE A 1 421 ? 36.453 3.968 -11.206 1.00 94.12 421 ILE A C 1
ATOM 3360 O O . ILE A 1 421 ? 37.020 2.930 -10.856 1.00 94.12 421 ILE A O 1
ATOM 3364 N N . LYS A 1 422 ? 37.145 5.092 -11.444 1.00 91.75 422 LYS A N 1
ATOM 3365 C CA . LYS A 1 422 ? 38.616 5.184 -11.378 1.00 91.75 422 LYS A CA 1
ATOM 3366 C C . LYS A 1 422 ? 39.162 4.923 -9.971 1.00 91.75 422 LYS A C 1
ATOM 3368 O O . LYS A 1 422 ? 40.289 4.436 -9.849 1.00 91.75 422 LYS A O 1
ATOM 3373 N N . ASN A 1 423 ? 38.373 5.223 -8.938 1.00 91.81 423 ASN A N 1
ATOM 3374 C CA . ASN A 1 423 ? 38.745 5.046 -7.533 1.00 91.81 423 ASN A CA 1
ATOM 3375 C C . ASN A 1 423 ? 38.610 3.583 -7.080 1.00 91.81 423 ASN A C 1
ATOM 3377 O O . ASN A 1 423 ? 39.307 3.155 -6.163 1.00 91.81 423 ASN A O 1
ATOM 3381 N N . PHE A 1 424 ? 37.773 2.793 -7.758 1.00 91.19 424 PHE A N 1
ATOM 3382 C CA . PHE A 1 424 ? 37.472 1.407 -7.395 1.00 91.19 424 PHE A CA 1
ATOM 3383 C C . PHE A 1 424 ? 37.872 0.454 -8.519 1.00 91.19 424 PHE A C 1
ATOM 3385 O O . PHE A 1 424 ? 37.027 -0.146 -9.184 1.00 91.19 424 PHE A O 1
ATOM 3392 N N . LYS A 1 425 ? 39.183 0.313 -8.741 1.00 86.50 425 LYS A N 1
ATOM 3393 C CA . LYS A 1 425 ? 39.722 -0.593 -9.766 1.00 86.50 425 LYS A CA 1
ATOM 3394 C C . LYS A 1 425 ? 39.290 -2.052 -9.513 1.00 86.50 425 LYS A C 1
ATOM 3396 O O . LYS A 1 425 ? 39.165 -2.462 -8.354 1.00 86.50 425 LYS A O 1
ATOM 3401 N N . PRO A 1 426 ? 39.055 -2.847 -10.572 1.00 85.44 426 PRO A N 1
ATOM 3402 C CA . PRO A 1 426 ? 38.677 -4.249 -10.430 1.00 85.44 426 PRO A CA 1
ATOM 3403 C C . PRO A 1 426 ? 39.806 -5.052 -9.779 1.00 85.44 426 PRO A C 1
ATOM 3405 O O . PRO A 1 426 ? 40.969 -4.910 -10.151 1.00 85.44 426 PRO A O 1
ATOM 3408 N N . VAL A 1 427 ? 39.466 -5.916 -8.819 1.00 83.62 427 VAL A N 1
ATOM 3409 C CA . VAL A 1 427 ? 40.441 -6.854 -8.238 1.00 83.62 427 VAL A CA 1
ATOM 3410 C C . VAL A 1 427 ? 40.824 -7.902 -9.286 1.00 83.62 427 VAL A C 1
ATOM 3412 O O . VAL A 1 427 ? 39.941 -8.453 -9.952 1.00 83.62 427 VAL A O 1
ATOM 3415 N N . GLU A 1 428 ? 42.119 -8.204 -9.417 1.00 71.62 428 GLU A N 1
ATOM 3416 C CA . GLU A 1 428 ? 42.609 -9.278 -10.286 1.00 71.62 428 GLU A CA 1
ATOM 3417 C C . GLU A 1 428 ? 42.134 -10.643 -9.775 1.00 71.62 428 GLU A C 1
ATOM 3419 O O . GLU A 1 428 ? 42.671 -11.217 -8.832 1.00 71.62 428 GLU A O 1
ATOM 3424 N N . ASN A 1 429 ? 41.102 -11.178 -10.424 1.00 62.31 429 ASN A N 1
ATOM 3425 C CA . ASN A 1 429 ? 40.528 -12.487 -10.130 1.00 62.31 429 ASN A CA 1
ATOM 3426 C C . ASN A 1 429 ? 40.623 -13.384 -11.371 1.00 62.31 429 ASN A C 1
ATOM 3428 O O . ASN A 1 429 ? 39.610 -13.782 -11.949 1.00 62.31 429 ASN A O 1
ATOM 3432 N N . GLY A 1 430 ? 41.848 -13.740 -11.782 1.00 55.81 430 GLY A N 1
ATOM 3433 C CA . GLY A 1 430 ? 42.116 -14.508 -13.012 1.00 55.81 430 GLY A CA 1
ATOM 3434 C C . GLY A 1 430 ? 41.325 -15.824 -13.152 1.00 55.81 430 GLY A C 1
ATOM 3435 O O . GLY A 1 430 ? 41.060 -16.280 -14.266 1.00 55.81 430 GLY A O 1
ATOM 3436 N N . LYS A 1 431 ? 40.845 -16.407 -12.044 1.00 54.41 431 LYS A N 1
ATOM 3437 C CA . LYS A 1 431 ? 40.051 -17.651 -12.030 1.00 54.41 431 LYS A CA 1
ATOM 3438 C C . LYS A 1 431 ? 38.525 -17.458 -12.069 1.00 54.41 431 LYS A C 1
ATOM 3440 O O . LYS A 1 431 ? 37.826 -18.416 -12.385 1.00 54.41 431 LYS A O 1
ATOM 3445 N N . SER A 1 432 ? 37.990 -16.263 -11.797 1.00 64.50 432 SER A N 1
ATOM 3446 C CA . SER A 1 432 ? 36.532 -16.037 -11.772 1.00 64.50 432 SER A CA 1
ATOM 3447 C C . SER A 1 432 ? 35.986 -15.663 -13.157 1.00 64.50 432 SER A C 1
ATOM 3449 O O . SER A 1 432 ? 36.678 -15.036 -13.958 1.00 64.50 432 SER A O 1
ATOM 3451 N N . ARG A 1 433 ? 34.749 -16.077 -13.449 1.00 67.25 433 ARG A N 1
ATOM 3452 C CA . ARG A 1 433 ? 33.941 -15.690 -14.632 1.00 67.25 433 ARG A CA 1
ATOM 3453 C C . ARG A 1 433 ? 32.670 -14.914 -14.240 1.00 67.25 433 ARG A C 1
ATOM 3455 O O . ARG A 1 433 ? 31.768 -14.737 -15.051 1.00 67.25 433 ARG A O 1
ATOM 3462 N N . PHE A 1 434 ? 32.608 -14.546 -12.965 1.00 75.88 434 PHE A N 1
ATOM 3463 C CA . PHE A 1 434 ? 31.483 -13.952 -12.250 1.00 75.88 434 PHE A CA 1
ATOM 3464 C C . PHE A 1 434 ? 31.840 -12.527 -11.813 1.00 75.88 434 PHE A C 1
ATOM 3466 O O . PHE A 1 434 ? 33.023 -12.163 -11.842 1.00 75.88 434 PHE A O 1
ATOM 3473 N N . GLY A 1 435 ? 30.838 -11.755 -11.389 1.00 80.25 435 GLY A N 1
ATOM 3474 C CA . GLY A 1 435 ? 30.970 -10.324 -11.100 1.00 80.25 435 GLY A CA 1
ATOM 3475 C C . GLY A 1 435 ? 32.128 -9.948 -10.164 1.00 80.25 435 GLY A C 1
ATOM 3476 O O . GLY A 1 435 ? 32.437 -10.648 -9.192 1.00 80.25 435 GLY A O 1
ATOM 3477 N N . ASN A 1 436 ? 32.785 -8.823 -10.453 1.00 86.94 436 ASN A N 1
ATOM 3478 C CA . ASN A 1 436 ? 33.921 -8.310 -9.694 1.00 86.94 436 ASN A CA 1
ATOM 3479 C C . ASN A 1 436 ? 33.458 -7.655 -8.375 1.00 86.94 436 ASN A C 1
ATOM 3481 O O . ASN A 1 436 ? 32.663 -6.712 -8.412 1.00 86.94 436 ASN A O 1
ATOM 3485 N N . PRO A 1 437 ? 33.991 -8.069 -7.209 1.00 88.81 437 PRO A N 1
ATOM 3486 C CA . PRO A 1 437 ? 33.607 -7.504 -5.915 1.00 88.81 437 PRO A CA 1
ATOM 3487 C C . PRO A 1 437 ? 33.803 -5.990 -5.773 1.00 88.81 437 PRO A C 1
ATOM 3489 O O . PRO A 1 437 ? 33.081 -5.386 -4.981 1.00 88.81 437 PRO A O 1
ATOM 3492 N N . SER A 1 438 ? 34.712 -5.363 -6.536 1.00 91.81 438 SER A N 1
ATOM 3493 C CA . SER A 1 438 ? 34.916 -3.904 -6.514 1.00 91.81 438 SER A CA 1
ATOM 3494 C C . SER A 1 438 ? 33.647 -3.115 -6.855 1.00 91.81 438 SER A C 1
ATOM 3496 O O . SER A 1 438 ? 33.501 -1.985 -6.394 1.00 91.81 438 SER A O 1
ATOM 3498 N N . PHE A 1 439 ? 32.689 -3.722 -7.568 1.00 94.12 439 PHE A N 1
ATOM 3499 C CA . PHE A 1 439 ? 31.372 -3.125 -7.800 1.00 94.12 439 PHE A CA 1
ATOM 3500 C C . PHE A 1 439 ? 30.652 -2.766 -6.497 1.00 94.12 439 PHE A C 1
ATOM 3502 O O . PHE A 1 439 ? 29.982 -1.744 -6.433 1.00 94.12 439 PHE A O 1
ATOM 3509 N N . ARG A 1 440 ? 30.812 -3.568 -5.436 1.00 94.00 440 ARG A N 1
ATOM 3510 C CA . ARG A 1 440 ? 30.169 -3.310 -4.137 1.00 94.00 440 ARG A CA 1
ATOM 3511 C C . ARG A 1 440 ? 30.659 -2.017 -3.506 1.00 94.00 440 ARG A C 1
ATOM 3513 O O . ARG A 1 440 ? 29.848 -1.288 -2.951 1.00 94.00 440 ARG A O 1
ATOM 3520 N N . LEU A 1 441 ? 31.958 -1.748 -3.625 1.00 93.62 441 LEU A N 1
ATOM 3521 C CA . LEU A 1 441 ? 32.588 -0.539 -3.097 1.00 93.62 441 LEU A CA 1
ATOM 3522 C C . LEU A 1 441 ? 32.149 0.692 -3.892 1.00 93.62 441 LEU A C 1
ATOM 3524 O O . LEU A 1 441 ? 31.784 1.705 -3.304 1.00 93.62 441 LEU A O 1
ATOM 3528 N N . TRP A 1 442 ? 32.107 0.580 -5.225 1.00 96.38 442 TRP A N 1
ATOM 3529 C CA . TRP A 1 442 ? 31.552 1.638 -6.069 1.00 96.38 442 TRP A CA 1
ATOM 3530 C C . TRP A 1 442 ? 30.077 1.900 -5.725 1.00 96.38 442 TRP A C 1
ATOM 3532 O O . TRP A 1 442 ? 29.692 3.045 -5.515 1.00 96.38 442 TRP A O 1
ATOM 3542 N N . PHE A 1 443 ? 29.267 0.849 -5.569 1.00 96.31 443 PHE A N 1
ATOM 3543 C CA . PHE A 1 443 ? 27.847 0.965 -5.225 1.00 96.31 443 PHE A CA 1
ATOM 3544 C C . PHE A 1 443 ? 27.634 1.629 -3.854 1.00 96.31 443 PHE A C 1
ATOM 3546 O O . PHE A 1 443 ? 26.791 2.513 -3.730 1.00 96.31 443 PHE A O 1
ATOM 3553 N N . GLU A 1 444 ? 28.424 1.257 -2.840 1.00 95.44 444 GLU A N 1
ATOM 3554 C CA . GLU A 1 444 ? 28.433 1.913 -1.520 1.00 95.44 444 GLU A CA 1
ATOM 3555 C C . GLU A 1 444 ? 28.785 3.394 -1.620 1.00 95.44 444 GLU A C 1
ATOM 3557 O O . GLU A 1 444 ? 28.168 4.226 -0.953 1.00 95.44 444 GLU A O 1
ATOM 3562 N N . LYS A 1 445 ? 29.742 3.743 -2.487 1.00 95.94 445 LYS A N 1
ATOM 3563 C CA . LYS A 1 445 ? 30.093 5.143 -2.701 1.00 95.94 445 LYS A CA 1
ATOM 3564 C C . LYS A 1 445 ? 28.945 5.925 -3.333 1.00 95.94 445 LYS A C 1
ATOM 3566 O O . LYS A 1 445 ? 28.671 7.045 -2.910 1.00 95.94 445 LYS A O 1
ATOM 3571 N N . VAL A 1 446 ? 28.254 5.348 -4.315 1.00 96.31 446 VAL A N 1
ATOM 3572 C CA . VAL A 1 446 ? 27.071 5.974 -4.927 1.00 96.31 446 VAL A CA 1
ATOM 3573 C C . VAL A 1 446 ? 25.947 6.153 -3.905 1.00 96.31 446 VAL A C 1
ATOM 3575 O O . VAL A 1 446 ? 25.340 7.222 -3.851 1.00 96.31 446 VAL A O 1
ATOM 3578 N N . GLU A 1 447 ? 25.705 5.153 -3.059 1.00 95.12 447 GLU A N 1
ATOM 3579 C CA . GLU A 1 447 ? 24.742 5.233 -1.955 1.00 95.12 447 GLU A CA 1
ATOM 3580 C C . GLU A 1 447 ? 25.084 6.388 -0.993 1.00 95.12 447 GLU A C 1
ATOM 3582 O O . GLU A 1 447 ? 24.226 7.223 -0.697 1.00 95.12 447 GLU A O 1
ATOM 3587 N N . GLU A 1 448 ? 26.351 6.517 -0.591 1.00 94.31 448 GLU A N 1
ATOM 3588 C CA . GLU A 1 448 ? 26.833 7.631 0.236 1.00 94.31 448 GLU A CA 1
ATOM 3589 C C . GLU A 1 448 ? 26.616 8.996 -0.448 1.00 94.31 448 GLU A C 1
ATOM 3591 O O . GLU A 1 448 ? 26.131 9.943 0.180 1.00 94.31 448 GLU A O 1
ATOM 3596 N N . LEU A 1 449 ? 26.941 9.110 -1.739 1.00 95.19 449 LEU A N 1
ATOM 3597 C CA . LEU A 1 449 ? 26.779 10.352 -2.499 1.00 95.19 449 LEU A CA 1
ATOM 3598 C C . LEU A 1 449 ? 25.306 10.783 -2.597 1.00 95.19 449 LEU A C 1
ATOM 3600 O O . LEU A 1 449 ? 24.992 11.968 -2.451 1.00 95.19 449 LEU A O 1
ATOM 3604 N N . LEU A 1 450 ? 24.392 9.838 -2.823 1.00 93.19 450 LEU A N 1
ATOM 3605 C CA . LEU A 1 450 ? 22.962 10.125 -2.955 1.00 93.19 450 LEU A CA 1
ATOM 3606 C C . LEU A 1 450 ? 22.316 10.463 -1.606 1.00 93.19 450 LEU A C 1
ATOM 3608 O O . LEU A 1 450 ? 21.618 11.477 -1.496 1.00 93.19 450 LEU A O 1
ATOM 3612 N N . PHE A 1 451 ? 22.550 9.647 -0.576 1.00 90.69 451 PHE A N 1
ATOM 3613 C CA . PHE A 1 451 ? 21.832 9.759 0.695 1.00 90.69 451 PHE A CA 1
ATOM 3614 C C . PHE A 1 451 ? 22.527 10.657 1.719 1.00 90.69 451 PHE A C 1
ATOM 3616 O O . PHE A 1 451 ? 21.836 11.446 2.360 1.00 90.69 451 PHE A O 1
ATOM 3623 N N . ASN A 1 452 ? 23.858 10.630 1.835 1.00 89.44 452 ASN A N 1
ATOM 3624 C CA . ASN A 1 452 ? 24.570 11.446 2.827 1.00 89.44 452 ASN A CA 1
ATOM 3625 C C . ASN A 1 452 ? 24.980 12.807 2.258 1.00 89.44 452 ASN A C 1
ATOM 3627 O O . ASN A 1 452 ? 24.757 13.833 2.896 1.00 89.44 452 ASN A O 1
ATOM 3631 N N . GLN A 1 453 ? 25.549 12.828 1.049 1.00 89.19 453 GLN A N 1
ATOM 3632 C CA . GLN A 1 453 ? 26.057 14.066 0.435 1.00 89.19 453 GLN A CA 1
ATOM 3633 C C . GLN A 1 453 ? 25.008 14.813 -0.406 1.00 89.19 453 GLN A C 1
ATOM 3635 O O . GLN A 1 453 ? 25.260 15.926 -0.861 1.00 89.19 453 GLN A O 1
ATOM 3640 N N . ASN A 1 454 ? 23.819 14.226 -0.579 1.00 88.81 454 ASN A N 1
ATOM 3641 C CA . ASN A 1 454 ? 22.690 14.795 -1.315 1.00 88.81 454 ASN A CA 1
ATOM 3642 C C . ASN A 1 454 ? 23.071 15.300 -2.719 1.00 88.81 454 ASN A C 1
ATOM 3644 O O . ASN A 1 454 ? 22.841 16.460 -3.079 1.00 88.81 454 ASN A O 1
ATOM 3648 N N . LEU A 1 455 ? 23.643 14.408 -3.530 1.00 91.56 455 LEU A N 1
ATOM 3649 C CA . LEU A 1 455 ? 24.086 14.715 -4.894 1.00 91.56 455 LEU A CA 1
ATOM 3650 C C . LEU A 1 455 ? 22.966 15.282 -5.795 1.00 91.56 455 LEU A C 1
ATOM 3652 O O . LEU A 1 455 ? 23.249 16.004 -6.748 1.00 91.56 455 LEU A O 1
ATOM 3656 N N . LEU A 1 456 ? 21.696 15.011 -5.474 1.00 92.38 456 LEU A N 1
ATOM 3657 C CA . LEU A 1 456 ? 20.520 15.538 -6.178 1.00 92.38 456 LEU A CA 1
ATOM 3658 C C . LEU A 1 456 ? 19.931 16.820 -5.556 1.00 92.38 456 LEU A C 1
ATOM 3660 O O . LEU A 1 456 ? 18.798 17.194 -5.862 1.00 92.38 456 LEU A O 1
ATOM 3664 N N . SER A 1 457 ? 20.683 17.529 -4.711 1.00 91.12 457 SER A N 1
ATOM 3665 C CA . SER A 1 457 ? 20.240 18.772 -4.052 1.00 91.12 457 SER A CA 1
ATOM 3666 C C . SER A 1 457 ? 19.712 19.844 -5.017 1.00 91.12 457 SER A C 1
ATOM 3668 O O . SER A 1 457 ? 18.780 20.571 -4.673 1.00 91.12 457 SER A O 1
ATOM 3670 N N . PHE A 1 458 ? 20.217 19.890 -6.255 1.00 89.06 458 PHE A N 1
ATOM 3671 C CA . PHE A 1 458 ? 19.749 20.802 -7.307 1.00 89.06 458 PHE A CA 1
ATOM 3672 C C . PHE A 1 458 ? 18.268 20.609 -7.697 1.00 89.06 458 PHE A C 1
ATOM 3674 O O . PHE A 1 458 ? 17.687 21.491 -8.326 1.00 89.06 458 PHE A O 1
ATOM 3681 N N . LEU A 1 459 ? 17.635 19.491 -7.319 1.00 88.12 459 LEU A N 1
ATOM 3682 C CA . LEU A 1 459 ? 16.208 19.235 -7.546 1.00 88.12 459 LEU A CA 1
ATOM 3683 C C . LEU A 1 459 ? 15.290 19.930 -6.525 1.00 88.12 459 LEU A C 1
ATOM 3685 O O . LEU A 1 459 ? 14.098 20.081 -6.796 1.00 88.12 459 LEU A O 1
ATOM 3689 N N . SER A 1 460 ? 15.826 20.368 -5.375 1.00 86.06 460 SER A N 1
ATOM 3690 C CA . SER A 1 460 ? 15.061 21.028 -4.299 1.00 86.06 460 SER A CA 1
ATOM 3691 C C . SER A 1 460 ? 13.819 20.231 -3.856 1.00 86.06 460 SER A C 1
ATOM 3693 O O . SER A 1 460 ? 12.700 20.747 -3.839 1.00 86.06 460 SER A O 1
ATOM 3695 N N . LEU A 1 461 ? 14.018 18.946 -3.550 1.00 84.94 461 LEU A N 1
ATOM 3696 C CA . LEU A 1 461 ? 12.974 18.013 -3.110 1.00 84.94 461 LEU A CA 1
ATOM 3697 C C . LEU A 1 461 ? 12.792 18.051 -1.587 1.00 84.94 461 LEU A C 1
ATOM 3699 O O . LEU A 1 461 ? 13.763 18.265 -0.861 1.00 84.94 461 LEU A O 1
ATOM 3703 N N . GLY A 1 462 ? 11.572 17.792 -1.104 1.00 81.88 462 GLY A N 1
ATOM 3704 C CA . GLY A 1 462 ? 11.348 17.504 0.319 1.00 81.88 462 GLY A CA 1
ATOM 3705 C C . GLY A 1 462 ? 11.910 16.132 0.715 1.00 81.88 462 GLY A C 1
ATOM 3706 O O . GLY A 1 462 ? 12.087 15.276 -0.151 1.00 81.88 462 GLY A O 1
ATOM 3707 N N . ASP A 1 463 ? 12.148 15.896 2.009 1.00 77.25 463 ASP A N 1
ATOM 3708 C CA . ASP A 1 463 ? 12.855 14.697 2.501 1.00 77.25 463 ASP A CA 1
ATOM 3709 C C . ASP A 1 463 ? 12.243 13.374 2.001 1.00 77.25 463 ASP A C 1
ATOM 3711 O O . ASP A 1 463 ? 12.939 12.545 1.422 1.00 77.25 463 ASP A O 1
ATOM 3715 N N . SER A 1 464 ? 10.918 13.217 2.099 1.00 76.44 464 SER A N 1
ATOM 3716 C CA . SER A 1 464 ? 10.222 12.012 1.615 1.00 76.44 464 SER A CA 1
ATOM 3717 C C . SER A 1 464 ? 10.326 11.817 0.094 1.00 76.44 464 SER A C 1
ATOM 3719 O O . SER A 1 464 ? 10.479 10.690 -0.372 1.00 76.44 464 SER A O 1
ATOM 3721 N N . GLN A 1 465 ? 10.271 12.901 -0.687 1.00 85.19 465 GLN A N 1
ATOM 3722 C CA . GLN A 1 465 ? 10.398 12.837 -2.147 1.00 85.19 465 GLN A CA 1
ATOM 3723 C C . GLN A 1 465 ? 11.835 12.506 -2.555 1.00 85.19 465 GLN A C 1
ATOM 3725 O O . GLN A 1 465 ? 12.055 11.753 -3.501 1.00 85.19 465 GLN A O 1
ATOM 3730 N N . ARG A 1 466 ? 12.813 13.067 -1.836 1.00 87.88 466 ARG A N 1
ATOM 3731 C CA . ARG A 1 466 ? 14.238 12.813 -2.041 1.00 87.88 466 ARG A CA 1
ATOM 3732 C C . ARG A 1 466 ? 14.570 11.344 -1.814 1.00 87.88 466 ARG A C 1
ATOM 3734 O O . ARG A 1 466 ? 15.243 10.765 -2.660 1.00 87.88 466 ARG A O 1
ATOM 3741 N N . ASP A 1 467 ? 14.092 10.746 -0.727 1.00 87.94 467 ASP A N 1
ATOM 3742 C CA . ASP A 1 467 ? 14.379 9.341 -0.420 1.00 87.94 467 ASP A CA 1
ATOM 3743 C C . ASP A 1 467 ? 13.826 8.396 -1.493 1.00 87.94 467 ASP A C 1
ATOM 3745 O O . ASP A 1 467 ? 14.522 7.479 -1.937 1.00 87.94 467 ASP A O 1
ATOM 3749 N N . GLU A 1 468 ? 12.603 8.650 -1.967 1.00 91.00 468 GLU A N 1
ATOM 3750 C CA . GLU A 1 468 ? 11.985 7.883 -3.051 1.00 91.00 468 GLU A CA 1
ATOM 3751 C C . GLU A 1 468 ? 12.745 8.051 -4.380 1.00 91.00 468 GLU A C 1
ATOM 3753 O O . GLU A 1 468 ? 13.112 7.056 -5.011 1.00 91.00 468 GLU A O 1
ATOM 3758 N N . VAL A 1 469 ? 13.063 9.288 -4.783 1.00 94.44 469 VAL A N 1
ATOM 3759 C CA . VAL A 1 469 ? 13.814 9.579 -6.021 1.00 94.44 469 VAL A CA 1
ATOM 3760 C C . VAL A 1 469 ? 15.225 8.982 -5.984 1.00 94.44 469 VAL A C 1
ATOM 3762 O O . VAL A 1 469 ? 15.651 8.354 -6.957 1.00 94.44 469 VAL A O 1
ATOM 3765 N N . ASN A 1 470 ? 15.938 9.127 -4.864 1.00 95.19 470 ASN A N 1
ATOM 3766 C CA . ASN A 1 470 ? 17.266 8.544 -4.669 1.00 95.19 470 ASN A CA 1
ATOM 3767 C C . ASN A 1 470 ? 17.226 7.015 -4.727 1.00 95.19 470 ASN A C 1
ATOM 3769 O O . ASN A 1 470 ? 18.128 6.410 -5.303 1.00 95.19 470 ASN A O 1
ATOM 3773 N N . SER A 1 471 ? 16.186 6.395 -4.162 1.00 94.00 471 SER A N 1
ATOM 3774 C CA . SER A 1 471 ? 16.031 4.938 -4.167 1.00 94.00 471 SER A CA 1
ATOM 3775 C C . SER A 1 471 ? 15.889 4.388 -5.585 1.00 94.00 471 SER A C 1
ATOM 3777 O O . SER A 1 471 ? 16.601 3.448 -5.930 1.00 94.00 471 SER A O 1
ATOM 3779 N N . TYR A 1 472 ? 15.045 4.996 -6.431 1.00 97.19 472 TYR A N 1
ATOM 3780 C CA . TYR A 1 472 ? 14.923 4.578 -7.835 1.00 97.19 472 TYR A CA 1
ATOM 3781 C C . TYR A 1 472 ? 16.232 4.763 -8.608 1.00 97.19 472 TYR A C 1
ATOM 3783 O O . TYR A 1 472 ? 16.610 3.893 -9.389 1.00 97.19 472 TYR A O 1
ATOM 3791 N N . LEU A 1 473 ? 16.957 5.866 -8.382 1.00 97.69 473 LEU A N 1
ATOM 3792 C CA . LEU A 1 473 ? 18.249 6.074 -9.037 1.00 97.69 473 LEU A CA 1
ATOM 3793 C C . LEU A 1 473 ? 19.294 5.047 -8.574 1.00 97.69 473 LEU A C 1
ATOM 3795 O O . LEU A 1 473 ? 19.980 4.472 -9.414 1.00 97.69 473 LEU A O 1
ATOM 3799 N N . LEU A 1 474 ? 19.401 4.777 -7.271 1.00 97.00 474 LEU A N 1
ATOM 3800 C CA . LEU A 1 474 ? 20.354 3.804 -6.729 1.00 97.00 474 LEU A CA 1
ATOM 3801 C C . LEU A 1 474 ? 20.058 2.381 -7.227 1.00 97.00 474 LEU A C 1
ATOM 3803 O O . LEU A 1 474 ? 20.955 1.704 -7.734 1.00 97.00 474 LEU A O 1
ATOM 3807 N N . ASP A 1 475 ? 18.794 1.951 -7.151 1.00 95.56 475 ASP A N 1
ATOM 3808 C CA . ASP A 1 475 ? 18.357 0.623 -7.603 1.00 95.56 475 ASP A CA 1
ATOM 3809 C C . ASP A 1 475 ? 18.466 0.468 -9.139 1.00 95.56 475 ASP A C 1
ATOM 3811 O O . ASP A 1 475 ? 18.363 -0.648 -9.658 1.00 95.56 475 ASP A O 1
ATOM 3815 N N . SER A 1 476 ? 18.737 1.553 -9.882 1.00 97.81 476 SER A N 1
ATOM 3816 C CA . SER A 1 476 ? 18.925 1.520 -11.335 1.00 97.81 476 SER A CA 1
ATOM 3817 C C . SER A 1 476 ? 20.293 1.033 -11.815 1.00 97.81 476 SER A C 1
ATOM 3819 O O . SER A 1 476 ? 20.436 0.748 -13.003 1.00 97.81 476 SER A O 1
ATOM 3821 N N . PHE A 1 477 ? 21.294 0.914 -10.936 1.00 97.38 477 PHE A N 1
ATOM 3822 C CA . PHE A 1 477 ? 22.669 0.559 -11.327 1.00 97.38 477 PHE A CA 1
ATOM 3823 C C . PHE A 1 477 ? 23.004 -0.936 -11.204 1.00 97.38 477 PHE A C 1
ATOM 3825 O O . PHE A 1 477 ? 24.113 -1.344 -11.542 1.00 97.38 477 PHE A O 1
ATOM 3832 N N . GLY A 1 478 ? 22.066 -1.764 -10.737 1.00 93.69 478 GLY A N 1
ATOM 3833 C CA . GLY A 1 478 ? 22.269 -3.201 -10.528 1.00 93.69 478 GLY A CA 1
ATOM 3834 C C . GLY A 1 478 ? 22.067 -3.628 -9.076 1.00 93.69 478 GLY A C 1
ATOM 3835 O O . GLY A 1 478 ? 21.641 -2.842 -8.229 1.00 93.69 478 GLY A O 1
ATOM 3836 N N . ASN A 1 479 ? 22.369 -4.887 -8.767 1.00 92.88 479 ASN A N 1
ATOM 3837 C CA . ASN A 1 479 ? 22.302 -5.404 -7.404 1.00 92.88 479 ASN A CA 1
ATOM 3838 C C . ASN A 1 479 ? 23.692 -5.521 -6.773 1.00 92.88 479 ASN A C 1
ATOM 3840 O O . ASN A 1 479 ? 24.521 -6.321 -7.206 1.00 92.88 479 ASN A O 1
ATOM 3844 N N . LYS A 1 480 ? 23.916 -4.796 -5.673 1.00 91.00 480 LYS A N 1
ATOM 3845 C CA . LYS A 1 480 ? 25.169 -4.820 -4.902 1.00 91.00 480 LYS A CA 1
ATOM 3846 C C . LYS A 1 480 ? 25.629 -6.234 -4.518 1.00 91.00 480 LYS A C 1
ATOM 3848 O O . LYS A 1 480 ? 26.801 -6.576 -4.664 1.00 91.00 480 LYS A O 1
ATOM 3853 N N . GLN A 1 481 ? 24.735 -7.069 -3.990 1.00 86.88 481 GLN A N 1
ATOM 3854 C CA . GLN A 1 481 ? 25.122 -8.377 -3.454 1.00 86.88 481 GLN A CA 1
ATOM 3855 C C . GLN A 1 481 ? 25.405 -9.388 -4.564 1.00 86.88 481 GLN A C 1
ATOM 3857 O O . GLN A 1 481 ? 26.440 -10.064 -4.519 1.00 86.88 481 GLN A O 1
ATOM 3862 N N . ARG A 1 482 ? 24.509 -9.460 -5.553 1.00 84.69 482 ARG A N 1
ATOM 3863 C CA . ARG A 1 482 ? 24.595 -10.402 -6.674 1.00 84.69 482 ARG A CA 1
ATOM 3864 C C . ARG A 1 482 ? 25.596 -9.972 -7.746 1.00 84.69 482 ARG A C 1
ATOM 3866 O O . ARG A 1 482 ? 26.103 -10.837 -8.443 1.00 84.69 482 ARG A O 1
ATOM 3873 N N . ILE A 1 483 ? 25.944 -8.683 -7.805 1.00 89.62 483 ILE A N 1
ATOM 3874 C CA . ILE A 1 483 ? 26.833 -8.096 -8.822 1.00 89.62 483 ILE A CA 1
ATOM 3875 C C . ILE A 1 483 ? 26.259 -8.365 -10.225 1.00 89.62 483 ILE A C 1
ATOM 3877 O O . ILE A 1 483 ? 26.939 -8.815 -11.147 1.00 89.62 483 ILE A O 1
ATOM 3881 N N . ASP A 1 484 ? 24.956 -8.115 -10.352 1.00 89.88 484 ASP A N 1
ATOM 3882 C CA . ASP A 1 484 ? 24.188 -8.308 -11.575 1.00 89.88 484 ASP A CA 1
ATOM 3883 C C . ASP A 1 484 ? 23.448 -7.032 -11.990 1.00 89.88 484 ASP A C 1
ATOM 3885 O O . ASP A 1 484 ? 23.265 -6.102 -11.199 1.00 89.88 484 ASP A O 1
ATOM 3889 N N . TYR A 1 485 ? 23.073 -6.972 -13.264 1.00 93.75 485 TYR A N 1
ATOM 3890 C CA . TYR A 1 485 ? 22.298 -5.889 -13.860 1.00 93.75 485 TYR A CA 1
ATOM 3891 C C . TYR A 1 485 ? 21.357 -6.449 -14.930 1.00 93.75 485 TYR A C 1
ATOM 3893 O O . TYR A 1 485 ? 21.670 -7.446 -15.570 1.00 93.75 485 TYR A O 1
ATOM 3901 N N . GLY A 1 486 ? 20.210 -5.812 -15.151 1.00 92.38 486 GLY A N 1
ATOM 3902 C CA . GLY A 1 486 ? 19.227 -6.254 -16.137 1.00 92.38 486 GLY A CA 1
ATOM 3903 C C . GLY A 1 486 ? 18.056 -5.286 -16.269 1.00 92.38 486 GLY A C 1
ATOM 3904 O O . GLY A 1 486 ? 18.048 -4.204 -15.676 1.00 92.38 486 GLY A O 1
ATOM 3905 N N . THR A 1 487 ? 17.025 -5.708 -16.997 1.00 92.56 487 THR A N 1
ATOM 3906 C CA . THR A 1 487 ? 15.883 -4.863 -17.389 1.00 92.56 487 THR A CA 1
ATOM 3907 C C . THR A 1 487 ? 15.070 -4.317 -16.212 1.00 92.56 487 THR A C 1
ATOM 3909 O O . THR A 1 487 ? 14.505 -3.234 -16.314 1.00 92.56 487 THR A O 1
ATOM 3912 N N . GLY A 1 488 ? 15.051 -4.998 -15.060 1.00 93.06 488 GLY A N 1
ATOM 3913 C CA . GLY A 1 488 ? 14.435 -4.468 -13.835 1.00 93.06 488 GLY A CA 1
ATOM 3914 C C . GLY A 1 488 ? 15.174 -3.262 -13.243 1.00 93.06 488 GLY A C 1
ATOM 3915 O O . GLY A 1 488 ? 14.552 -2.357 -12.689 1.00 93.06 488 GLY A O 1
ATOM 3916 N N . HIS A 1 489 ? 16.498 -3.207 -13.390 1.00 95.88 489 HIS A N 1
ATOM 3917 C CA . HIS A 1 489 ? 17.301 -2.051 -12.983 1.00 95.88 489 HIS A CA 1
ATOM 3918 C C . HIS A 1 489 ? 17.144 -0.906 -13.990 1.00 95.88 489 HIS A C 1
ATOM 3920 O O . HIS A 1 489 ? 16.948 0.245 -13.610 1.00 95.88 489 HIS A O 1
ATOM 3926 N N . GLU A 1 490 ? 17.105 -1.230 -15.281 1.00 97.12 490 GLU A N 1
ATOM 3927 C CA . GLU A 1 490 ? 16.764 -0.262 -16.325 1.00 97.12 490 GLU A CA 1
ATOM 3928 C C . GLU A 1 490 ? 15.361 0.347 -16.128 1.00 97.12 490 GLU A C 1
ATOM 3930 O O . GLU A 1 490 ? 15.176 1.555 -16.284 1.00 97.12 490 GLU A O 1
ATOM 3935 N N . LEU A 1 491 ? 14.382 -0.454 -15.693 1.00 96.94 491 LEU A N 1
ATOM 3936 C CA . LEU A 1 491 ? 13.052 0.024 -15.308 1.00 96.94 491 LEU A CA 1
ATOM 3937 C C . LEU A 1 491 ? 13.112 1.008 -14.130 1.00 96.94 491 LEU A C 1
ATOM 3939 O O . LEU A 1 491 ? 12.423 2.024 -14.161 1.00 96.94 491 LEU A O 1
ATOM 3943 N N . ASN A 1 492 ? 13.958 0.764 -13.123 1.00 97.81 492 ASN A N 1
ATOM 3944 C CA . ASN A 1 492 ? 14.152 1.712 -12.020 1.00 97.81 492 ASN A CA 1
ATOM 3945 C C . ASN A 1 492 ? 14.686 3.067 -12.518 1.00 97.81 492 ASN A C 1
ATOM 3947 O O . ASN A 1 492 ? 14.276 4.109 -12.009 1.00 97.81 492 ASN A O 1
ATOM 3951 N N . PHE A 1 493 ? 15.516 3.082 -13.568 1.00 98.38 493 PHE A N 1
ATOM 3952 C CA . PHE A 1 493 ? 15.940 4.333 -14.200 1.00 98.38 493 PHE A CA 1
ATOM 3953 C C . PHE A 1 493 ? 14.776 5.081 -14.864 1.00 98.38 493 PHE A C 1
ATOM 3955 O O . PHE A 1 493 ? 14.651 6.302 -14.732 1.00 98.38 493 PHE A O 1
ATOM 3962 N N . LEU A 1 494 ? 13.893 4.354 -15.554 1.00 98.38 494 LEU A N 1
ATOM 3963 C CA . LEU A 1 494 ? 12.672 4.933 -16.115 1.00 98.38 494 LEU A CA 1
ATOM 3964 C C . LEU A 1 494 ? 11.767 5.493 -15.006 1.00 98.38 494 LEU A C 1
ATOM 3966 O O . LEU A 1 494 ? 11.267 6.608 -15.145 1.00 98.38 494 LEU A O 1
ATOM 3970 N N . CYS A 1 495 ? 11.612 4.772 -13.891 1.00 98.06 495 CYS A N 1
ATOM 3971 C CA . CYS A 1 495 ? 10.881 5.238 -12.709 1.00 98.06 495 CYS A CA 1
ATOM 3972 C C . CYS A 1 495 ? 11.505 6.503 -12.102 1.00 98.06 495 CYS A C 1
ATOM 3974 O O . CYS A 1 495 ? 10.774 7.426 -11.753 1.00 98.06 495 CYS A O 1
ATOM 3976 N N . PHE A 1 496 ? 12.836 6.600 -12.041 1.00 98.00 496 PHE A N 1
ATOM 3977 C CA . PHE A 1 496 ? 13.531 7.817 -11.615 1.00 98.00 496 PHE A CA 1
ATOM 3978 C C . PHE A 1 496 ? 13.151 9.021 -12.493 1.00 98.00 496 PHE A C 1
ATOM 3980 O O . PHE A 1 496 ? 12.715 10.048 -11.969 1.00 98.00 496 PHE A O 1
ATOM 3987 N N . LEU A 1 497 ? 13.236 8.889 -13.823 1.00 97.50 497 LEU A N 1
ATOM 3988 C CA . LEU A 1 497 ? 12.831 9.957 -14.746 1.00 97.50 497 LEU A CA 1
ATOM 3989 C C . LEU A 1 497 ? 11.338 10.293 -14.621 1.00 97.50 497 LEU A C 1
ATOM 3991 O O . LEU A 1 497 ? 10.959 11.467 -14.652 1.00 97.50 497 LEU A O 1
ATOM 3995 N N . PHE A 1 498 ? 10.502 9.274 -14.436 1.00 97.31 498 PHE A N 1
ATOM 3996 C CA . PHE A 1 498 ? 9.066 9.430 -14.249 1.00 97.31 498 PHE A CA 1
ATOM 3997 C C . PHE A 1 498 ? 8.731 10.190 -12.957 1.00 97.31 498 PHE A C 1
ATOM 3999 O O . PHE A 1 498 ? 7.878 11.076 -12.975 1.00 97.31 498 PHE A O 1
ATOM 4006 N N . CYS A 1 499 ? 9.451 9.948 -11.859 1.00 95.31 499 CYS A N 1
ATOM 4007 C CA . CYS A 1 499 ? 9.313 10.729 -10.629 1.00 95.31 499 CYS A CA 1
ATOM 4008 C C . CYS A 1 499 ? 9.644 12.212 -10.852 1.00 95.31 499 CYS A C 1
ATOM 4010 O O . CYS A 1 499 ? 8.895 13.076 -10.395 1.00 95.31 499 CYS A O 1
ATOM 4012 N N . LEU A 1 500 ? 10.712 12.529 -11.598 1.00 93.50 500 LEU A N 1
ATOM 4013 C CA . LEU A 1 500 ? 11.047 13.923 -11.936 1.00 93.50 500 LEU A CA 1
ATOM 4014 C C . LEU A 1 500 ? 9.952 14.594 -12.778 1.00 93.50 500 LEU A C 1
ATOM 4016 O O . LEU A 1 500 ? 9.660 15.778 -12.583 1.00 93.50 500 LEU A O 1
ATOM 4020 N N . TYR A 1 501 ? 9.331 13.834 -13.684 1.00 91.19 501 TYR A N 1
ATOM 4021 C CA . TYR A 1 501 ? 8.180 14.280 -14.465 1.00 91.19 501 TYR A CA 1
ATOM 4022 C C . TYR A 1 501 ? 6.951 14.538 -13.577 1.00 91.19 501 TYR A C 1
ATOM 4024 O O . TYR A 1 501 ? 6.409 15.642 -13.619 1.00 91.19 501 TYR A O 1
ATOM 4032 N N . LYS A 1 502 ? 6.565 13.600 -12.696 1.00 88.88 502 LYS A N 1
ATOM 4033 C CA . LYS A 1 502 ? 5.429 13.774 -11.762 1.00 88.88 502 LYS A CA 1
ATOM 4034 C C . LYS A 1 502 ? 5.612 14.948 -10.801 1.00 88.88 502 LYS A C 1
ATOM 4036 O O . LYS A 1 502 ? 4.643 15.602 -10.424 1.00 88.88 502 LYS A O 1
ATOM 4041 N N . LEU A 1 503 ? 6.854 15.231 -10.417 1.00 86.81 503 LEU A N 1
ATOM 4042 C CA . LEU A 1 503 ? 7.219 16.359 -9.559 1.00 86.81 503 LEU A CA 1
ATOM 4043 C C . LEU A 1 503 ? 7.283 17.702 -10.300 1.00 86.81 503 LEU A C 1
ATOM 4045 O O . LEU A 1 503 ? 7.598 18.722 -9.680 1.00 86.81 503 LEU A O 1
ATOM 4049 N N . ASN A 1 504 ? 6.989 17.722 -11.606 1.00 85.50 504 ASN A N 1
ATOM 4050 C CA . ASN A 1 504 ? 7.002 18.924 -12.438 1.00 85.50 504 ASN A CA 1
ATOM 4051 C C . ASN A 1 504 ? 8.341 19.680 -12.371 1.00 85.50 504 ASN A C 1
ATOM 4053 O O . ASN A 1 504 ? 8.386 20.907 -12.453 1.00 85.50 504 ASN A O 1
ATOM 4057 N N . ILE A 1 505 ? 9.460 18.960 -12.213 1.00 85.69 505 ILE A N 1
ATOM 4058 C CA . ILE A 1 505 ? 10.787 19.582 -12.063 1.00 85.69 505 ILE A CA 1
ATOM 4059 C C . ILE A 1 505 ? 11.152 20.412 -13.297 1.00 85.69 505 ILE A C 1
ATOM 4061 O O . ILE A 1 505 ? 11.755 21.475 -13.180 1.00 85.69 505 ILE A O 1
ATOM 4065 N N . PHE A 1 506 ? 10.748 19.942 -14.473 1.00 78.19 506 PHE A N 1
ATOM 4066 C CA . PHE A 1 506 ? 11.091 20.548 -15.753 1.00 78.19 506 PHE A CA 1
ATOM 4067 C C . PHE A 1 506 ? 10.178 21.717 -16.165 1.00 78.19 506 PHE A C 1
ATOM 4069 O O . PHE A 1 506 ? 10.526 22.453 -17.086 1.00 78.19 506 PHE A O 1
ATOM 4076 N N . THR A 1 507 ? 9.042 21.911 -15.484 1.00 69.06 507 THR A N 1
ATOM 4077 C CA . THR A 1 507 ? 7.992 22.887 -15.845 1.00 69.06 507 THR A CA 1
ATOM 4078 C C . THR A 1 507 ? 7.836 24.038 -14.849 1.00 69.06 507 THR A C 1
ATOM 4080 O O . THR A 1 507 ? 7.042 24.948 -15.088 1.00 69.06 507 THR A O 1
ATOM 4083 N N . LYS A 1 508 ? 8.597 24.058 -13.745 1.00 60.28 508 LYS A N 1
ATOM 4084 C CA . LYS A 1 508 ? 8.593 25.185 -12.797 1.00 60.28 508 LYS A CA 1
ATOM 4085 C C . LYS A 1 508 ? 9.014 26.483 -13.519 1.00 60.28 508 LYS A C 1
ATOM 4087 O O . LYS A 1 508 ? 10.174 26.626 -13.893 1.00 60.28 508 LYS A O 1
ATOM 4092 N N . ASN A 1 509 ? 8.075 27.430 -13.649 1.00 51.75 509 ASN A N 1
ATOM 4093 C CA . ASN A 1 509 ? 8.249 28.828 -14.093 1.00 51.75 509 ASN A CA 1
ATOM 4094 C C . ASN A 1 509 ? 8.394 29.111 -15.605 1.00 51.75 509 ASN A C 1
ATOM 4096 O O . ASN A 1 509 ? 9.253 29.914 -15.971 1.00 51.75 509 ASN A O 1
ATOM 4100 N N . LYS A 1 510 ? 7.579 28.522 -16.497 1.00 56.12 510 LYS A N 1
ATOM 4101 C CA . LYS A 1 510 ? 7.674 28.835 -17.942 1.00 56.12 510 LYS A CA 1
ATOM 4102 C C . LYS A 1 510 ? 6.337 29.077 -18.648 1.00 56.12 510 LYS A C 1
ATOM 4104 O O . LYS A 1 510 ? 5.376 28.348 -18.429 1.00 56.12 510 LYS A O 1
ATOM 4109 N N . GLU A 1 511 ? 6.319 30.093 -19.518 1.00 48.25 511 GLU A N 1
ATOM 4110 C CA . GLU A 1 511 ? 5.136 30.607 -20.233 1.00 48.25 511 GLU A CA 1
ATOM 4111 C C . GLU A 1 511 ? 4.823 29.863 -21.555 1.00 48.25 511 GLU A C 1
ATOM 4113 O O . GLU A 1 511 ? 3.676 29.875 -21.989 1.00 48.25 511 GLU A O 1
ATOM 4118 N N . ASN A 1 512 ? 5.787 29.145 -22.161 1.00 52.78 512 ASN A N 1
ATOM 4119 C CA . ASN A 1 512 ? 5.608 28.356 -23.398 1.00 52.78 512 ASN A CA 1
ATOM 4120 C C . ASN A 1 512 ? 5.889 26.860 -23.165 1.00 52.78 512 ASN A C 1
ATOM 4122 O O . ASN A 1 512 ? 6.993 26.369 -23.392 1.00 52.78 512 ASN A O 1
ATOM 4126 N N . ILE A 1 513 ? 4.878 26.130 -22.691 1.00 60.81 513 ILE A N 1
ATOM 4127 C CA . ILE A 1 513 ? 5.051 24.796 -22.091 1.00 60.81 513 ILE A CA 1
ATOM 4128 C C . ILE A 1 513 ? 5.282 23.683 -23.134 1.00 60.81 513 ILE A C 1
ATOM 4130 O O . ILE A 1 513 ? 6.099 22.798 -22.906 1.00 60.81 513 ILE A O 1
ATOM 4134 N N . GLU A 1 514 ? 4.607 23.701 -24.287 1.00 58.78 514 GLU A N 1
ATOM 4135 C CA . GLU A 1 514 ? 4.576 22.528 -25.184 1.00 58.78 514 GLU A CA 1
ATOM 4136 C C . GLU A 1 514 ? 5.872 22.308 -25.985 1.00 58.78 514 GLU A C 1
ATOM 4138 O O . GLU A 1 514 ? 6.435 21.213 -25.957 1.00 58.78 514 GLU A O 1
ATOM 4143 N N . VAL A 1 515 ? 6.383 23.344 -26.662 1.00 59.72 515 VAL A N 1
ATOM 4144 C CA . VAL A 1 515 ? 7.591 23.240 -27.511 1.00 59.72 515 VAL A CA 1
ATOM 4145 C C . VAL A 1 515 ? 8.840 22.954 -26.674 1.00 59.72 515 VAL A C 1
ATOM 4147 O O . VAL A 1 515 ? 9.728 22.213 -27.094 1.00 59.72 515 VAL A O 1
ATOM 4150 N N . GLU A 1 516 ? 8.911 23.500 -25.461 1.00 72.12 516 GLU A N 1
ATOM 4151 C CA . GLU A 1 516 ? 10.036 23.239 -24.566 1.00 72.12 516 GLU A CA 1
ATOM 4152 C C . GLU A 1 516 ? 10.005 21.829 -23.971 1.00 72.12 516 GLU A C 1
ATOM 4154 O O . GLU A 1 516 ? 11.064 21.220 -23.801 1.00 72.12 516 GLU A O 1
ATOM 4159 N N . MET A 1 517 ? 8.820 21.272 -23.705 1.00 80.75 517 MET A N 1
ATOM 4160 C CA . MET A 1 517 ? 8.706 19.915 -23.167 1.00 80.75 517 MET A CA 1
ATOM 4161 C C . MET A 1 517 ? 9.153 18.845 -24.162 1.00 80.75 517 MET A C 1
ATOM 4163 O O . MET A 1 517 ? 9.784 17.872 -23.747 1.00 80.75 517 MET A O 1
ATOM 4167 N N . GLU A 1 518 ? 8.917 19.031 -25.464 1.00 84.19 518 GLU A N 1
ATOM 4168 C CA . GLU A 1 518 ? 9.436 18.110 -26.484 1.00 84.19 518 GLU A CA 1
ATOM 4169 C C . GLU A 1 518 ? 10.974 18.072 -26.474 1.00 84.19 518 GLU A C 1
ATOM 4171 O O . GLU A 1 518 ? 11.565 16.990 -26.438 1.00 84.19 518 GLU A O 1
ATOM 4176 N N . VAL A 1 519 ? 11.626 19.241 -26.422 1.00 88.00 519 VAL A N 1
ATOM 4177 C CA . VAL A 1 519 ? 13.096 19.356 -26.351 1.00 88.00 519 VAL A CA 1
ATOM 4178 C C . VAL A 1 519 ? 13.635 18.748 -25.056 1.00 88.00 519 VAL A C 1
ATOM 4180 O O . VAL A 1 519 ? 14.680 18.091 -25.066 1.00 88.00 519 VAL A O 1
ATOM 4183 N N . ILE A 1 520 ? 12.933 18.935 -23.937 1.00 90.06 520 ILE A N 1
ATOM 4184 C CA . ILE A 1 520 ? 13.312 18.342 -22.651 1.00 90.06 520 ILE A CA 1
ATOM 4185 C C . ILE A 1 520 ? 13.235 16.818 -22.726 1.00 90.06 520 ILE A C 1
ATOM 4187 O O . ILE A 1 520 ? 14.211 16.157 -22.376 1.00 90.06 520 ILE A O 1
ATOM 4191 N N . PHE A 1 521 ? 12.133 16.252 -23.223 1.00 93.12 521 PHE A N 1
ATOM 4192 C CA . PHE A 1 521 ? 11.994 14.803 -23.382 1.00 93.12 521 PHE A CA 1
ATOM 4193 C C . PHE A 1 521 ? 13.033 14.225 -24.346 1.00 93.12 521 PHE A C 1
ATOM 4195 O O . PHE A 1 521 ? 13.607 13.177 -24.058 1.00 93.12 521 PHE A O 1
ATOM 4202 N N . GLU A 1 522 ? 13.328 14.913 -25.449 1.00 93.88 522 GLU A N 1
ATOM 4203 C CA . GLU A 1 522 ? 14.398 14.522 -26.375 1.00 93.88 522 GLU A CA 1
ATOM 4204 C C . GLU A 1 522 ? 15.764 14.476 -25.663 1.00 93.88 522 GLU A C 1
ATOM 4206 O O . GLU A 1 522 ? 16.497 13.489 -25.767 1.00 93.88 522 GLU A O 1
ATOM 4211 N N . ASN A 1 523 ? 16.087 15.501 -24.865 1.00 94.00 523 ASN A N 1
ATOM 4212 C CA . ASN A 1 523 ? 17.320 15.543 -24.076 1.00 94.00 523 ASN A CA 1
ATOM 4213 C C . ASN A 1 523 ? 17.344 14.480 -22.965 1.00 94.00 523 ASN A C 1
ATOM 4215 O O . ASN A 1 523 ? 18.409 13.920 -22.693 1.00 94.00 523 ASN A O 1
ATOM 4219 N N . LEU A 1 524 ? 16.207 14.161 -22.339 1.00 95.81 524 LEU A N 1
ATOM 4220 C CA . LEU A 1 524 ? 16.129 13.068 -21.369 1.00 95.81 524 LEU A CA 1
ATOM 4221 C C . LEU A 1 524 ? 16.503 11.731 -22.010 1.00 95.81 524 LEU A C 1
ATOM 4223 O O . LEU A 1 524 ? 17.226 10.954 -21.389 1.00 95.81 524 LEU A O 1
ATOM 4227 N N . VAL A 1 525 ? 16.098 11.480 -23.258 1.00 96.94 525 VAL A N 1
ATOM 4228 C CA . VAL A 1 525 ? 16.458 10.236 -23.947 1.00 96.94 525 VAL A CA 1
ATOM 4229 C C . VAL A 1 525 ? 17.893 10.264 -24.484 1.00 96.94 525 VAL A C 1
ATOM 4231 O O . VAL A 1 525 ? 18.680 9.371 -24.173 1.00 96.94 525 VAL A O 1
ATOM 4234 N N . PHE A 1 526 ? 18.280 11.266 -25.278 1.00 96.19 526 PHE A N 1
ATOM 4235 C CA . PHE A 1 526 ? 19.593 11.261 -25.944 1.00 96.19 526 PHE A CA 1
ATOM 4236 C C . PHE A 1 526 ? 20.745 11.681 -25.023 1.00 96.19 526 PHE A C 1
ATOM 4238 O O . PHE A 1 526 ? 21.831 11.105 -25.085 1.00 96.19 526 PHE A O 1
ATOM 4245 N N . SER A 1 527 ? 20.538 12.680 -24.162 1.00 94.38 527 SER A N 1
ATOM 4246 C CA . SER A 1 527 ? 21.598 13.221 -23.301 1.00 94.38 527 SER A CA 1
ATOM 4247 C C . SER A 1 527 ? 21.688 12.471 -21.972 1.00 94.38 527 SER A C 1
ATOM 4249 O O . SER A 1 527 ? 22.763 12.005 -21.600 1.00 94.38 527 SER A O 1
ATOM 4251 N N . VAL A 1 528 ? 20.566 12.328 -21.262 1.00 96.06 528 VAL A N 1
ATOM 4252 C CA . VAL A 1 528 ? 20.558 11.775 -19.897 1.00 96.06 528 VAL A CA 1
ATOM 4253 C C . VAL A 1 528 ? 20.565 10.244 -19.919 1.00 96.06 528 VAL A C 1
ATOM 4255 O O . VAL A 1 528 ? 21.473 9.630 -19.361 1.00 96.06 528 VAL A O 1
ATOM 4258 N N . PHE A 1 529 ? 19.600 9.622 -20.598 1.00 97.69 529 PHE A N 1
ATOM 4259 C CA . PHE A 1 529 ? 19.481 8.167 -20.673 1.00 97.69 529 PHE A CA 1
ATOM 4260 C C . PHE A 1 529 ? 20.595 7.536 -21.518 1.00 97.69 529 PHE A C 1
ATOM 4262 O O . PHE A 1 529 ? 21.344 6.704 -21.018 1.00 97.69 529 PHE A O 1
ATOM 4269 N N . TRP A 1 530 ? 20.750 7.934 -22.782 1.00 96.88 530 TRP A N 1
ATOM 4270 C CA . TRP A 1 530 ? 21.716 7.298 -23.680 1.00 96.88 530 TRP A CA 1
ATOM 4271 C C . TRP A 1 530 ? 23.164 7.691 -23.357 1.00 96.88 530 TRP A C 1
ATOM 4273 O O . TRP A 1 530 ? 23.970 6.848 -22.959 1.00 96.88 530 TRP A O 1
ATOM 4283 N N . ASN A 1 531 ? 23.497 8.982 -23.469 1.00 94.44 531 ASN A N 1
ATOM 4284 C CA . ASN A 1 531 ? 24.878 9.437 -23.295 1.00 94.44 531 ASN A CA 1
ATOM 4285 C C . ASN A 1 531 ? 25.374 9.387 -21.840 1.00 94.44 531 ASN A C 1
ATOM 4287 O O . ASN A 1 531 ? 26.582 9.260 -21.626 1.00 94.44 531 ASN A O 1
ATOM 4291 N N . GLY A 1 532 ? 24.472 9.505 -20.862 1.00 95.62 532 GLY A N 1
ATOM 4292 C CA . GLY A 1 532 ? 24.776 9.413 -19.435 1.00 95.62 532 GLY A CA 1
ATOM 4293 C C . GLY A 1 532 ? 24.660 7.983 -18.912 1.00 95.62 532 GLY A C 1
ATOM 4294 O O . GLY A 1 532 ? 25.670 7.315 -18.690 1.00 95.62 532 GLY A O 1
ATOM 4295 N N . TYR A 1 533 ? 23.426 7.521 -18.715 1.00 98.06 533 TYR A N 1
ATOM 4296 C CA . TYR A 1 533 ? 23.128 6.266 -18.024 1.00 98.06 533 TYR A CA 1
ATOM 4297 C C . TYR A 1 533 ? 23.614 5.013 -18.768 1.00 98.06 533 TYR A C 1
ATOM 4299 O O . TYR A 1 533 ? 24.367 4.234 -18.189 1.00 98.06 533 TYR A O 1
ATOM 4307 N N . ILE A 1 534 ? 23.263 4.817 -20.043 1.00 97.31 534 ILE A N 1
ATOM 4308 C CA . ILE A 1 534 ? 23.652 3.602 -20.785 1.00 97.31 534 ILE A CA 1
ATOM 4309 C C . ILE A 1 534 ? 25.172 3.507 -20.952 1.00 97.31 534 ILE A C 1
ATOM 4311 O O . ILE A 1 534 ? 25.748 2.432 -20.780 1.00 97.31 534 ILE A O 1
ATOM 4315 N N . ASN A 1 535 ? 25.848 4.625 -21.221 1.00 95.81 535 ASN A N 1
ATOM 4316 C CA . ASN A 1 535 ? 27.310 4.650 -21.290 1.00 95.81 535 ASN A CA 1
ATOM 4317 C C . ASN A 1 535 ? 27.969 4.287 -19.954 1.00 95.81 535 ASN A C 1
ATOM 4319 O O . ASN A 1 535 ? 28.930 3.516 -19.949 1.00 95.81 535 ASN A O 1
ATOM 4323 N N . LEU A 1 536 ? 27.453 4.810 -18.836 1.00 97.00 536 LEU A N 1
ATOM 4324 C CA . LEU A 1 536 ? 27.904 4.417 -17.501 1.00 97.00 536 LEU A CA 1
ATOM 4325 C C . LEU A 1 536 ? 27.677 2.917 -17.275 1.00 97.00 536 LEU A C 1
ATOM 4327 O O . LEU A 1 536 ? 28.597 2.214 -16.865 1.00 97.00 536 LEU A O 1
ATOM 4331 N N . MET A 1 537 ? 26.486 2.407 -17.598 1.00 97.00 537 MET A N 1
ATOM 4332 C CA . MET A 1 537 ? 26.157 0.995 -17.403 1.00 97.00 537 MET A CA 1
ATOM 4333 C C . MET A 1 537 ? 27.055 0.064 -18.215 1.00 97.00 537 MET A C 1
ATOM 4335 O O . MET A 1 537 ? 27.571 -0.904 -17.663 1.00 97.00 537 MET A O 1
ATOM 4339 N N . ARG A 1 538 ? 27.319 0.377 -19.488 1.00 94.75 538 ARG A N 1
ATOM 4340 C CA . ARG A 1 538 ? 28.256 -0.392 -20.323 1.00 94.75 538 ARG A CA 1
ATOM 4341 C C . ARG A 1 538 ? 29.673 -0.398 -19.759 1.00 94.75 538 ARG A C 1
ATOM 4343 O O . ARG A 1 538 ? 30.378 -1.397 -19.883 1.00 94.75 538 ARG A O 1
ATOM 4350 N N . GLU A 1 539 ? 30.107 0.698 -19.146 1.00 94.25 539 GLU A N 1
ATOM 4351 C CA . GLU A 1 539 ? 31.412 0.767 -18.490 1.00 94.25 539 GLU A CA 1
ATOM 4352 C C . GLU A 1 539 ? 31.449 -0.079 -17.218 1.00 94.25 539 GLU A C 1
ATOM 4354 O O . GLU A 1 539 ? 32.374 -0.868 -17.054 1.00 94.25 539 GLU A O 1
ATOM 4359 N N . LEU A 1 540 ? 30.413 -0.018 -16.378 1.00 94.69 540 LEU A N 1
ATOM 4360 C CA . LEU A 1 540 ? 30.286 -0.876 -15.195 1.00 94.69 540 LEU A CA 1
ATOM 4361 C C . LEU A 1 540 ? 30.247 -2.364 -15.573 1.00 94.69 540 LEU A C 1
ATOM 4363 O O . LEU A 1 540 ? 30.966 -3.167 -14.980 1.00 94.69 540 LEU A O 1
ATOM 4367 N N . GLN A 1 541 ? 29.468 -2.728 -16.595 1.00 92.38 541 GLN A N 1
ATOM 4368 C CA . GLN A 1 541 ? 29.395 -4.090 -17.135 1.00 92.38 541 GLN A CA 1
ATOM 4369 C C . GLN A 1 541 ? 30.773 -4.586 -17.598 1.00 92.38 541 GLN A C 1
ATOM 4371 O O . GLN A 1 541 ? 31.135 -5.728 -17.319 1.00 92.38 541 GLN A O 1
ATOM 4376 N N . LYS A 1 542 ? 31.563 -3.727 -18.259 1.00 89.50 542 LYS A N 1
ATOM 4377 C CA . LYS A 1 542 ? 32.916 -4.059 -18.735 1.00 89.50 542 LYS A CA 1
ATOM 4378 C C . LYS A 1 542 ? 33.952 -4.135 -17.617 1.00 89.50 542 LYS A C 1
ATOM 4380 O O . LYS A 1 542 ? 34.712 -5.096 -17.569 1.00 89.50 542 LYS A O 1
ATOM 4385 N N . VAL A 1 543 ? 33.994 -3.134 -16.739 1.00 91.12 543 VAL A N 1
ATOM 4386 C CA . VAL A 1 543 ? 35.008 -3.009 -15.679 1.00 91.12 543 VAL A CA 1
ATOM 4387 C C . VAL A 1 543 ? 34.774 -4.033 -14.574 1.00 91.12 543 VAL A C 1
ATOM 4389 O O . VAL A 1 543 ? 35.726 -4.641 -14.089 1.00 91.12 543 VAL A O 1
ATOM 4392 N N . TYR A 1 544 ? 33.515 -4.244 -14.188 1.00 90.94 544 TYR A N 1
ATOM 4393 C CA . TYR A 1 544 ? 33.158 -5.128 -13.082 1.00 90.94 544 TYR A CA 1
ATOM 4394 C C . TYR A 1 544 ? 32.577 -6.473 -13.514 1.00 90.94 544 TYR A C 1
ATOM 4396 O O . TYR A 1 544 ? 32.191 -7.251 -12.648 1.00 90.94 544 TYR A O 1
ATOM 4404 N N . TRP A 1 545 ? 32.530 -6.777 -14.812 1.00 89.25 545 TRP A N 1
ATOM 4405 C CA . TRP A 1 545 ? 32.019 -8.053 -15.331 1.00 89.25 545 TRP A CA 1
ATOM 4406 C C . TRP A 1 545 ? 30.640 -8.416 -14.775 1.00 89.25 545 TRP A C 1
ATOM 4408 O O . TRP A 1 545 ? 30.428 -9.543 -14.328 1.00 89.25 545 TRP A O 1
ATOM 4418 N N . LEU A 1 546 ? 29.720 -7.445 -14.763 1.00 89.56 546 LEU A N 1
ATOM 4419 C CA . LEU A 1 546 ? 28.382 -7.646 -14.207 1.00 89.56 546 LEU A CA 1
ATOM 4420 C C . LEU A 1 546 ? 27.687 -8.836 -14.878 1.00 89.56 546 LEU A C 1
ATOM 4422 O O . LEU A 1 546 ? 27.827 -9.065 -16.087 1.00 89.56 546 LEU A O 1
ATOM 4426 N N . GLU A 1 547 ? 26.951 -9.594 -14.072 1.00 87.75 547 GLU A N 1
ATOM 4427 C CA . GLU A 1 547 ? 26.172 -10.740 -14.533 1.00 87.75 547 GLU A CA 1
ATOM 4428 C C . GLU A 1 547 ? 24.803 -10.282 -15.075 1.00 87.75 547 GLU A C 1
ATOM 4430 O O . GLU A 1 547 ? 24.223 -9.328 -14.548 1.00 87.75 547 GLU A O 1
ATOM 4435 N N . PRO A 1 548 ? 24.259 -10.930 -16.118 1.00 87.12 548 PRO A N 1
ATOM 4436 C CA . PRO A 1 548 ? 22.898 -10.667 -16.585 1.00 87.12 548 PRO A CA 1
ATOM 4437 C C . PRO A 1 548 ? 21.839 -11.078 -15.548 1.00 87.12 548 PRO A C 1
ATOM 4439 O O . PRO A 1 548 ? 21.648 -12.264 -15.267 1.00 87.12 548 PRO A O 1
ATOM 4442 N N . ALA A 1 549 ? 21.108 -10.111 -14.996 1.00 82.00 549 ALA A N 1
ATOM 4443 C CA . ALA A 1 549 ? 20.036 -10.346 -14.034 1.00 82.00 549 ALA A CA 1
ATOM 4444 C C . ALA A 1 549 ? 18.756 -10.791 -14.753 1.00 82.00 549 ALA A C 1
ATOM 4446 O O . ALA A 1 549 ? 18.210 -10.067 -15.584 1.00 82.00 549 ALA A O 1
ATOM 4447 N N . GLY A 1 550 ? 18.250 -11.979 -14.411 1.00 67.25 550 GLY A N 1
ATOM 4448 C CA . GLY A 1 550 ? 16.987 -12.487 -14.957 1.00 67.25 550 GLY A CA 1
ATOM 4449 C C . GLY A 1 550 ? 17.031 -12.836 -16.447 1.00 67.25 550 GLY A C 1
ATOM 4450 O O . GLY A 1 550 ? 15.978 -12.898 -17.078 1.00 67.25 550 GLY A O 1
ATOM 4451 N N . SER A 1 551 ? 18.221 -13.053 -17.023 1.00 56.81 551 SER A N 1
ATOM 4452 C CA . SER A 1 551 ? 18.331 -13.300 -18.462 1.00 56.81 551 SER A CA 1
ATOM 4453 C C . SER A 1 551 ? 17.656 -14.614 -18.873 1.00 56.81 551 SER A C 1
ATOM 4455 O O . SER A 1 551 ? 17.827 -15.658 -18.241 1.00 56.81 551 SER A O 1
ATOM 4457 N N . HIS A 1 552 ? 16.938 -14.569 -19.994 1.00 59.06 552 HIS A N 1
ATOM 4458 C CA . HIS A 1 552 ? 16.432 -15.746 -20.705 1.00 59.06 552 HIS A CA 1
ATOM 4459 C C . HIS A 1 552 ? 17.529 -16.429 -21.554 1.00 59.06 552 HIS A C 1
ATOM 4461 O O . HIS A 1 552 ? 17.234 -17.259 -22.419 1.00 59.06 552 HIS A O 1
ATOM 4467 N N . GLY A 1 553 ? 18.801 -16.068 -21.337 1.00 58.38 553 GLY A N 1
ATOM 4468 C CA . GLY A 1 553 ? 19.915 -16.449 -22.196 1.00 58.38 553 GLY A CA 1
ATOM 4469 C C . GLY A 1 553 ? 19.653 -16.039 -23.646 1.00 58.38 553 GLY A C 1
ATOM 4470 O O . GLY A 1 553 ? 19.248 -14.917 -23.932 1.00 58.38 553 GLY A O 1
ATOM 4471 N N . VAL A 1 554 ? 19.823 -16.988 -24.562 1.00 53.03 554 VAL A N 1
ATOM 4472 C CA . VAL A 1 554 ? 19.668 -16.797 -26.014 1.00 53.03 554 VAL A CA 1
ATOM 4473 C C . VAL A 1 554 ? 18.224 -16.424 -26.421 1.00 53.03 554 VAL A C 1
ATOM 4475 O O . VAL A 1 554 ? 18.001 -15.909 -27.513 1.00 53.03 554 VAL A O 1
ATOM 4478 N N . TRP A 1 555 ? 17.240 -16.625 -25.537 1.00 57.34 555 TRP A N 1
ATOM 4479 C CA . TRP A 1 555 ? 15.828 -16.294 -25.773 1.00 57.34 555 TRP A CA 1
ATOM 4480 C C . TRP A 1 555 ? 15.428 -14.890 -25.296 1.00 57.34 555 TRP A C 1
ATOM 4482 O O . TRP A 1 555 ? 14.261 -14.523 -25.408 1.00 57.34 555 TRP A O 1
ATOM 4492 N N . GLY A 1 556 ? 16.363 -14.111 -24.743 1.00 70.06 556 GLY A N 1
ATOM 4493 C CA . GLY A 1 556 ? 16.149 -12.701 -24.410 1.00 70.06 556 GLY A CA 1
ATOM 4494 C C . GLY A 1 556 ? 16.383 -11.772 -25.605 1.00 70.06 556 GLY A C 1
ATOM 4495 O O . GLY A 1 556 ? 17.032 -12.146 -26.582 1.00 70.06 556 GLY A O 1
ATOM 4496 N N . LEU A 1 557 ? 15.873 -10.538 -25.518 1.00 83.88 557 LEU A N 1
ATOM 4497 C CA . LEU A 1 557 ? 16.158 -9.496 -26.513 1.00 83.88 557 LEU A CA 1
ATOM 4498 C C . LEU A 1 557 ? 17.647 -9.114 -26.496 1.00 83.88 557 LEU A C 1
ATOM 4500 O O . LEU A 1 557 ? 18.294 -9.051 -27.536 1.00 83.88 557 LEU A O 1
ATOM 4504 N N . ASP A 1 558 ? 18.172 -8.889 -25.298 1.00 87.69 558 ASP A N 1
ATOM 4505 C CA . ASP A 1 558 ? 19.570 -8.621 -24.982 1.00 87.69 558 ASP A CA 1
ATOM 4506 C C . ASP A 1 558 ? 19.845 -9.101 -23.549 1.00 87.69 558 ASP A C 1
ATOM 4508 O O . ASP A 1 558 ? 18.910 -9.335 -22.777 1.00 87.69 558 ASP A O 1
ATOM 4512 N N . ASP A 1 559 ? 21.122 -9.264 -23.201 1.00 84.00 559 ASP A N 1
ATOM 4513 C CA . ASP A 1 559 ? 21.528 -9.749 -21.880 1.00 84.00 559 ASP A CA 1
ATOM 4514 C C . ASP A 1 559 ? 21.165 -8.736 -20.772 1.00 84.00 559 ASP A C 1
ATOM 4516 O O . ASP A 1 559 ? 20.848 -9.141 -19.652 1.00 84.00 559 ASP A O 1
ATOM 4520 N N . PHE A 1 560 ? 21.188 -7.430 -21.072 1.00 89.56 560 PHE A N 1
ATOM 4521 C CA . PHE A 1 560 ? 21.088 -6.369 -20.066 1.00 89.56 560 PHE A CA 1
ATOM 4522 C C . PHE A 1 560 ? 19.960 -5.362 -20.321 1.00 89.56 560 PHE A C 1
ATOM 4524 O O . PHE A 1 560 ? 19.319 -4.919 -19.365 1.00 89.56 560 PHE A O 1
ATOM 4531 N N . HIS A 1 561 ? 19.728 -4.982 -21.579 1.00 93.56 561 HIS A N 1
ATOM 4532 C CA . HIS A 1 561 ? 18.984 -3.773 -21.936 1.00 93.56 561 HIS A CA 1
ATOM 4533 C C . HIS A 1 561 ? 17.746 -4.039 -22.800 1.00 93.56 561 HIS A C 1
ATOM 4535 O O . HIS A 1 561 ? 17.761 -4.853 -23.718 1.00 93.56 561 HIS A O 1
ATOM 4541 N N . PHE A 1 562 ? 16.679 -3.272 -22.583 1.00 95.50 562 PHE A N 1
ATOM 4542 C CA . PHE A 1 562 ? 15.471 -3.301 -23.411 1.00 95.50 562 PHE A CA 1
ATOM 4543 C C . PHE A 1 562 ? 15.142 -1.918 -23.984 1.00 95.50 562 PHE A C 1
ATOM 4545 O O . PHE A 1 562 ? 14.948 -1.764 -25.195 1.00 95.50 562 PHE A O 1
ATOM 4552 N N . LEU A 1 563 ? 15.102 -0.891 -23.131 1.00 97.56 563 LEU A N 1
ATOM 4553 C CA . LEU A 1 563 ? 14.717 0.476 -23.493 1.00 97.56 563 LEU A CA 1
ATOM 4554 C C . LEU A 1 563 ? 15.545 1.086 -24.641 1.00 97.56 563 LEU A C 1
ATOM 4556 O O . LEU A 1 563 ? 14.947 1.774 -25.471 1.00 97.56 563 LEU A O 1
ATOM 4560 N N . PRO A 1 564 ? 16.862 0.824 -24.791 1.00 97.75 564 PRO A N 1
ATOM 4561 C CA . PRO A 1 564 ? 17.622 1.297 -25.944 1.00 97.75 564 PRO A CA 1
ATOM 4562 C C . PRO A 1 564 ? 17.086 0.765 -27.275 1.00 97.75 564 PRO A C 1
ATOM 4564 O O . PRO A 1 564 ? 17.025 1.509 -28.250 1.00 97.75 564 PRO A O 1
ATOM 4567 N N . PHE A 1 565 ? 16.622 -0.486 -27.337 1.00 97.38 565 PHE A N 1
ATOM 4568 C CA . PHE A 1 565 ? 16.007 -1.031 -28.552 1.00 97.38 565 PHE A CA 1
ATOM 4569 C C . PHE A 1 565 ? 14.627 -0.422 -28.811 1.00 97.38 565 PHE A C 1
ATOM 4571 O O . PHE A 1 565 ? 14.280 -0.143 -29.963 1.00 97.38 565 PHE A O 1
ATOM 4578 N N . LEU A 1 566 ? 13.853 -0.155 -27.755 1.00 97.81 566 LEU A N 1
ATOM 4579 C CA . LEU A 1 566 ? 12.573 0.541 -27.869 1.00 97.81 566 LEU A CA 1
ATOM 4580 C C . LEU A 1 566 ? 12.782 1.957 -28.424 1.00 97.81 566 LEU A C 1
ATOM 4582 O O . LEU A 1 566 ? 12.304 2.246 -29.522 1.00 97.81 566 LEU A O 1
ATOM 4586 N N . PHE A 1 567 ? 13.571 2.797 -27.751 1.00 98.06 567 PHE A N 1
ATOM 4587 C CA . PHE A 1 567 ? 13.850 4.164 -28.200 1.00 98.06 567 PHE A CA 1
ATOM 4588 C C . PHE A 1 567 ? 14.579 4.199 -29.543 1.00 98.06 567 PHE A C 1
ATOM 4590 O O . PHE A 1 567 ? 14.226 4.977 -30.428 1.00 98.06 567 PHE A O 1
ATOM 4597 N N . GLY A 1 568 ? 15.548 3.307 -29.741 1.00 96.94 568 GLY A N 1
ATOM 4598 C CA . GLY A 1 568 ? 16.276 3.177 -30.993 1.00 96.94 568 GLY A CA 1
ATOM 4599 C C . GLY A 1 568 ? 15.357 2.845 -32.161 1.00 96.94 568 GLY A C 1
ATOM 4600 O O . GLY A 1 568 ? 15.497 3.452 -33.212 1.00 96.94 568 GLY A O 1
ATOM 4601 N N . SER A 1 569 ? 14.372 1.957 -31.988 1.00 96.75 569 SER A N 1
ATOM 4602 C CA . SER A 1 569 ? 13.369 1.703 -33.032 1.00 96.75 569 SER A CA 1
ATOM 4603 C C . SER A 1 569 ? 12.452 2.913 -33.266 1.00 96.75 569 SER A C 1
ATOM 4605 O O . SER A 1 569 ? 12.072 3.162 -34.411 1.00 96.75 569 SER A O 1
ATOM 4607 N N . GLY A 1 570 ? 12.172 3.700 -32.217 1.00 95.62 570 GLY A N 1
ATOM 4608 C CA . GLY A 1 570 ? 11.457 4.982 -32.256 1.00 95.62 570 GLY A CA 1
ATOM 4609 C C . GLY A 1 570 ? 12.153 6.045 -33.117 1.00 95.62 570 GLY A C 1
ATOM 4610 O O . GLY A 1 570 ? 11.509 6.706 -33.938 1.00 95.62 570 GLY A O 1
ATOM 4611 N N . GLN A 1 571 ? 13.484 6.146 -33.026 1.00 95.31 571 GLN A N 1
ATOM 4612 C CA . GLN A 1 571 ? 14.293 7.080 -33.827 1.00 95.31 571 GLN A CA 1
ATOM 4613 C C . GLN A 1 571 ? 14.187 6.849 -35.344 1.00 95.31 571 GLN A C 1
ATOM 4615 O O . GLN A 1 571 ? 14.447 7.765 -36.118 1.00 95.31 571 GLN A O 1
ATOM 4620 N N . ILE A 1 572 ? 13.832 5.640 -35.791 1.00 94.25 572 ILE A N 1
ATOM 4621 C CA . ILE A 1 572 ? 13.939 5.201 -37.201 1.00 94.25 572 ILE A CA 1
ATOM 4622 C C . ILE A 1 572 ? 12.594 4.743 -37.791 1.00 94.25 572 ILE A C 1
ATOM 4624 O O . ILE A 1 572 ? 12.562 4.178 -38.887 1.00 94.25 572 ILE A O 1
ATOM 4628 N N . VAL A 1 573 ? 11.478 5.017 -37.101 1.00 92.88 573 VAL A N 1
ATOM 4629 C CA . VAL A 1 573 ? 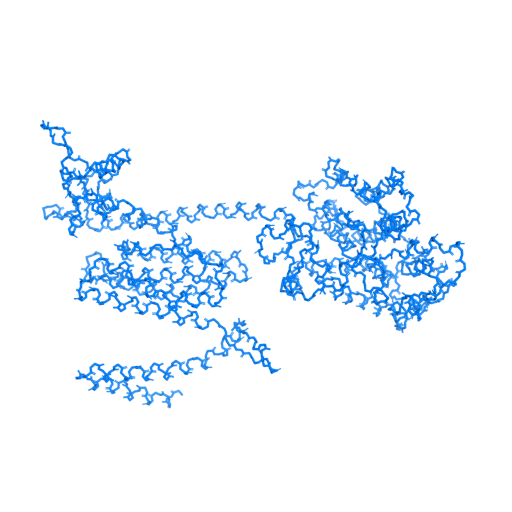10.118 4.544 -37.436 1.00 92.88 573 VAL A CA 1
ATOM 4630 C C . VAL A 1 573 ? 9.742 4.745 -38.908 1.00 92.88 573 VAL A C 1
ATOM 4632 O O . VAL A 1 573 ? 9.300 3.783 -39.548 1.00 92.88 573 VAL A O 1
ATOM 4635 N N . ASP A 1 574 ? 9.946 5.951 -39.451 1.00 90.00 574 ASP A N 1
ATOM 4636 C CA . ASP A 1 574 ? 9.559 6.317 -40.824 1.00 90.00 574 ASP A CA 1
ATOM 4637 C C . ASP A 1 574 ? 10.772 6.457 -41.765 1.00 90.00 574 ASP A C 1
ATOM 4639 O O . ASP A 1 574 ? 10.717 7.132 -42.798 1.00 90.00 574 ASP A O 1
ATOM 4643 N N . HIS A 1 575 ? 11.898 5.815 -41.435 1.00 90.56 575 HIS A N 1
ATOM 4644 C CA . HIS A 1 575 ? 13.122 5.972 -42.212 1.00 90.56 575 HIS A CA 1
ATOM 4645 C C . HIS A 1 575 ? 12.992 5.388 -43.633 1.00 90.56 575 HIS A C 1
ATOM 4647 O O . HIS A 1 575 ? 12.621 4.224 -43.853 1.00 90.56 575 HIS A O 1
ATOM 4653 N N . LYS A 1 576 ? 13.341 6.211 -44.633 1.00 88.19 576 LYS A N 1
ATOM 4654 C CA . LYS A 1 576 ? 13.157 5.893 -46.060 1.00 88.19 576 LYS A CA 1
ATOM 4655 C C . LYS A 1 576 ? 13.967 4.664 -46.487 1.00 88.19 576 LYS A C 1
ATOM 4657 O O . LYS A 1 576 ? 13.392 3.727 -47.040 1.00 88.19 576 LYS A O 1
ATOM 4662 N N . HIS A 1 577 ? 15.263 4.641 -46.160 1.00 89.75 577 HIS A N 1
ATOM 4663 C CA . HIS A 1 577 ? 16.217 3.643 -46.671 1.00 89.75 577 HIS A CA 1
ATOM 4664 C C . HIS A 1 577 ? 16.528 2.512 -45.682 1.00 89.75 577 HIS A C 1
ATOM 4666 O O . HIS A 1 577 ? 16.310 1.349 -46.006 1.00 89.75 577 HIS A O 1
ATOM 4672 N N . LEU A 1 578 ? 16.962 2.839 -44.460 1.00 93.62 578 LEU A N 1
ATOM 4673 C CA . LEU A 1 578 ? 17.213 1.856 -43.403 1.00 93.62 578 LEU A CA 1
ATOM 4674 C C . LEU A 1 578 ? 15.933 1.098 -43.028 1.00 93.62 578 LEU A C 1
ATOM 4676 O O . LEU A 1 578 ? 14.933 1.692 -42.624 1.00 93.62 578 LEU A O 1
ATOM 4680 N N . LYS A 1 579 ? 15.982 -0.230 -43.136 1.00 94.75 579 LYS A N 1
ATOM 4681 C CA . LYS A 1 579 ? 14.934 -1.173 -42.696 1.00 94.75 579 LYS A CA 1
ATOM 4682 C C . LYS A 1 579 ? 15.452 -2.068 -41.563 1.00 94.75 579 LYS A C 1
ATOM 4684 O O . LYS A 1 579 ? 16.670 -2.163 -41.425 1.00 94.75 579 LYS A O 1
ATOM 4689 N N . PRO A 1 580 ? 14.586 -2.776 -40.813 1.00 95.38 580 PRO A N 1
ATOM 4690 C CA . PRO A 1 580 ? 15.026 -3.680 -39.745 1.00 95.38 580 PRO A CA 1
ATOM 4691 C C . PRO A 1 580 ? 16.112 -4.673 -40.182 1.00 95.38 580 PRO A C 1
ATOM 4693 O O . PRO A 1 580 ? 17.106 -4.825 -39.486 1.00 95.38 580 PRO A O 1
ATOM 4696 N N . LYS A 1 581 ? 16.022 -5.234 -41.396 1.00 94.56 581 LYS A N 1
ATOM 4697 C CA . LYS A 1 581 ? 17.039 -6.153 -41.947 1.00 94.56 581 LYS A CA 1
ATOM 4698 C C . LYS A 1 581 ? 18.455 -5.569 -42.055 1.00 94.56 581 LYS A C 1
ATOM 4700 O O . LYS A 1 581 ? 19.413 -6.327 -42.139 1.00 94.56 581 LYS A O 1
ATOM 4705 N N . SER A 1 582 ? 18.587 -4.242 -42.067 1.00 93.75 582 SER A N 1
ATOM 4706 C CA . SER A 1 582 ? 19.874 -3.552 -42.244 1.00 93.75 582 SER A CA 1
ATOM 4707 C C . SER A 1 582 ? 20.794 -3.728 -41.035 1.00 93.75 582 SER A C 1
ATOM 4709 O O . SER A 1 582 ? 21.992 -3.542 -41.168 1.00 93.75 582 SER A O 1
ATOM 4711 N N . VAL A 1 583 ? 20.265 -4.134 -39.873 1.00 92.00 583 VAL A N 1
ATOM 4712 C CA . VAL A 1 583 ? 21.083 -4.431 -38.682 1.00 92.00 583 VAL A CA 1
ATOM 4713 C C . VAL A 1 583 ? 21.936 -5.695 -38.836 1.00 92.00 583 VAL A C 1
ATOM 4715 O O . VAL A 1 583 ? 22.781 -5.965 -37.994 1.00 92.00 583 VAL A O 1
ATOM 4718 N N . ARG A 1 584 ? 21.708 -6.492 -39.890 1.00 89.25 584 ARG A N 1
ATOM 4719 C CA . ARG A 1 584 ? 22.535 -7.663 -40.220 1.00 89.25 584 ARG A CA 1
ATOM 4720 C C . ARG A 1 584 ? 23.790 -7.293 -41.012 1.00 89.25 584 ARG A C 1
ATOM 4722 O O . ARG A 1 584 ? 24.691 -8.117 -41.131 1.00 89.25 584 ARG A O 1
ATOM 4729 N N . ASP A 1 585 ? 23.821 -6.093 -41.581 1.00 90.62 585 ASP A N 1
ATOM 4730 C CA . ASP A 1 585 ? 24.901 -5.623 -42.438 1.00 90.62 585 ASP A CA 1
ATOM 4731 C C . ASP A 1 585 ? 25.948 -4.878 -41.602 1.00 90.62 585 ASP A C 1
ATOM 4733 O O . ASP A 1 585 ? 25.640 -3.890 -40.931 1.00 90.62 585 ASP A O 1
ATOM 4737 N N . LYS A 1 586 ? 27.190 -5.370 -41.629 1.00 89.06 586 LYS A N 1
ATOM 4738 C CA . LYS A 1 586 ? 28.292 -4.822 -40.830 1.00 89.06 586 LYS A CA 1
ATOM 4739 C C . LYS A 1 586 ? 28.686 -3.412 -41.269 1.00 89.06 586 LYS A C 1
ATOM 4741 O O . LYS A 1 586 ? 28.937 -2.579 -40.404 1.00 89.06 586 LYS A O 1
ATOM 4746 N N . GLU A 1 587 ? 28.672 -3.121 -42.568 1.00 91.62 587 GLU A N 1
ATOM 4747 C CA . GLU A 1 587 ? 29.047 -1.800 -43.088 1.00 91.62 587 GLU A CA 1
ATOM 4748 C C . GLU A 1 587 ? 28.009 -0.751 -42.676 1.00 91.62 587 GLU A C 1
ATOM 4750 O O . GLU A 1 587 ? 28.348 0.348 -42.231 1.00 91.62 587 GLU A O 1
ATOM 4755 N N . ILE A 1 588 ? 26.724 -1.121 -42.729 1.00 93.12 588 ILE A N 1
ATOM 4756 C CA . ILE A 1 588 ? 25.635 -0.257 -42.259 1.00 93.12 588 ILE A CA 1
ATOM 4757 C C . ILE A 1 588 ? 25.744 -0.038 -40.745 1.00 93.12 588 ILE A C 1
ATOM 4759 O O . ILE A 1 588 ? 25.577 1.090 -40.280 1.00 93.12 588 ILE A O 1
ATOM 4763 N N . LEU A 1 589 ? 26.031 -1.082 -39.961 1.00 91.94 589 LEU A N 1
ATOM 4764 C CA . LEU A 1 589 ? 26.242 -0.934 -38.518 1.00 91.94 589 LEU A CA 1
ATOM 4765 C C . LEU A 1 589 ? 27.382 0.045 -38.214 1.00 91.94 589 LEU A C 1
ATOM 4767 O O . LEU A 1 589 ? 27.197 0.938 -37.390 1.00 91.94 589 LEU A O 1
ATOM 4771 N N . GLU A 1 590 ? 28.523 -0.076 -38.891 1.00 91.31 590 GLU A N 1
ATOM 4772 C CA . GLU A 1 590 ? 29.668 0.822 -38.703 1.00 91.31 590 GLU A CA 1
ATOM 4773 C C . GLU A 1 590 ? 29.353 2.270 -39.085 1.00 91.31 590 GLU A C 1
ATOM 4775 O O . GLU A 1 590 ? 29.721 3.194 -38.355 1.00 91.31 590 GLU A O 1
ATOM 4780 N N . GLN A 1 591 ? 28.635 2.476 -40.189 1.00 93.56 591 GLN A N 1
ATOM 4781 C CA . GLN A 1 591 ? 28.295 3.809 -40.679 1.00 93.56 591 GLN A CA 1
ATOM 4782 C C . GLN A 1 591 ? 27.239 4.513 -39.811 1.00 93.56 591 GLN A C 1
ATOM 4784 O O . GLN A 1 591 ? 27.289 5.735 -39.633 1.00 93.56 591 GLN A O 1
ATOM 4789 N N . PHE A 1 592 ? 26.255 3.771 -39.295 1.00 94.25 592 PHE A N 1
ATOM 4790 C CA . PHE A 1 592 ? 25.055 4.349 -38.684 1.00 94.25 592 PHE A CA 1
ATOM 4791 C C . PHE A 1 592 ? 24.983 4.226 -37.155 1.00 94.25 592 PHE A C 1
ATOM 4793 O O . PHE A 1 592 ? 24.160 4.929 -36.559 1.00 94.25 592 PHE A O 1
ATOM 4800 N N . SER A 1 593 ? 25.848 3.432 -36.504 1.00 92.88 593 SER A N 1
ATOM 4801 C CA . SER A 1 593 ? 25.854 3.280 -35.035 1.00 92.88 593 SER A CA 1
ATOM 4802 C C . SER A 1 593 ? 25.979 4.616 -34.301 1.00 92.88 593 SER A C 1
ATOM 4804 O O . SER A 1 593 ? 25.272 4.859 -33.333 1.00 92.88 593 SER A O 1
ATOM 4806 N N . ASN A 1 594 ? 26.793 5.543 -34.812 1.00 93.19 594 ASN A N 1
ATOM 4807 C CA . ASN A 1 594 ? 27.023 6.833 -34.150 1.00 93.19 594 ASN A CA 1
ATOM 4808 C C . ASN A 1 594 ? 25.774 7.733 -34.102 1.00 93.19 594 ASN A C 1
ATOM 4810 O O . ASN A 1 594 ? 25.721 8.668 -33.308 1.00 93.19 594 ASN A O 1
ATOM 4814 N N . ASN A 1 595 ? 24.778 7.474 -34.956 1.00 94.38 595 ASN A N 1
ATOM 4815 C CA . ASN A 1 595 ? 23.587 8.313 -35.093 1.00 94.38 595 ASN A CA 1
ATOM 4816 C C . ASN A 1 595 ? 22.302 7.651 -34.583 1.00 94.38 595 ASN A C 1
ATOM 4818 O O . ASN A 1 595 ? 21.343 8.371 -34.295 1.00 94.38 595 ASN A O 1
ATOM 4822 N N . TYR A 1 596 ? 22.270 6.318 -34.477 1.00 96.44 596 TYR A N 1
ATOM 4823 C CA . TYR A 1 596 ? 21.069 5.554 -34.140 1.00 96.44 596 TYR A CA 1
ATOM 4824 C C . TYR A 1 596 ? 21.342 4.516 -33.051 1.00 96.44 596 TYR A C 1
ATOM 4826 O O . TYR A 1 596 ? 22.107 3.570 -33.248 1.00 96.44 596 TYR A O 1
ATOM 4834 N N . ILE A 1 597 ? 20.614 4.649 -31.942 1.00 97.06 597 ILE A N 1
ATOM 4835 C CA . ILE A 1 597 ? 20.747 3.839 -30.724 1.00 97.06 597 ILE A CA 1
ATOM 4836 C C . ILE A 1 597 ? 20.619 2.340 -31.030 1.00 97.06 597 ILE A C 1
ATOM 4838 O O . ILE A 1 597 ? 21.421 1.538 -30.564 1.00 97.06 597 ILE A O 1
ATOM 4842 N N . TYR A 1 598 ? 19.645 1.949 -31.861 1.00 96.38 598 TYR A N 1
ATOM 4843 C CA . TYR A 1 598 ? 19.409 0.535 -32.180 1.00 96.38 598 TYR A CA 1
ATOM 4844 C C . TYR A 1 598 ? 20.617 -0.111 -32.873 1.00 96.38 598 TYR A C 1
ATOM 4846 O O . TYR A 1 598 ? 20.995 -1.236 -32.555 1.00 96.38 598 TYR A O 1
ATOM 4854 N N . PHE A 1 599 ? 21.223 0.605 -33.826 1.00 95.88 599 PHE A N 1
ATOM 4855 C CA . PHE A 1 599 ? 22.383 0.123 -34.577 1.00 95.88 599 PHE A CA 1
ATOM 4856 C C . PHE A 1 599 ? 23.610 0.028 -33.671 1.00 95.88 599 PHE A C 1
ATOM 4858 O O . PHE A 1 599 ? 24.346 -0.952 -33.744 1.00 95.88 599 PHE A O 1
ATOM 4865 N N . ASP A 1 600 ? 23.792 0.998 -32.777 1.00 95.94 600 ASP A N 1
ATOM 4866 C CA . ASP A 1 600 ? 24.855 0.957 -31.778 1.00 95.94 600 ASP A CA 1
ATOM 4867 C C . ASP A 1 600 ? 24.716 -0.227 -30.811 1.00 95.94 600 ASP A C 1
ATOM 4869 O O . ASP A 1 600 ? 25.688 -0.938 -30.564 1.00 95.94 600 ASP A O 1
ATOM 4873 N N . CYS A 1 601 ? 23.506 -0.513 -30.323 1.00 94.75 601 CYS A N 1
ATOM 4874 C CA . CYS A 1 601 ? 23.265 -1.688 -29.487 1.00 94.75 601 CYS A CA 1
ATOM 4875 C C . CYS A 1 601 ? 23.604 -2.999 -30.208 1.00 94.75 601 CYS A C 1
ATOM 4877 O O . CYS A 1 601 ? 24.291 -3.844 -29.638 1.00 94.75 601 CYS A O 1
ATOM 4879 N N . VAL A 1 602 ? 23.182 -3.169 -31.465 1.00 92.88 602 VAL A N 1
ATOM 4880 C CA . VAL A 1 602 ? 23.514 -4.379 -32.240 1.00 92.88 602 VAL A CA 1
ATOM 4881 C C . VAL A 1 602 ? 25.021 -4.481 -32.494 1.00 92.88 602 VAL A C 1
ATOM 4883 O O . VAL A 1 602 ? 25.588 -5.568 -32.375 1.00 92.88 602 VAL A O 1
ATOM 4886 N N . LYS A 1 603 ? 25.689 -3.359 -32.789 1.00 92.38 603 LYS A N 1
ATOM 4887 C CA . LYS A 1 603 ? 27.148 -3.309 -32.939 1.00 92.38 603 LYS A CA 1
ATOM 4888 C C . LYS A 1 603 ? 27.853 -3.748 -31.653 1.00 92.38 603 LYS A C 1
ATOM 4890 O O . LYS A 1 603 ? 28.700 -4.633 -31.704 1.00 92.38 603 LYS A O 1
ATOM 4895 N N . PHE A 1 604 ? 27.441 -3.211 -30.506 1.00 90.06 604 PHE A N 1
ATOM 4896 C CA . PHE A 1 604 ? 27.990 -3.572 -29.198 1.00 90.06 604 PHE A CA 1
ATOM 4897 C C . PHE A 1 604 ? 27.836 -5.069 -28.884 1.00 90.06 604 PHE A C 1
ATOM 4899 O O . PHE A 1 604 ? 28.767 -5.698 -28.376 1.00 90.06 604 PHE A O 1
ATOM 4906 N N . ILE A 1 605 ? 26.683 -5.665 -29.214 1.00 88.50 605 ILE A N 1
ATOM 4907 C CA . ILE A 1 605 ? 26.462 -7.108 -29.038 1.00 88.50 605 ILE A CA 1
ATOM 4908 C C . ILE A 1 605 ? 27.423 -7.908 -29.924 1.00 88.50 605 ILE A C 1
ATOM 4910 O O . ILE A 1 605 ? 28.070 -8.826 -29.424 1.00 88.50 605 ILE A O 1
ATOM 4914 N N . ASN A 1 606 ? 27.550 -7.548 -31.205 1.00 87.00 606 ASN A N 1
ATOM 4915 C CA . ASN A 1 606 ? 28.447 -8.232 -32.145 1.00 87.00 606 ASN A CA 1
ATOM 4916 C C . ASN A 1 606 ? 29.933 -8.098 -31.758 1.00 87.00 606 ASN A C 1
ATOM 4918 O O . ASN A 1 606 ? 30.728 -8.974 -32.075 1.00 87.00 606 ASN A O 1
ATOM 4922 N N . GLU A 1 607 ? 30.327 -7.015 -31.082 1.00 84.88 607 GLU A N 1
ATOM 4923 C CA . GLU A 1 607 ? 31.684 -6.853 -30.534 1.00 84.88 607 GLU A CA 1
ATOM 4924 C C . GLU A 1 607 ? 31.907 -7.701 -29.271 1.00 84.88 607 GLU A C 1
ATOM 4926 O O . GLU A 1 607 ? 33.028 -8.116 -28.974 1.00 84.88 607 GLU A O 1
ATOM 4931 N N . THR A 1 608 ? 30.840 -7.965 -28.516 1.00 77.81 608 THR A N 1
ATOM 4932 C CA . THR A 1 608 ? 30.901 -8.703 -27.248 1.00 77.81 608 THR A CA 1
ATOM 4933 C C . THR A 1 608 ? 30.774 -10.216 -27.446 1.00 77.81 608 THR A C 1
ATOM 4935 O O . THR A 1 608 ? 31.334 -10.981 -26.660 1.00 77.81 608 THR A O 1
ATOM 4938 N N . LYS A 1 609 ? 30.056 -10.664 -28.484 1.00 79.00 609 LYS A N 1
ATOM 4939 C CA . LYS A 1 609 ? 29.749 -12.076 -28.759 1.00 79.00 609 LYS A CA 1
ATOM 4940 C C . LYS A 1 609 ? 30.418 -12.518 -30.070 1.00 79.00 609 LYS A C 1
ATOM 4942 O O . LYS A 1 609 ? 30.332 -11.840 -31.081 1.00 79.00 609 LYS A O 1
ATOM 4947 N N . SER A 1 610 ? 31.094 -13.667 -30.056 1.00 60.59 610 SER A N 1
ATOM 4948 C CA . SER A 1 610 ? 32.058 -14.081 -31.094 1.00 60.59 610 SER A CA 1
ATOM 4949 C C . SER A 1 610 ? 31.467 -14.722 -32.362 1.00 60.59 610 SER A C 1
ATOM 4951 O O . SER A 1 610 ? 32.200 -14.962 -33.321 1.00 60.59 610 SER A O 1
ATOM 4953 N N . VAL A 1 611 ? 30.164 -15.012 -32.396 1.00 70.94 611 VAL A N 1
ATOM 4954 C CA . VAL A 1 611 ? 29.479 -15.685 -33.523 1.00 70.94 611 VAL A CA 1
ATOM 4955 C C . VAL A 1 611 ? 28.556 -14.682 -34.235 1.00 70.94 611 VAL A C 1
ATOM 4957 O O . VAL A 1 611 ? 28.353 -13.581 -33.748 1.00 70.94 611 VAL A O 1
ATOM 4960 N N . GLY A 1 612 ? 28.005 -14.999 -35.410 1.00 68.62 612 GLY A N 1
ATOM 4961 C CA . GLY A 1 612 ? 27.044 -14.108 -36.078 1.00 68.62 612 GLY A CA 1
ATOM 4962 C C . GLY A 1 612 ? 25.748 -13.895 -35.276 1.00 68.62 612 GLY A C 1
ATOM 4963 O O . GLY A 1 612 ? 25.315 -14.791 -34.549 1.00 68.62 612 GLY A O 1
ATOM 4964 N N . LEU A 1 613 ? 25.084 -12.749 -35.495 1.00 75.31 613 LEU A N 1
ATOM 4965 C CA . LEU A 1 613 ? 23.879 -12.296 -34.774 1.00 75.31 613 LEU A CA 1
ATOM 4966 C C . LEU A 1 613 ? 22.790 -13.372 -34.616 1.00 75.31 613 LEU A C 1
ATOM 4968 O O . LEU A 1 613 ? 22.179 -13.488 -33.557 1.00 75.31 613 LEU A O 1
ATOM 4972 N N . GLY A 1 614 ? 22.570 -14.189 -35.651 1.00 74.31 614 GLY A N 1
ATOM 4973 C CA . GLY A 1 614 ? 21.563 -15.255 -35.638 1.00 74.31 614 GLY A CA 1
ATOM 4974 C C . GLY A 1 614 ? 21.824 -16.386 -34.638 1.00 74.31 614 GLY A C 1
ATOM 4975 O O . GLY A 1 614 ? 20.876 -17.054 -34.245 1.00 74.31 614 GLY A O 1
ATOM 4976 N N . TRP A 1 615 ? 23.071 -16.584 -34.207 1.00 74.50 615 TRP A N 1
ATOM 4977 C CA . TRP A 1 615 ? 23.450 -17.672 -33.300 1.00 74.50 615 TRP A CA 1
ATOM 4978 C C . TRP A 1 615 ? 23.385 -17.274 -31.829 1.00 74.50 615 TRP A C 1
ATOM 4980 O O . TRP A 1 615 ? 22.961 -18.068 -30.997 1.00 74.50 615 TRP A O 1
ATOM 4990 N N . HIS A 1 616 ? 23.793 -16.049 -31.496 1.00 77.38 616 HIS A N 1
ATOM 4991 C CA . HIS A 1 616 ? 23.828 -15.596 -30.104 1.00 77.38 616 HIS A CA 1
ATOM 4992 C C . HIS A 1 616 ? 22.642 -14.712 -29.702 1.00 77.38 616 HIS A C 1
ATOM 4994 O O . HIS A 1 616 ? 22.441 -14.481 -28.509 1.00 77.38 616 HIS A O 1
ATOM 5000 N N . SER A 1 617 ? 21.885 -14.193 -30.676 1.00 84.94 617 SER A N 1
ATOM 5001 C CA . SER A 1 617 ? 20.741 -13.297 -30.464 1.00 84.94 617 SER A CA 1
ATOM 5002 C C . SER A 1 617 ? 19.614 -13.577 -31.478 1.00 84.94 617 SER A C 1
ATOM 5004 O O . SER A 1 617 ? 19.266 -12.702 -32.280 1.00 84.94 617 SER A O 1
ATOM 5006 N N . PRO A 1 618 ? 19.015 -14.785 -31.469 1.00 86.44 618 PRO A N 1
ATOM 5007 C CA . PRO A 1 618 ? 17.974 -15.175 -32.418 1.00 86.44 618 PRO A CA 1
ATOM 5008 C C . PRO A 1 618 ? 16.748 -14.263 -32.362 1.00 86.44 618 PRO A C 1
ATOM 5010 O O . PRO A 1 618 ? 16.193 -13.951 -33.407 1.00 86.44 618 PRO A O 1
ATOM 5013 N N . MET A 1 619 ? 16.372 -13.739 -31.191 1.00 87.06 619 MET A N 1
ATOM 5014 C CA . MET A 1 619 ? 15.239 -12.816 -31.087 1.00 87.06 619 MET A CA 1
ATOM 5015 C C . MET A 1 619 ? 15.472 -11.511 -31.866 1.00 87.06 619 MET A C 1
ATOM 5017 O O . MET A 1 619 ? 14.610 -11.087 -32.635 1.00 87.06 619 MET A O 1
ATOM 5021 N N . LEU A 1 620 ? 16.654 -10.891 -31.743 1.00 89.25 620 LEU A N 1
ATOM 5022 C CA . LEU A 1 620 ? 17.023 -9.724 -32.559 1.00 89.25 620 LEU A CA 1
ATOM 5023 C C . LEU A 1 620 ? 17.108 -10.083 -34.046 1.00 89.25 620 LEU A C 1
ATOM 5025 O O . LEU A 1 620 ? 16.691 -9.301 -34.908 1.00 89.25 620 LEU A O 1
ATOM 5029 N N . ASN A 1 621 ? 17.607 -11.280 -34.358 1.00 89.31 621 ASN A N 1
ATOM 5030 C CA . ASN A 1 621 ? 17.636 -11.775 -35.726 1.00 89.31 621 ASN A CA 1
ATOM 5031 C C . ASN A 1 621 ? 16.221 -11.934 -36.311 1.00 89.31 621 ASN A C 1
ATOM 5033 O O . ASN A 1 621 ? 15.995 -11.515 -37.448 1.00 89.31 621 ASN A O 1
ATOM 5037 N N . ASP A 1 622 ? 15.255 -12.432 -35.550 1.00 90.12 622 ASP A N 1
ATOM 5038 C CA . ASP A 1 622 ? 13.862 -12.562 -35.986 1.00 90.12 622 ASP A CA 1
ATOM 5039 C C . ASP A 1 622 ? 13.190 -11.193 -36.136 1.00 90.12 622 ASP A C 1
ATOM 5041 O O . ASP A 1 622 ? 12.552 -10.915 -37.158 1.00 90.12 622 ASP A O 1
ATOM 5045 N N . ILE A 1 623 ? 13.418 -10.281 -35.185 1.00 92.56 623 ILE A N 1
ATOM 5046 C CA . ILE A 1 623 ? 12.916 -8.899 -35.239 1.00 92.56 623 ILE A CA 1
ATOM 5047 C C . ILE A 1 623 ? 13.445 -8.164 -36.478 1.00 92.56 623 ILE A C 1
ATOM 5049 O O . ILE A 1 623 ? 12.705 -7.414 -37.119 1.00 92.56 623 ILE A O 1
ATOM 5053 N N . SER A 1 624 ? 14.691 -8.416 -36.889 1.00 92.94 624 SER A N 1
ATOM 5054 C CA . SER A 1 624 ? 15.237 -7.830 -38.121 1.00 92.94 624 SER A CA 1
ATOM 5055 C C . SER A 1 624 ? 14.515 -8.299 -39.401 1.00 92.94 624 SER A C 1
ATOM 5057 O O . SER A 1 624 ? 14.610 -7.638 -40.437 1.00 92.94 624 SER A O 1
ATOM 5059 N N . GLY A 1 625 ? 13.740 -9.389 -39.343 1.00 92.06 625 GLY A N 1
ATOM 5060 C CA . GLY A 1 625 ? 12.862 -9.847 -40.427 1.00 92.06 625 GLY A CA 1
ATOM 5061 C C . GLY A 1 625 ? 11.554 -9.053 -40.567 1.00 92.06 625 GLY A C 1
ATOM 5062 O O . GLY A 1 625 ? 10.844 -9.196 -41.566 1.00 92.06 625 GLY A O 1
ATOM 5063 N N . VAL A 1 626 ? 11.218 -8.191 -39.601 1.00 94.25 626 VAL A N 1
ATOM 5064 C CA . VAL A 1 626 ? 10.002 -7.367 -39.636 1.00 94.25 626 VAL A CA 1
ATOM 5065 C C . VAL A 1 626 ? 10.079 -6.325 -40.760 1.00 94.25 626 VAL A C 1
ATOM 5067 O O . VAL A 1 626 ? 11.109 -5.708 -41.023 1.00 94.25 626 VAL A O 1
ATOM 5070 N N . LYS A 1 627 ? 8.946 -6.092 -41.439 1.00 90.62 627 LYS A N 1
ATOM 5071 C CA . LYS A 1 627 ? 8.886 -5.262 -42.659 1.00 90.62 627 LYS A CA 1
ATOM 5072 C C . LYS A 1 627 ? 9.212 -3.776 -42.443 1.00 90.62 627 LYS A C 1
ATOM 5074 O O . LYS A 1 627 ? 9.694 -3.128 -43.370 1.00 90.62 627 LYS A O 1
ATOM 5079 N N . SER A 1 628 ? 8.916 -3.210 -41.271 1.00 94.75 628 SER A N 1
ATOM 5080 C CA . SER A 1 628 ? 9.102 -1.778 -40.995 1.00 94.75 628 SER A CA 1
ATOM 5081 C C . SER A 1 628 ? 9.452 -1.498 -39.536 1.00 94.75 628 SER A C 1
ATOM 5083 O O . SER A 1 628 ? 8.983 -2.194 -38.637 1.00 94.75 628 SER A O 1
ATOM 5085 N N . TRP A 1 629 ? 10.222 -0.431 -39.303 1.00 96.19 629 TRP A N 1
ATOM 5086 C CA . TRP A 1 629 ? 10.577 0.038 -37.961 1.00 96.19 629 TRP A CA 1
ATOM 5087 C C . TRP A 1 629 ? 9.363 0.465 -37.138 1.00 96.19 629 TRP A C 1
ATOM 5089 O O . TRP A 1 629 ? 9.335 0.202 -35.944 1.00 96.19 629 TRP A O 1
ATOM 5099 N N . LYS A 1 630 ? 8.315 1.006 -37.774 1.00 96.00 630 LYS A N 1
ATOM 5100 C CA . LYS A 1 630 ? 7.018 1.243 -37.120 1.00 96.00 630 LYS A CA 1
ATOM 5101 C C . LYS A 1 630 ? 6.475 -0.003 -36.415 1.00 96.00 630 LYS A C 1
ATOM 5103 O O . LYS A 1 630 ? 6.140 0.060 -35.240 1.00 96.00 630 LYS A O 1
ATOM 5108 N N . LYS A 1 631 ? 6.444 -1.147 -37.111 1.00 95.94 631 LYS A N 1
ATOM 5109 C CA . LYS A 1 631 ? 5.981 -2.414 -36.524 1.00 95.94 631 LYS A CA 1
ATOM 5110 C C . LYS A 1 631 ? 6.930 -2.938 -35.451 1.00 95.94 631 LYS A C 1
ATOM 5112 O O . LYS A 1 631 ? 6.463 -3.536 -34.490 1.00 95.94 631 LYS A O 1
ATOM 5117 N N . VAL A 1 632 ? 8.238 -2.718 -35.613 1.00 97.00 632 VAL A N 1
ATOM 5118 C CA . VAL A 1 632 ? 9.221 -3.049 -34.572 1.00 97.00 632 VAL A CA 1
ATOM 5119 C C . VAL A 1 632 ? 8.934 -2.237 -33.311 1.00 97.00 632 VAL A C 1
ATOM 5121 O O . VAL A 1 632 ? 8.783 -2.835 -32.258 1.00 97.00 632 VAL A O 1
ATOM 5124 N N . ASN A 1 633 ? 8.770 -0.915 -33.409 1.00 97.44 633 ASN A N 1
ATOM 5125 C CA . ASN A 1 633 ? 8.506 -0.047 -32.258 1.00 97.44 633 ASN A CA 1
ATOM 5126 C C . ASN A 1 633 ? 7.175 -0.391 -31.564 1.00 97.44 633 ASN A C 1
ATOM 5128 O O . ASN A 1 633 ? 7.153 -0.577 -30.352 1.00 97.44 633 ASN A O 1
ATOM 5132 N N . GLU A 1 634 ? 6.092 -0.594 -32.324 1.00 96.69 634 GLU A N 1
ATOM 5133 C CA . GLU A 1 634 ? 4.806 -1.079 -31.786 1.00 96.69 634 GLU A CA 1
ATOM 5134 C C . GLU A 1 634 ? 4.948 -2.441 -31.079 1.00 96.69 634 GLU A C 1
ATOM 5136 O O . GLU A 1 634 ? 4.343 -2.673 -30.031 1.00 96.69 634 GLU A O 1
ATOM 5141 N N . GLY A 1 635 ? 5.755 -3.347 -31.640 1.00 96.06 635 GLY A N 1
ATOM 5142 C CA . GLY A 1 635 ? 6.087 -4.632 -31.026 1.00 96.06 635 GLY A CA 1
ATOM 5143 C C . GLY A 1 635 ? 6.910 -4.486 -29.746 1.00 96.06 635 GLY A C 1
ATOM 5144 O O . GLY A 1 635 ? 6.624 -5.179 -28.774 1.00 96.06 635 GLY A O 1
ATOM 5145 N N . MET A 1 636 ? 7.868 -3.553 -29.711 1.00 96.00 636 MET A N 1
ATOM 5146 C CA . MET A 1 636 ? 8.705 -3.279 -28.538 1.00 96.00 636 MET A CA 1
ATOM 5147 C C . MET A 1 636 ? 7.881 -2.788 -27.351 1.00 96.00 636 MET A C 1
ATOM 5149 O O . MET A 1 636 ? 8.136 -3.228 -26.239 1.00 96.00 636 MET A O 1
ATOM 5153 N N . PHE A 1 637 ? 6.861 -1.951 -27.564 1.00 97.19 637 PHE A N 1
ATOM 5154 C CA . PHE A 1 637 ? 5.950 -1.549 -26.484 1.00 97.19 637 PHE A CA 1
ATOM 5155 C C . PHE A 1 637 ? 5.185 -2.740 -25.897 1.00 97.19 637 PHE A C 1
ATOM 5157 O O . PHE A 1 637 ? 5.172 -2.926 -24.682 1.00 97.19 637 PHE A O 1
ATOM 5164 N N . LYS A 1 638 ? 4.602 -3.586 -26.755 1.00 95.62 638 LYS A N 1
ATOM 5165 C CA . LYS A 1 638 ? 3.877 -4.791 -26.313 1.00 95.62 638 LYS A CA 1
ATOM 5166 C C . LYS A 1 638 ? 4.792 -5.766 -25.582 1.00 95.62 638 LYS A C 1
ATOM 5168 O O . LYS A 1 638 ? 4.401 -6.362 -24.584 1.00 95.62 638 LYS A O 1
ATOM 5173 N N . MET A 1 639 ? 6.009 -5.927 -26.087 1.00 93.56 639 MET A N 1
ATOM 5174 C CA . MET A 1 639 ? 6.997 -6.811 -25.495 1.00 93.56 639 MET A CA 1
ATOM 5175 C C . MET A 1 639 ? 7.540 -6.247 -24.176 1.00 93.56 639 MET A C 1
ATOM 5177 O O . MET A 1 639 ? 7.709 -7.015 -23.240 1.00 93.56 639 MET A O 1
ATOM 5181 N N . PHE A 1 640 ? 7.736 -4.931 -24.048 1.00 95.00 640 PHE A N 1
ATOM 5182 C CA . PHE A 1 640 ? 8.095 -4.299 -22.774 1.00 95.00 640 PHE A CA 1
ATOM 5183 C C . PHE A 1 640 ? 7.011 -4.536 -21.720 1.00 95.00 640 PHE A C 1
ATOM 5185 O O . PHE A 1 640 ? 7.295 -4.928 -20.589 1.00 95.00 640 PHE A O 1
ATOM 5192 N N . GLU A 1 641 ? 5.747 -4.366 -22.104 1.00 93.62 641 GLU A N 1
ATOM 5193 C CA . GLU A 1 641 ? 4.629 -4.613 -21.203 1.00 93.62 641 GLU A CA 1
ATOM 5194 C C . GLU A 1 641 ? 4.551 -6.085 -20.768 1.00 93.62 641 GLU A C 1
ATOM 5196 O O . GLU A 1 641 ? 4.356 -6.360 -19.585 1.00 93.62 641 GLU A O 1
ATOM 5201 N N . ALA A 1 642 ? 4.728 -7.028 -21.695 1.00 90.44 642 ALA A N 1
ATOM 5202 C CA . ALA A 1 642 ? 4.620 -8.459 -21.416 1.00 90.44 642 ALA A CA 1
ATOM 5203 C C . ALA A 1 642 ? 5.839 -9.029 -20.668 1.00 90.44 642 ALA A C 1
ATOM 5205 O O . ALA A 1 642 ? 5.681 -9.764 -19.694 1.00 90.44 642 ALA A O 1
ATOM 5206 N N . GLU A 1 643 ? 7.050 -8.685 -21.105 1.00 88.81 643 GLU A N 1
ATOM 5207 C CA . GLU A 1 643 ? 8.295 -9.303 -20.634 1.00 88.81 643 GLU A CA 1
ATOM 5208 C C . GLU A 1 643 ? 9.000 -8.513 -19.532 1.00 88.81 643 GLU A C 1
ATOM 5210 O O . GLU A 1 643 ? 9.876 -9.071 -18.878 1.00 88.81 643 GLU A O 1
ATOM 5215 N N . VAL A 1 644 ? 8.622 -7.252 -19.289 1.00 90.94 644 VAL A N 1
ATOM 5216 C CA . VAL A 1 644 ? 9.162 -6.442 -18.183 1.00 90.94 644 VAL A CA 1
ATOM 5217 C C . VAL A 1 644 ? 8.069 -6.154 -17.154 1.00 90.94 644 VAL A C 1
ATOM 5219 O O . VAL A 1 644 ? 8.146 -6.655 -16.033 1.00 90.94 644 VAL A O 1
ATOM 5222 N N . LEU A 1 645 ? 7.019 -5.411 -17.525 1.00 92.31 645 LEU A N 1
ATOM 5223 C CA . LEU A 1 645 ? 5.998 -4.946 -16.568 1.00 92.31 645 LEU A CA 1
ATOM 5224 C C . LEU A 1 645 ? 5.026 -6.036 -16.096 1.00 92.31 645 LEU A C 1
ATOM 5226 O O . LEU A 1 645 ? 4.476 -5.932 -15.005 1.00 92.31 645 LEU A O 1
ATOM 5230 N N . SER A 1 646 ? 4.814 -7.082 -16.895 1.00 90.06 646 SER A N 1
ATOM 5231 C CA . SER A 1 646 ? 3.934 -8.214 -16.564 1.00 90.06 646 SER A CA 1
ATOM 5232 C C . SER A 1 646 ? 4.721 -9.458 -16.151 1.00 90.06 646 SER A C 1
ATOM 5234 O O . SER A 1 646 ? 4.188 -10.569 -16.158 1.00 90.06 646 SER A O 1
ATOM 5236 N N . LYS A 1 647 ? 5.995 -9.289 -15.777 1.00 87.62 647 LYS A N 1
ATOM 5237 C CA . LYS A 1 647 ? 6.892 -10.385 -15.413 1.00 87.62 647 LYS A CA 1
ATOM 5238 C C . LYS A 1 647 ? 7.214 -10.336 -13.924 1.00 87.62 647 LYS A C 1
ATOM 5240 O O . LYS A 1 647 ? 7.997 -9.506 -13.468 1.00 87.62 647 LYS A O 1
ATOM 5245 N N . LEU A 1 648 ? 6.634 -11.263 -13.160 1.00 82.62 648 LEU A N 1
ATOM 5246 C CA . LEU A 1 648 ? 6.775 -11.298 -11.699 1.00 82.62 648 LEU A CA 1
ATOM 5247 C C . LEU A 1 648 ? 8.241 -11.316 -11.220 1.00 82.62 648 LEU A C 1
ATOM 5249 O O . LEU A 1 648 ? 8.563 -10.502 -10.358 1.00 82.62 648 LEU A O 1
ATOM 5253 N N . PRO A 1 649 ? 9.157 -12.127 -11.797 1.00 82.50 649 PRO A N 1
ATOM 5254 C CA . PRO A 1 649 ? 10.573 -12.102 -11.422 1.00 82.50 649 PRO A CA 1
ATOM 5255 C C . PRO A 1 649 ? 11.263 -10.735 -11.511 1.00 82.50 649 PRO A C 1
ATOM 5257 O O . PRO A 1 649 ? 12.216 -10.491 -10.775 1.00 82.50 649 PRO A O 1
ATOM 5260 N N . ILE A 1 650 ? 10.790 -9.855 -12.396 1.00 86.38 650 ILE A N 1
ATOM 5261 C CA . ILE A 1 650 ? 11.310 -8.494 -12.560 1.00 86.38 650 ILE A CA 1
ATOM 5262 C C . ILE A 1 650 ? 10.580 -7.553 -11.598 1.00 86.38 650 ILE A C 1
ATOM 5264 O O . ILE A 1 650 ? 11.207 -6.876 -10.782 1.00 86.38 650 ILE A O 1
ATOM 5268 N N . MET A 1 651 ? 9.247 -7.558 -11.648 1.00 90.25 651 MET A N 1
ATOM 5269 C CA . MET A 1 651 ? 8.408 -6.611 -10.911 1.00 90.25 651 MET A CA 1
ATOM 5270 C C . MET A 1 651 ? 8.422 -6.803 -9.395 1.00 90.25 651 MET A C 1
ATOM 5272 O O . MET A 1 651 ? 8.238 -5.830 -8.668 1.00 90.25 651 MET A O 1
ATOM 5276 N N . GLN A 1 652 ? 8.717 -8.007 -8.898 1.00 84.75 652 GLN A N 1
ATOM 5277 C CA . GLN A 1 652 ? 8.846 -8.275 -7.457 1.00 84.75 652 GLN A CA 1
ATOM 5278 C C . GLN A 1 652 ? 9.976 -7.480 -6.779 1.00 84.75 652 GLN A C 1
ATOM 5280 O O . GLN A 1 652 ? 10.047 -7.379 -5.551 1.00 84.75 652 GLN A O 1
ATOM 5285 N N . HIS A 1 653 ? 10.918 -6.958 -7.567 1.00 86.06 653 HIS A N 1
ATOM 5286 C CA . HIS A 1 653 ? 12.034 -6.164 -7.067 1.00 86.06 653 HIS A CA 1
ATOM 5287 C C . HIS A 1 653 ? 11.759 -4.659 -7.100 1.00 86.06 653 HIS A C 1
ATOM 5289 O O . HIS A 1 653 ? 12.481 -3.920 -6.430 1.00 86.06 653 HIS A O 1
ATOM 5295 N N . LEU A 1 654 ? 10.721 -4.211 -7.816 1.00 91.50 654 LEU A N 1
ATOM 5296 C CA . LEU A 1 654 ? 10.331 -2.808 -7.850 1.00 91.50 654 LEU A CA 1
ATOM 5297 C C . LEU A 1 654 ? 9.714 -2.407 -6.501 1.00 91.50 654 LEU A C 1
ATOM 5299 O O . LEU A 1 654 ? 8.817 -3.073 -5.975 1.00 91.50 654 LEU A O 1
ATOM 5303 N N . LYS A 1 655 ? 10.228 -1.320 -5.926 1.00 91.44 655 LYS A N 1
ATOM 5304 C CA . LYS A 1 655 ? 9.682 -0.704 -4.714 1.00 91.44 655 LYS A CA 1
ATOM 5305 C C . LYS A 1 655 ? 8.699 0.391 -5.113 1.00 91.44 655 LYS A C 1
ATOM 5307 O O . LYS A 1 655 ? 8.890 1.036 -6.135 1.00 91.44 655 LYS A O 1
ATOM 5312 N N . PHE A 1 656 ? 7.686 0.598 -4.285 1.00 91.06 656 PHE A N 1
ATOM 5313 C CA . PHE A 1 656 ? 6.654 1.612 -4.461 1.00 91.06 656 PHE A CA 1
ATOM 5314 C C . PHE A 1 656 ? 6.629 2.535 -3.249 1.00 91.06 656 PHE A C 1
ATOM 5316 O O . PHE A 1 656 ? 6.886 2.094 -2.122 1.00 91.06 656 PHE A O 1
ATOM 5323 N N . GLY A 1 657 ? 6.315 3.801 -3.499 1.00 86.69 657 GLY A N 1
ATOM 5324 C CA . GLY A 1 657 ? 6.294 4.863 -2.503 1.00 86.69 657 GLY A CA 1
ATOM 5325 C C . GLY A 1 657 ? 5.100 5.792 -2.700 1.00 86.69 657 GLY A C 1
ATOM 5326 O O . GLY A 1 657 ? 3.991 5.362 -3.035 1.00 86.69 657 GLY A O 1
ATOM 5327 N N . SER A 1 658 ? 5.334 7.077 -2.474 1.00 84.75 658 SER A N 1
ATOM 5328 C CA . SER A 1 658 ? 4.328 8.132 -2.560 1.00 84.75 658 SER A CA 1
ATOM 5329 C C . SER A 1 658 ? 4.134 8.667 -3.986 1.00 84.75 658 SER A C 1
ATOM 5331 O O . SER A 1 658 ? 3.015 9.024 -4.356 1.00 84.75 658 SER A O 1
ATOM 5333 N N . LEU A 1 659 ? 5.194 8.708 -4.804 1.00 86.56 659 LEU A N 1
ATOM 5334 C CA . LEU A 1 659 ? 5.165 9.241 -6.174 1.00 86.56 659 LEU A CA 1
ATOM 5335 C C . LEU A 1 659 ? 4.666 8.190 -7.167 1.00 86.56 659 LEU A C 1
ATOM 5337 O O . LEU A 1 659 ? 3.804 8.479 -8.008 1.00 86.56 659 LEU A O 1
ATOM 5341 N N . ILE A 1 660 ? 5.181 6.965 -7.048 1.00 90.94 660 ILE A N 1
ATOM 5342 C CA . ILE A 1 660 ? 4.670 5.795 -7.769 1.00 90.94 660 ILE A CA 1
ATOM 5343 C C . ILE A 1 660 ? 3.964 4.908 -6.750 1.00 90.94 660 ILE A C 1
ATOM 5345 O O . ILE A 1 660 ? 4.577 4.072 -6.084 1.00 90.94 660 ILE A O 1
ATOM 5349 N N . HIS A 1 661 ? 2.659 5.134 -6.618 1.00 87.25 661 HIS A N 1
ATOM 5350 C CA . HIS A 1 661 ? 1.839 4.462 -5.626 1.00 87.25 661 HIS A CA 1
ATOM 5351 C C . HIS A 1 661 ? 1.203 3.192 -6.191 1.00 87.25 661 HIS A C 1
ATOM 5353 O O . HIS A 1 661 ? 0.450 3.232 -7.163 1.00 87.25 661 HIS A O 1
ATOM 5359 N N . PHE A 1 662 ? 1.463 2.073 -5.529 1.00 87.25 662 PHE A N 1
ATOM 5360 C CA . PHE A 1 662 ? 0.738 0.823 -5.701 1.00 87.25 662 PHE A CA 1
ATOM 5361 C C . PHE A 1 662 ? 0.667 0.135 -4.339 1.00 87.25 662 PHE A C 1
ATOM 5363 O O . PHE A 1 662 ? 1.650 0.144 -3.598 1.00 87.25 662 PHE A O 1
ATOM 5370 N N . ARG A 1 663 ? -0.484 -0.447 -4.003 1.00 81.19 663 ARG A N 1
ATOM 5371 C CA . ARG A 1 663 ? -0.671 -1.204 -2.764 1.00 81.19 663 ARG A CA 1
ATOM 5372 C C . ARG A 1 663 ? -1.020 -2.642 -3.118 1.00 81.19 663 ARG A C 1
ATOM 5374 O O . ARG A 1 663 ? -2.063 -2.885 -3.723 1.00 81.19 663 ARG A O 1
ATOM 5381 N N . GLY A 1 664 ? -0.129 -3.557 -2.761 1.00 74.44 664 GLY A N 1
ATOM 5382 C CA . GLY A 1 664 ? -0.364 -4.989 -2.865 1.00 74.44 664 GLY A CA 1
ATOM 5383 C C . GLY A 1 664 ? -0.895 -5.565 -1.560 1.00 74.44 664 GLY A C 1
ATOM 5384 O O . GLY A 1 664 ? -1.320 -4.843 -0.656 1.00 74.44 664 GLY A O 1
ATOM 5385 N N . THR A 1 665 ? -0.886 -6.887 -1.467 1.00 71.25 665 THR A N 1
ATOM 5386 C CA . THR A 1 665 ? -1.272 -7.599 -0.250 1.00 71.25 665 THR A CA 1
ATOM 5387 C C . THR A 1 665 ? -0.261 -7.368 0.885 1.00 71.25 665 THR A C 1
ATOM 5389 O O . THR A 1 665 ? 0.941 -7.566 0.727 1.00 71.25 665 THR A O 1
ATOM 5392 N N . ASP A 1 666 ? -0.752 -6.933 2.053 1.00 58.59 666 ASP A N 1
ATOM 5393 C CA . ASP A 1 666 ? 0.083 -6.681 3.234 1.00 58.59 666 ASP A CA 1
ATOM 5394 C C . ASP A 1 666 ? 0.580 -8.018 3.831 1.00 58.59 666 ASP A C 1
ATOM 5396 O O . ASP A 1 666 ? -0.207 -8.801 4.374 1.00 58.59 666 ASP A O 1
ATOM 5400 N N . PHE A 1 667 ? 1.892 -8.277 3.755 1.00 52.75 667 PHE A N 1
ATOM 5401 C CA . PHE A 1 667 ? 2.555 -9.400 4.433 1.00 52.75 667 PHE A CA 1
ATOM 5402 C C . PHE A 1 667 ? 3.328 -8.919 5.675 1.00 52.75 667 PHE A C 1
ATOM 5404 O O . PHE A 1 667 ? 3.838 -7.797 5.675 1.00 52.75 667 PHE A O 1
ATOM 5411 N N . PRO A 1 668 ? 3.462 -9.747 6.733 1.00 45.84 668 PRO A N 1
ATOM 5412 C CA . PRO A 1 668 ? 4.297 -9.418 7.889 1.00 45.84 668 PRO A CA 1
ATOM 5413 C C . PRO A 1 668 ? 5.738 -9.106 7.458 1.00 45.84 668 PRO A C 1
ATOM 5415 O O . PRO A 1 668 ? 6.340 -9.890 6.720 1.00 45.84 668 PRO A O 1
ATOM 5418 N N . GLU A 1 669 ? 6.299 -7.987 7.936 1.00 42.59 669 GLU A N 1
ATOM 5419 C CA . GLU A 1 669 ? 7.651 -7.516 7.574 1.00 42.59 669 GLU A CA 1
ATOM 5420 C C . GLU A 1 669 ? 8.739 -8.582 7.824 1.00 42.59 669 GLU A C 1
ATOM 5422 O O . GLU A 1 669 ? 9.733 -8.631 7.099 1.00 42.59 669 GLU A O 1
ATOM 5427 N N . ASP A 1 670 ? 8.510 -9.502 8.766 1.00 39.59 670 ASP A N 1
ATOM 5428 C CA . ASP A 1 670 ? 9.425 -10.588 9.142 1.00 39.59 670 ASP A CA 1
ATOM 5429 C C . ASP A 1 670 ? 9.684 -11.605 8.013 1.00 39.59 670 ASP A C 1
ATOM 5431 O O . ASP A 1 670 ? 10.744 -12.228 7.975 1.00 39.59 670 ASP A O 1
ATOM 5435 N N . VAL A 1 671 ? 8.757 -11.756 7.056 1.00 43.59 671 VAL A N 1
ATOM 5436 C CA . VAL A 1 671 ? 8.949 -12.615 5.866 1.00 43.59 671 VAL A CA 1
ATOM 5437 C C . VAL A 1 671 ? 9.779 -11.895 4.793 1.00 43.59 671 VAL A C 1
ATOM 5439 O O . VAL A 1 671 ? 10.434 -12.532 3.972 1.00 43.59 671 VAL A O 1
ATOM 5442 N N . VAL A 1 672 ? 9.787 -10.559 4.816 1.00 42.28 672 VAL A N 1
ATOM 5443 C CA . VAL A 1 672 ? 10.458 -9.690 3.833 1.00 42.28 672 VAL A CA 1
ATOM 5444 C C . VAL A 1 672 ? 11.915 -9.391 4.226 1.00 42.28 672 VAL A C 1
ATOM 5446 O O . VAL A 1 672 ? 12.727 -9.044 3.367 1.00 42.28 672 VAL A O 1
ATOM 5449 N N . LEU A 1 673 ? 12.253 -9.536 5.513 1.00 34.06 673 LEU A N 1
ATOM 5450 C CA . LEU A 1 673 ? 13.534 -9.143 6.121 1.00 34.06 673 LEU A CA 1
ATOM 5451 C C . LEU A 1 673 ? 14.705 -10.105 5.875 1.00 34.06 673 LEU A C 1
ATOM 5453 O O . LEU A 1 673 ? 15.860 -9.697 6.019 1.00 34.06 673 LEU A O 1
ATOM 5457 N N . ASN A 1 674 ? 14.452 -11.343 5.447 1.00 29.28 674 ASN A N 1
ATOM 5458 C CA . ASN A 1 674 ? 15.534 -12.186 4.958 1.00 29.28 674 ASN A CA 1
ATOM 5459 C C . ASN A 1 674 ? 15.893 -11.722 3.545 1.00 29.28 674 ASN A C 1
ATOM 5461 O O . ASN A 1 674 ? 15.164 -11.962 2.588 1.00 29.28 674 ASN A O 1
ATOM 5465 N N . ASN A 1 675 ? 17.055 -11.080 3.410 1.00 35.69 675 ASN A N 1
ATOM 5466 C CA . ASN A 1 675 ? 17.707 -10.712 2.143 1.00 35.69 675 ASN A CA 1
ATOM 5467 C C . ASN A 1 675 ? 17.961 -11.903 1.182 1.00 35.69 675 ASN A C 1
ATOM 5469 O O . ASN A 1 675 ? 18.638 -11.751 0.167 1.00 35.69 675 ASN A O 1
ATOM 5473 N N . GLU A 1 676 ? 17.409 -13.078 1.469 1.00 33.19 676 GLU A N 1
ATOM 5474 C CA . GLU A 1 676 ? 17.410 -14.262 0.632 1.00 33.19 676 GLU A CA 1
ATOM 5475 C C . GLU A 1 676 ? 16.046 -14.369 -0.051 1.00 33.19 676 GLU A C 1
ATOM 5477 O O . GLU A 1 676 ? 15.050 -14.706 0.576 1.00 33.19 676 GLU A O 1
ATOM 5482 N N . HIS A 1 677 ? 16.015 -14.013 -1.338 1.00 42.06 677 HIS A N 1
ATOM 5483 C CA . HIS A 1 677 ? 14.990 -14.388 -2.316 1.00 42.06 677 HIS A CA 1
ATOM 5484 C C . HIS A 1 677 ? 13.580 -14.641 -1.746 1.00 42.06 677 HIS A C 1
ATOM 5486 O O . HIS A 1 677 ? 13.147 -15.784 -1.624 1.00 42.06 677 HIS A O 1
ATOM 5492 N N . VAL A 1 678 ? 12.825 -13.573 -1.459 1.00 39.47 678 VAL A N 1
ATOM 5493 C CA . VAL A 1 678 ? 11.369 -13.698 -1.296 1.00 39.47 678 VAL A CA 1
ATOM 5494 C C . VAL A 1 678 ? 10.806 -14.113 -2.652 1.00 39.47 678 VAL A C 1
ATOM 5496 O O . VAL A 1 678 ? 10.600 -13.281 -3.534 1.00 39.47 678 VAL A O 1
ATOM 5499 N N . HIS A 1 679 ? 10.655 -15.419 -2.845 1.00 49.09 679 HIS A N 1
ATOM 5500 C CA . HIS A 1 679 ? 9.913 -15.983 -3.955 1.00 49.09 679 HIS A CA 1
ATOM 5501 C C . HIS A 1 679 ? 8.441 -15.670 -3.743 1.00 49.09 679 HIS A C 1
ATOM 5503 O O . HIS A 1 679 ? 7.918 -15.808 -2.635 1.00 49.09 679 HIS A O 1
ATOM 5509 N N . ALA A 1 680 ? 7.766 -15.275 -4.814 1.00 42.72 680 ALA A N 1
ATOM 5510 C CA . ALA A 1 680 ? 6.324 -15.184 -4.786 1.00 42.72 680 ALA A CA 1
ATOM 5511 C C . ALA A 1 680 ? 5.708 -16.522 -4.358 1.00 42.72 680 ALA A C 1
ATOM 5513 O O . ALA A 1 680 ? 6.061 -17.575 -4.900 1.00 42.72 680 ALA A O 1
ATOM 5514 N N . PHE A 1 681 ? 4.793 -16.487 -3.385 1.00 37.81 681 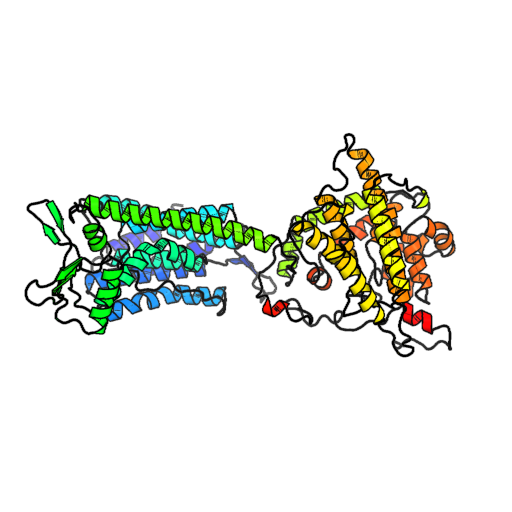PHE A N 1
ATOM 5515 C CA . PHE A 1 681 ? 4.097 -17.686 -2.918 1.00 37.81 681 PHE A CA 1
ATOM 5516 C C . PHE A 1 681 ? 3.394 -18.370 -4.101 1.00 37.81 681 PHE A C 1
ATOM 5518 O O . PHE A 1 681 ? 2.549 -17.767 -4.759 1.00 37.81 681 PHE A O 1
ATOM 5525 N N . GLY A 1 682 ? 3.755 -19.630 -4.372 1.00 37.16 682 GLY A N 1
ATOM 5526 C CA . GLY A 1 682 ? 3.179 -20.434 -5.457 1.00 37.16 682 GLY A CA 1
ATOM 5527 C C . GLY A 1 682 ? 4.039 -20.583 -6.717 1.00 37.16 682 GLY A C 1
ATOM 5528 O O . GLY A 1 682 ? 3.572 -21.189 -7.678 1.00 37.16 682 GLY A O 1
ATOM 5529 N N . GLN A 1 683 ? 5.280 -20.083 -6.742 1.00 38.69 683 GLN A N 1
ATOM 5530 C CA . GLN A 1 683 ? 6.227 -20.450 -7.801 1.00 38.69 683 GLN A CA 1
ATOM 5531 C C . GLN A 1 683 ? 6.804 -21.855 -7.562 1.00 38.69 683 GLN A C 1
ATOM 5533 O O . GLN A 1 683 ? 7.461 -22.099 -6.550 1.00 38.69 683 GLN A O 1
ATOM 5538 N N . GLU A 1 684 ? 6.629 -22.764 -8.529 1.00 35.91 684 GLU A N 1
ATOM 5539 C CA . GLU A 1 684 ? 7.639 -23.799 -8.777 1.00 35.91 684 GLU A CA 1
ATOM 5540 C C . GLU A 1 684 ? 8.962 -23.068 -9.051 1.00 35.91 684 GLU A C 1
ATOM 5542 O O . GLU A 1 684 ? 8.961 -22.082 -9.790 1.00 35.91 684 GLU A O 1
ATOM 5547 N N . PHE A 1 685 ? 10.047 -23.479 -8.384 1.00 32.72 685 PHE A N 1
ATOM 5548 C CA . PHE A 1 685 ? 11.394 -22.891 -8.455 1.00 32.72 685 PHE A CA 1
ATOM 5549 C C . PHE A 1 685 ? 11.652 -22.083 -9.741 1.00 32.72 685 PHE A C 1
ATOM 5551 O O . PHE A 1 685 ? 11.587 -22.659 -10.829 1.00 32.72 685 PHE A O 1
ATOM 5558 N N . PRO A 1 686 ? 12.034 -20.792 -9.677 1.00 39.22 686 PRO A N 1
ATOM 5559 C CA . PRO A 1 686 ? 12.483 -20.119 -10.879 1.00 39.22 686 PRO A CA 1
ATOM 5560 C C . PRO A 1 686 ? 13.819 -20.747 -11.275 1.00 39.22 686 PRO A C 1
ATOM 5562 O O . PRO A 1 686 ? 14.856 -20.459 -10.677 1.00 39.22 686 PRO A O 1
ATOM 5565 N N . THR A 1 687 ? 13.813 -21.573 -12.318 1.00 37.22 687 THR A N 1
ATOM 5566 C CA . THR A 1 687 ? 15.010 -22.179 -12.920 1.00 37.22 687 THR A CA 1
ATOM 5567 C C . THR A 1 687 ? 16.023 -21.143 -13.430 1.00 37.22 687 THR A C 1
ATOM 5569 O O . THR A 1 687 ? 17.094 -21.521 -13.886 1.00 37.22 687 THR A O 1
ATOM 5572 N N . CYS A 1 688 ? 15.737 -19.839 -13.335 1.00 42.84 688 CYS A N 1
ATOM 5573 C CA . CYS A 1 688 ? 16.593 -18.763 -13.839 1.00 42.84 688 CYS A CA 1
ATOM 5574 C C . CYS A 1 688 ? 17.096 -17.776 -12.764 1.00 42.84 688 CYS A C 1
ATOM 5576 O O . CYS A 1 688 ? 18.142 -17.172 -12.960 1.00 42.84 688 CYS A O 1
ATOM 5578 N N . CYS A 1 689 ? 16.412 -17.593 -11.624 1.00 41.81 689 CYS A N 1
ATOM 5579 C CA . CYS A 1 689 ? 16.726 -16.488 -10.688 1.00 41.81 689 CYS A CA 1
ATOM 5580 C C . CYS A 1 689 ? 17.797 -16.802 -9.625 1.00 41.81 689 CYS A C 1
ATOM 5582 O O . CYS A 1 689 ? 18.153 -15.915 -8.852 1.00 41.81 689 CYS A O 1
ATOM 5584 N N . GLY A 1 690 ? 18.308 -18.038 -9.577 1.00 42.34 690 GLY A N 1
ATOM 5585 C CA . GLY A 1 690 ? 19.361 -18.461 -8.640 1.00 42.34 690 GLY A CA 1
ATOM 5586 C C . GLY A 1 690 ? 20.630 -19.008 -9.302 1.00 42.34 690 GLY A C 1
ATOM 5587 O O . GLY A 1 690 ? 21.618 -19.258 -8.614 1.00 42.34 690 GLY A O 1
ATOM 5588 N N . MET A 1 691 ? 20.634 -19.197 -10.627 1.00 46.59 691 MET A N 1
ATOM 5589 C CA . MET A 1 691 ? 21.827 -19.642 -11.345 1.00 46.59 691 MET A CA 1
ATOM 5590 C C . MET A 1 691 ? 22.618 -18.427 -11.811 1.00 46.59 691 MET A C 1
ATOM 5592 O O . MET A 1 691 ? 22.146 -17.656 -12.638 1.00 46.59 691 MET A O 1
ATOM 5596 N N . ARG A 1 692 ? 23.835 -18.270 -11.281 1.00 50.56 692 ARG A N 1
ATOM 5597 C CA . ARG A 1 692 ? 24.783 -17.261 -11.758 1.00 50.56 692 ARG A CA 1
ATOM 5598 C C . ARG A 1 692 ? 25.127 -17.525 -13.216 1.00 50.56 692 ARG A C 1
ATOM 5600 O O . ARG A 1 692 ? 25.651 -18.596 -13.544 1.00 50.56 692 ARG A O 1
ATOM 5607 N N . ILE A 1 693 ? 24.853 -16.551 -14.072 1.00 61.00 693 ILE A N 1
ATOM 5608 C CA . ILE A 1 693 ? 25.172 -16.624 -15.494 1.00 61.00 693 ILE A CA 1
ATOM 5609 C C . ILE A 1 693 ? 26.483 -15.862 -15.690 1.00 61.00 693 ILE A C 1
ATOM 5611 O O . ILE A 1 693 ? 26.557 -14.686 -15.338 1.00 61.00 693 ILE A O 1
ATOM 5615 N N . PRO A 1 694 ? 27.540 -16.514 -16.208 1.00 59.62 694 PRO A N 1
ATOM 5616 C CA . PRO A 1 694 ? 28.819 -15.849 -16.394 1.00 59.62 694 PRO A CA 1
ATOM 5617 C C . PRO A 1 694 ? 28.676 -14.661 -17.346 1.00 59.62 694 PRO A C 1
ATOM 5619 O O . PRO A 1 694 ? 27.939 -14.723 -18.330 1.00 59.62 694 PRO A O 1
ATOM 5622 N N . SER A 1 695 ? 29.416 -13.591 -17.067 1.00 69.31 695 SER A N 1
ATOM 5623 C CA . SER A 1 695 ? 29.390 -12.391 -17.901 1.00 69.31 695 SER A CA 1
ATOM 5624 C C . SER A 1 695 ? 29.921 -12.705 -19.305 1.00 69.31 695 SER A C 1
ATOM 5626 O O . SER A 1 695 ? 31.053 -13.180 -19.457 1.00 69.31 695 SER A O 1
ATOM 5628 N N . SER A 1 696 ? 29.125 -12.420 -20.341 1.00 66.44 696 SER A N 1
ATOM 5629 C CA . SER A 1 696 ? 29.517 -12.589 -21.750 1.00 66.44 696 SER A CA 1
ATOM 5630 C C . SER A 1 696 ? 30.746 -11.740 -22.102 1.00 66.44 696 SER A C 1
ATOM 5632 O O . SER A 1 696 ? 31.616 -12.176 -22.856 1.00 66.44 696 SER A O 1
ATOM 5634 N N . ILE A 1 697 ? 30.888 -10.584 -21.449 1.00 72.00 697 ILE A N 1
ATOM 5635 C CA . ILE A 1 697 ? 32.042 -9.688 -21.580 1.00 72.00 697 ILE A CA 1
ATOM 5636 C C . ILE A 1 697 ? 33.310 -10.318 -20.982 1.00 72.00 697 ILE A C 1
ATOM 5638 O O . ILE A 1 697 ? 34.376 -10.274 -21.598 1.00 72.00 697 ILE A O 1
ATOM 5642 N N . ALA A 1 698 ? 33.204 -10.949 -19.807 1.00 64.50 698 ALA A N 1
ATOM 5643 C CA . ALA A 1 698 ? 34.335 -11.642 -19.184 1.00 64.50 698 ALA A CA 1
ATOM 5644 C C . ALA A 1 698 ? 34.788 -12.868 -19.992 1.00 64.50 698 ALA A C 1
ATOM 5646 O O . ALA A 1 698 ? 35.981 -13.171 -20.039 1.00 64.50 698 ALA A O 1
ATOM 5647 N N . ALA A 1 699 ? 33.847 -13.573 -20.630 1.00 58.38 699 ALA A N 1
ATOM 5648 C CA . ALA A 1 699 ? 34.150 -14.718 -21.484 1.00 58.38 699 ALA A CA 1
ATOM 5649 C C . ALA A 1 699 ? 34.962 -14.310 -22.726 1.00 58.38 699 ALA A C 1
ATOM 5651 O O . ALA A 1 699 ? 35.939 -14.980 -23.055 1.00 58.38 699 ALA A O 1
ATOM 5652 N N . ASN A 1 700 ? 34.611 -13.188 -23.366 1.00 61.12 700 ASN A N 1
ATOM 5653 C CA . ASN A 1 700 ? 35.333 -12.682 -24.536 1.00 61.12 700 ASN A CA 1
ATOM 5654 C C . ASN A 1 700 ? 36.733 -12.147 -24.171 1.00 61.12 700 ASN A C 1
ATOM 5656 O O . ASN A 1 700 ? 37.708 -12.446 -24.853 1.00 61.12 700 ASN A O 1
ATOM 5660 N N . ALA A 1 701 ? 36.868 -11.449 -23.034 1.00 59.84 701 ALA A N 1
ATOM 5661 C CA . ALA A 1 701 ? 38.155 -10.923 -22.558 1.00 59.84 701 ALA A CA 1
ATOM 5662 C C . ALA A 1 701 ? 39.208 -12.011 -22.248 1.00 59.84 701 ALA A C 1
ATOM 5664 O O . ALA A 1 701 ? 40.399 -11.718 -22.233 1.00 59.84 701 ALA A O 1
ATOM 5665 N N . LYS A 1 702 ? 38.788 -13.262 -22.003 1.00 53.72 702 LYS A N 1
ATOM 5666 C CA . LYS A 1 702 ? 39.688 -14.414 -21.802 1.00 53.72 702 LYS A CA 1
ATOM 5667 C C . LYS A 1 702 ? 40.027 -15.170 -23.096 1.00 53.72 702 LYS A C 1
ATOM 5669 O O . LYS A 1 702 ? 40.955 -15.969 -23.085 1.00 53.72 702 LYS A O 1
ATOM 5674 N N . GLY A 1 703 ? 39.290 -14.946 -24.187 1.00 44.44 703 GLY A N 1
ATOM 5675 C CA . GLY A 1 703 ? 39.412 -15.696 -25.444 1.00 44.44 703 GLY A CA 1
ATOM 5676 C C . GLY A 1 703 ? 40.592 -15.304 -26.340 1.00 44.44 703 GLY A C 1
ATOM 5677 O O . GLY A 1 703 ? 40.789 -15.932 -27.376 1.00 44.44 703 GLY A O 1
ATOM 5678 N N . THR A 1 704 ? 41.379 -14.289 -25.970 1.00 40.44 704 THR A N 1
ATOM 5679 C CA . THR A 1 704 ? 42.568 -13.873 -26.735 1.00 40.44 704 THR A CA 1
ATOM 5680 C C . THR A 1 704 ? 43.791 -14.763 -26.502 1.00 40.44 704 THR A C 1
ATOM 5682 O O . THR A 1 704 ? 44.688 -14.753 -27.336 1.00 40.44 704 THR A O 1
ATOM 5685 N N . ASP A 1 705 ? 43.794 -15.594 -25.452 1.00 37.94 705 ASP A N 1
ATOM 5686 C CA . ASP A 1 705 ? 44.854 -16.570 -25.179 1.00 37.94 705 ASP A CA 1
ATOM 5687 C C . ASP A 1 705 ? 44.295 -18.007 -25.178 1.00 37.94 705 ASP A C 1
ATOM 5689 O O . ASP A 1 705 ? 43.739 -18.480 -24.186 1.00 37.94 705 ASP A O 1
ATOM 5693 N N . ASN A 1 706 ? 44.539 -18.719 -26.285 1.00 32.19 706 ASN A N 1
ATOM 5694 C CA . ASN A 1 706 ? 44.337 -20.157 -26.556 1.00 32.19 706 ASN A CA 1
ATOM 5695 C C . ASN A 1 706 ? 43.069 -20.582 -27.327 1.00 32.19 706 ASN A C 1
ATOM 5697 O O . ASN A 1 706 ? 41.956 -20.574 -26.817 1.00 32.19 706 ASN A O 1
ATOM 5701 N N . ILE A 1 707 ? 43.337 -21.059 -28.553 1.00 39.53 707 ILE A N 1
ATOM 5702 C CA . ILE A 1 707 ? 42.714 -22.147 -29.334 1.00 39.53 707 ILE A CA 1
ATOM 5703 C C . ILE A 1 707 ? 41.253 -22.481 -28.990 1.00 39.53 707 ILE A C 1
ATOM 5705 O O . ILE A 1 707 ? 40.951 -23.029 -27.930 1.00 39.53 707 ILE A O 1
ATOM 5709 N N . ALA A 1 708 ? 40.386 -22.257 -29.985 1.00 39.31 708 ALA A N 1
ATOM 5710 C CA . ALA A 1 708 ? 38.999 -22.701 -30.064 1.00 39.31 708 ALA A CA 1
ATOM 5711 C C . ALA A 1 708 ? 38.762 -24.059 -29.377 1.00 39.31 708 ALA A C 1
ATOM 5713 O O . ALA A 1 708 ? 39.187 -25.107 -29.865 1.00 39.31 708 ALA A O 1
ATOM 5714 N N . LYS A 1 709 ? 38.043 -24.034 -28.254 1.00 32.25 709 LYS A N 1
ATOM 5715 C CA . LYS A 1 709 ? 37.352 -25.205 -27.711 1.00 32.25 709 LYS A CA 1
ATOM 5716 C C . LYS A 1 709 ? 35.852 -25.032 -27.938 1.00 32.25 709 LYS A C 1
ATOM 5718 O O . LYS A 1 709 ? 35.356 -23.922 -27.729 1.00 32.25 709 LYS A O 1
ATOM 5723 N N . PRO A 1 710 ? 35.135 -26.092 -28.343 1.00 35.75 710 PRO A N 1
ATOM 5724 C CA . PRO A 1 710 ? 33.689 -26.032 -28.477 1.00 35.75 710 PRO A CA 1
ATOM 5725 C C . PRO A 1 710 ? 33.050 -25.781 -27.105 1.00 35.75 710 PRO A C 1
ATOM 5727 O O . PRO A 1 710 ? 33.564 -26.201 -26.063 1.00 35.75 710 PRO A O 1
ATOM 5730 N N . LEU A 1 711 ? 31.946 -25.033 -27.118 1.00 36.78 711 LEU A N 1
ATOM 5731 C CA . LEU A 1 711 ? 31.086 -24.818 -25.956 1.00 36.78 711 LEU A CA 1
ATOM 5732 C C . LEU A 1 711 ? 30.464 -26.160 -25.517 1.00 36.78 711 LEU A C 1
ATOM 5734 O O . LEU A 1 711 ? 30.327 -27.058 -26.340 1.00 36.78 711 LEU A O 1
ATOM 5738 N N . PRO A 1 712 ? 30.070 -26.321 -24.240 1.00 31.23 712 PRO A N 1
ATOM 5739 C CA . PRO A 1 712 ? 29.715 -27.617 -23.648 1.00 31.23 712 PRO A CA 1
ATOM 5740 C C . PRO A 1 712 ? 28.319 -28.141 -24.046 1.00 31.23 712 PRO A C 1
ATOM 5742 O O . PRO A 1 712 ? 27.650 -28.769 -23.230 1.00 31.23 712 PRO A O 1
ATOM 5745 N N . PHE A 1 713 ? 27.867 -27.865 -25.269 1.00 36.66 713 PHE A N 1
ATOM 5746 C CA . PHE A 1 713 ? 26.606 -28.375 -25.816 1.00 36.66 713 PHE A CA 1
ATOM 5747 C C . PHE A 1 713 ? 26.746 -28.920 -27.249 1.00 36.66 713 PHE A C 1
ATOM 5749 O O . PHE A 1 713 ? 25.746 -28.980 -27.961 1.00 36.66 713 PHE A O 1
ATOM 5756 N N . ASP A 1 714 ? 27.960 -29.322 -27.641 1.00 32.12 714 ASP A N 1
ATOM 5757 C CA . ASP A 1 714 ? 28.143 -30.386 -28.640 1.00 32.12 714 ASP A CA 1
ATOM 5758 C C . ASP A 1 714 ? 28.058 -31.761 -27.961 1.00 32.12 714 ASP A C 1
ATOM 5760 O O . ASP A 1 714 ? 28.673 -31.918 -26.874 1.00 32.12 714 ASP A O 1
#

InterPro domains:
  IPR000715 Glycosyl transferase, family 4 [PF00953] (167-215)
  IPR004327 Phosphotyrosyl phosphatase activator, PTPA [PF03095] (359-662)
  IPR004327 Phosphotyrosyl phosphatase activator, PTPA [PTHR10012] (354-663)
  IPR004327 Phosphotyrosyl phosphatase activator, PTPA [cd04087] (379-657)
  IPR033895 UDP-GlcNAc-dolichyl-phosphate GlcNAc phosphotransferase [cd06855] (41-263)
  IPR037218 PTPA superfamily [SSF140984] (357-662)
  IPR043170 Phosphotyrosyl phosphatase activator, C-terminal lid domain [G3DSA:1.20.120.1150] (557-669)

Foldseek 3Di:
DVVVCVVVVVLVVVLVVPPPDPVSNVVSVVVVVVVVVVVCLVVCFVVQVVVVQWAFPPVDPVRDTDHPDPLLVVLLVQLLVQLLVVLVVCVVVVDDPVVQQCSSVVSCVSNVVVLCVPPNPPLPPDPPRSPLLVDCDLLLLLLLLVLLLVVLVVCCVPDDPPLNVLSVVLCVLSVVVNVVSVVCCVQCAPVHPDDPGSSVSSSSSSSLSSSCSSSVNNVLSVQLCVLSVQQCVLQVCPVVPLAPHDPDQAFDQDPVVLKTAFAKDFRPPHDPVSVVVVVVCVVVVQWDWDADPVPRDTTMITRRGPLQSLLVPDPVSIDHPNRSSVVSSVVSNVSSVVSVVVCVVVVVVVVVVVQLDWDQFQQALVLLVVLLVDVLVVLLLVLLVLLLQLQFQFWLVRQDDDPPPLLVLLLVVLVVLLVCCVVQFFDPPVPDLAWTLSVLVSLVVLVCCQPVVVSVVVLVDDPSLSVLLSVLLSLLQADNPRLAAADLSVVSVSVSVSSCVLVCSVPPPDDDPPVSVSSVSPSCVSRNVPVRPVVSNVVSCQRGVHFQALDPFLPDQDSHDQSLLLSLLSNCQPPDPDFLLCLQPPVSLVVCLNTGSNSVVSVVVCVLAPDGCCPRHVVSVVLSVDGGSNVSNVVSSVCCCVVASSDSSSSSPRIAHNSSDDHHDDDDCVLVPPPPDSHRPPDPDPPRRPDTDRRSNSVVVPPVPDDDDDDPPD

Radius of gyration: 36.95 Å; chains: 1; bounding box: 100×61×112 Å

pLDDT: mean 78.02, std 17.28, range [28.69, 98.38]

Organism: NCBI:txid447962

Secondary structure (DSSP, 8-state):
-GGGSHHHHHHHHHHHH-TT-HHHHHHHHHHHHHHHHHHHHHHHHHHHHTTT-EEE-TTSTT--EEE-SHHHHHHHHHHHHHHHHHHHHHHHH---HHHHTTHHHHHHHHHHHHHHHHH-GGG------GGGGGG--HHHHHHHHHHHHHHHHHHHHH--TTHHHHHHHHHHHHHHHHHHHHHHHHHHSSSPS---HHHHHHHHHHHHHHHHHHTT-HHHHHHHTHHHHHHHHHHHHHHTTSS---S--SPEEETTTTEEE--EEE-TT--HHHHHHHHHHHHTT---EEE-TTT--EEEEE-SSHHHHHHHTSTTS-B-HHHHHHHHHHHHHHHHHHHHHHHHHHHHHHHHHHTTS-EE---SHHHHHHHHTSHHHHHHHHHHHHHHHHTTT--GGG------HHHHHHHHHHHHHHHHGGGSPPP--TT--S--THHHHHHHHHHHHHHTS-TTGGG---HHHHHHHHHHHHHTT-BTTTTEE-HHHHHHHHHHHHHHHHTTTTTTT-S-HHHHHHHHHHHIIIIIIIIIIIHHHHHHHHHH--EETT--GGGSS-SS-SHHHHHHHHHTTT-SS--GGGGG-HHHHHHHTTT-HHHHHHHHHHHHSSS-HHHH-HHHHHHTTSS-HHHHHHHHHHHHIIIIIT-HHHHTT-EE-SSS--------HHHH-SSS--PPTT----TTTSSPPPPHHHHHHHTTSS-----TT-